Protein AF-A0A1V5LY14-F1 (afdb_monomer)

Foldseek 3Di:
DFPPPPDPDFQADDQFKTWDWDWDDDPFGIKIKIKIATGHFKWAFKKKWKKKAALPDGDIFTWDIDTDGIGHSDIDIDITDTGDDDDDWIKIKMWMWTATPVRDIDIDITTDIDGVVPDDQADPVPRDGSDDDDHPDDDDDADDDPDQAADADVVAEEEEEDEPPLVLLLLVLLVVVLPRYHYDYKYWDQDPVGIAIGPQDPDSVVLSPHQEYEARLDALVRCPLRNLVSVLSSQLNQHAYEYHDDPRDALCHDNPHPSNRVLDQWHAHHPFKDFDPDWWFKQFDDDDQLQVPFGSPDQATFGMFGQIDGDPQKDQGMATPVRGGQKIWGHPDSGTYIYGGGYSDDDADPPYHHPSVDPSSSSSSSSSVVVSNDD

Solvent-accessible surface area (backbone atoms only — not comparable to full-atom values): 20406 Å² total; per-residue (Å²): 131,71,73,61,74,86,58,96,63,76,61,42,74,52,81,56,40,34,35,24,70,47,79,41,88,48,100,62,32,37,38,36,41,38,38,36,23,18,33,74,57,48,31,30,64,30,37,41,40,38,40,39,30,34,72,86,40,100,47,75,46,75,41,85,63,53,73,39,69,63,39,38,60,62,61,48,76,48,76,48,75,38,63,82,67,71,67,75,31,30,35,44,38,37,38,40,38,28,28,42,86,86,71,45,83,42,78,48,77,47,48,49,80,45,24,77,93,74,43,69,72,54,33,89,87,79,73,42,58,74,67,78,75,82,72,76,82,84,77,83,81,79,90,74,70,99,72,80,66,54,44,83,54,86,57,40,27,34,37,39,35,38,19,80,74,31,73,53,62,30,55,70,60,12,51,60,70,64,49,78,58,45,78,46,75,21,35,58,41,79,53,100,92,43,64,38,60,44,71,66,64,92,46,67,70,63,49,24,51,31,35,31,40,35,37,18,22,55,33,33,71,43,46,38,60,64,47,32,44,52,50,32,52,37,22,68,41,46,25,11,37,40,38,39,41,38,94,37,24,63,22,64,46,57,60,85,30,66,72,29,48,73,67,50,34,53,46,60,48,76,71,32,59,48,74,49,97,55,76,31,38,55,33,74,49,50,91,49,78,39,48,69,92,48,66,54,86,63,76,30,29,40,41,23,35,36,63,56,41,68,37,96,67,31,40,45,39,24,15,35,72,89,65,50,52,30,30,36,26,38,41,102,53,68,43,40,38,38,39,38,26,50,30,79,53,84,76,65,57,91,100,42,45,43,36,50,79,31,69,47,45,33,51,32,47,25,33,41,51,55,59,32,61,49,130

Sequence (375 aa):
MIPAEGFATFTYGSATLLGAVEAKDTPAGLRLQHTLAASTRPLTKVTVKTQVKGVRAQWTVDAESFTTETLGLAPLTKTLDVTGLGPLPCIVQVTVTGTDSDGKPVEVTYGDYYGGSAGRNMDLATLEPLYSFPAPEKRKQYLKPDTIKLQRNKPAKILFIRGLWAEYQGIDEAVKQLGDVTVADGWMKKSALGETLGGFPAAYEDLLSYDVIILGNVSGPMLSTVGQEMLADFLKAGGGVLMLAGDRTYGQTTFSNPNFASLLPYTSAPNDYSRLAAPATLKTGKRHDVTKGVKFDRDDVVLYAHALKPTADALVPVTLADGAPALIVSADKASRVAVVAALPFGKAPAGKTLYYQGEDWQELMTRTLEWLLRR

Nearest PDB structures (foldseek):
  2ygv-assembly4_D  TM=5.013E-01  e=5.879E-03  Saccharomyces cerevisiae
  4kkr-assembly1_A  TM=6.150E-01  e=7.915E-02  Vibrio cholerae MJ-1236
  4be6-assembly1_A  TM=5.003E-01  e=3.588E-02  Vibrio cholerae MJ-1236
  5jpn-assembly1_B  TM=5.055E-01  e=5.036E-02  Homo sapiens
  5jpm-assembly1_B  TM=4.197E-01  e=6.681E-02  Homo sapiens

Mean predicted aligned error: 10.11 Å

Structure (mmCIF, N/CA/C/O backbone):
data_AF-A0A1V5LY14-F1
#
_entry.id   AF-A0A1V5LY14-F1
#
loop_
_atom_site.group_PDB
_atom_site.id
_atom_site.type_symbol
_atom_site.label_atom_id
_atom_site.label_alt_id
_atom_site.label_comp_id
_atom_site.label_asym_id
_atom_site.label_entity_id
_atom_site.label_seq_id
_atom_site.pdbx_PDB_ins_code
_atom_site.Cartn_x
_atom_site.Cartn_y
_atom_site.Cartn_z
_atom_site.occupancy
_atom_site.B_iso_or_equiv
_atom_site.auth_seq_id
_atom_site.auth_comp_id
_atom_site.auth_asym_id
_atom_site.auth_atom_id
_atom_site.pdbx_PDB_model_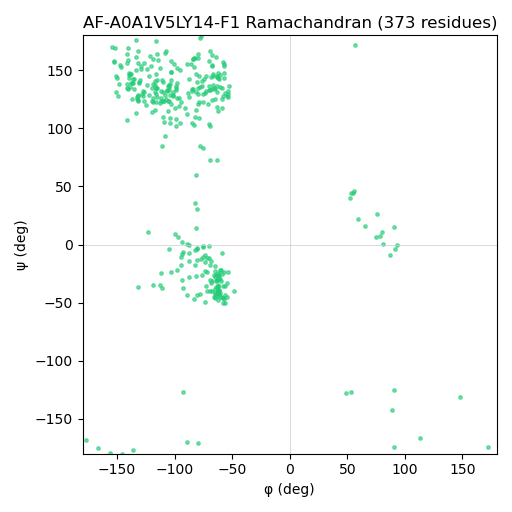num
ATOM 1 N N . MET A 1 1 ? -23.944 -9.651 15.021 1.00 45.25 1 MET A N 1
ATOM 2 C CA . MET A 1 1 ? -24.754 -8.417 15.099 1.00 45.25 1 MET A CA 1
ATOM 3 C C . MET A 1 1 ? -24.564 -7.870 16.503 1.00 45.25 1 MET A C 1
ATOM 5 O O . MET A 1 1 ? -24.691 -8.654 17.431 1.00 45.25 1 MET A O 1
ATOM 9 N N . ILE A 1 2 ? -24.140 -6.614 16.657 1.00 54.84 2 ILE A N 1
ATOM 10 C CA . ILE A 1 2 ? -23.967 -5.996 17.981 1.00 54.84 2 ILE A CA 1
ATOM 11 C C . ILE A 1 2 ? -25.366 -5.576 18.465 1.00 54.84 2 ILE A C 1
ATOM 13 O O . ILE A 1 2 ? -26.028 -4.844 17.725 1.00 54.84 2 ILE A O 1
ATOM 17 N N . PRO A 1 3 ? -25.849 -6.042 19.629 1.00 57.22 3 PRO A N 1
ATOM 18 C CA . PRO A 1 3 ? -27.156 -5.650 20.145 1.00 57.22 3 PRO A CA 1
ATOM 19 C C . PRO A 1 3 ? -27.106 -4.179 20.580 1.00 57.22 3 PRO A C 1
ATOM 21 O O . PRO A 1 3 ? -26.513 -3.835 21.595 1.00 57.22 3 PRO A O 1
ATOM 24 N N . ALA A 1 4 ? -27.684 -3.302 19.761 1.00 65.75 4 ALA A N 1
ATOM 25 C CA . ALA A 1 4 ? -27.821 -1.866 20.028 1.00 65.75 4 ALA A CA 1
ATOM 26 C C . ALA A 1 4 ? -29.159 -1.517 20.709 1.00 65.75 4 ALA A C 1
ATOM 28 O O . ALA A 1 4 ? -29.401 -0.368 21.074 1.00 65.75 4 ALA A O 1
ATOM 29 N N . GLU A 1 5 ? -30.045 -2.502 20.849 1.00 73.81 5 GLU A N 1
ATOM 30 C CA . GLU A 1 5 ? -31.366 -2.330 21.439 1.00 73.81 5 GLU A CA 1
ATOM 31 C C . GLU A 1 5 ? -31.242 -1.942 22.921 1.00 73.81 5 GLU A C 1
ATOM 33 O O . GLU A 1 5 ? -30.559 -2.611 23.694 1.00 73.81 5 GLU A O 1
ATOM 38 N N . GLY A 1 6 ? -31.871 -0.825 23.300 1.00 73.06 6 GLY A N 1
ATOM 39 C CA . GLY A 1 6 ? -31.820 -0.259 24.654 1.00 73.06 6 GLY A CA 1
ATOM 40 C C . GLY A 1 6 ? -30.736 0.804 24.893 1.00 73.06 6 GLY A C 1
ATOM 41 O O . GLY A 1 6 ? -30.685 1.366 25.984 1.00 73.06 6 GLY A O 1
ATOM 42 N N . PHE A 1 7 ? -29.920 1.143 23.889 1.00 84.50 7 PHE A N 1
ATOM 43 C CA . PHE A 1 7 ? -29.043 2.319 23.928 1.00 84.50 7 PHE A CA 1
ATOM 44 C C . PHE A 1 7 ? -29.699 3.514 23.224 1.00 84.50 7 PHE A C 1
ATOM 46 O O . PHE A 1 7 ? -30.080 3.424 22.059 1.00 84.50 7 PHE A O 1
ATOM 53 N N . ALA A 1 8 ? -29.794 4.656 23.912 1.00 80.56 8 ALA A N 1
ATOM 54 C CA . ALA A 1 8 ? -30.222 5.921 23.303 1.00 80.56 8 ALA A CA 1
ATOM 55 C C . ALA A 1 8 ? -29.076 6.632 22.554 1.00 80.56 8 ALA A C 1
ATOM 57 O O . ALA A 1 8 ? -29.310 7.387 21.613 1.00 80.56 8 ALA A O 1
ATOM 58 N N . THR A 1 9 ? -27.834 6.382 22.972 1.00 82.12 9 THR A N 1
ATOM 59 C CA . THR A 1 9 ? -26.599 6.938 22.407 1.00 82.12 9 T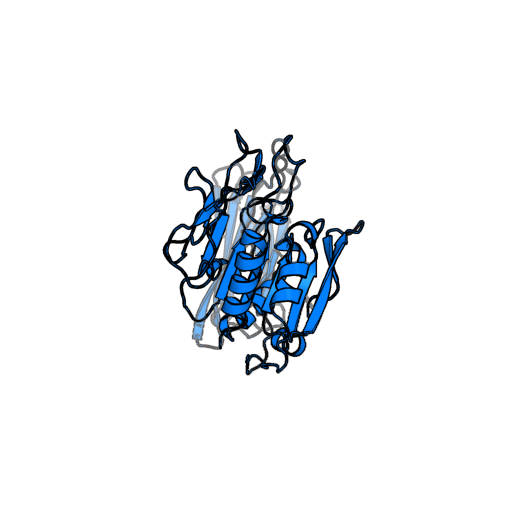HR A CA 1
ATOM 60 C C . THR A 1 9 ? -25.436 5.967 22.631 1.00 82.12 9 THR A C 1
ATOM 62 O O . THR A 1 9 ? -25.568 5.008 23.393 1.00 82.12 9 THR A O 1
ATOM 65 N N . PHE A 1 10 ? -24.291 6.217 21.992 1.00 83.44 10 PHE A N 1
ATOM 66 C CA . PHE A 1 10 ? -23.061 5.446 22.170 1.00 83.44 10 PHE A CA 1
ATOM 67 C C . PHE A 1 10 ? -21.877 6.381 22.397 1.00 83.44 10 PHE A C 1
ATOM 69 O O . PHE A 1 10 ? -21.561 7.203 21.540 1.00 83.44 10 PHE A O 1
ATOM 76 N N . THR A 1 11 ? -21.182 6.198 23.517 1.00 86.50 11 THR A N 1
ATOM 77 C CA . THR A 1 11 ? -19.894 6.859 23.781 1.00 86.50 11 THR A CA 1
ATOM 78 C C . THR A 1 11 ? -18.730 5.957 23.356 1.00 86.50 11 THR A C 1
ATOM 80 O O . THR A 1 11 ? -17.674 6.431 22.947 1.00 86.50 11 THR A O 1
ATOM 83 N N . TYR A 1 12 ? -18.914 4.636 23.432 1.00 89.56 12 TYR A N 1
ATOM 84 C CA . TYR A 1 12 ? -17.883 3.643 23.168 1.00 89.56 12 TYR A CA 1
ATOM 85 C C . TYR A 1 12 ? -18.462 2.329 22.639 1.00 89.56 12 TYR A C 1
ATOM 87 O O . TYR A 1 12 ? -19.515 1.867 23.082 1.00 89.56 12 TYR A O 1
ATOM 95 N N . GLY A 1 13 ? -17.719 1.681 21.741 1.00 88.19 13 GLY A N 1
ATOM 96 C CA . GLY A 1 13 ? -18.012 0.324 21.297 1.00 88.19 13 GLY A CA 1
ATOM 97 C C . GLY A 1 13 ? -16.751 -0.427 20.882 1.00 88.19 13 GLY A C 1
ATOM 98 O O . GLY A 1 13 ? -15.941 0.074 20.100 1.00 88.19 13 GLY A O 1
ATOM 99 N N . SER A 1 14 ? -16.603 -1.648 21.388 1.00 85.88 14 SER A N 1
ATOM 100 C CA . SER A 1 14 ? -15.538 -2.586 21.027 1.00 85.88 14 SER A CA 1
ATOM 101 C C . SER A 1 14 ? -16.089 -4.003 20.837 1.00 85.88 14 SER A C 1
ATOM 103 O O . SER A 1 14 ? -17.292 -4.246 20.943 1.00 85.88 14 SER A O 1
ATOM 105 N N . ALA A 1 15 ? -15.206 -4.969 20.567 1.00 82.94 15 ALA A N 1
ATOM 106 C CA . ALA A 1 15 ? -15.576 -6.383 20.487 1.00 82.94 15 ALA A CA 1
ATOM 107 C C . ALA A 1 15 ? -16.065 -6.970 21.829 1.00 82.94 15 ALA A C 1
ATOM 109 O O . ALA A 1 15 ? -16.727 -8.011 21.828 1.00 82.94 15 ALA A O 1
ATOM 110 N N . THR A 1 16 ? -15.754 -6.314 22.953 1.00 89.19 16 THR A N 1
ATOM 111 C CA . THR A 1 16 ? -16.043 -6.799 24.310 1.00 89.19 16 THR A CA 1
ATOM 112 C C . THR A 1 16 ? -17.115 -5.984 25.029 1.00 89.19 16 THR A C 1
ATOM 114 O O . THR A 1 16 ? -17.939 -6.576 25.722 1.00 89.19 16 THR A O 1
ATOM 117 N N . LEU A 1 17 ? -17.147 -4.660 24.851 1.00 91.75 17 LEU A N 1
ATOM 118 C CA . LEU A 1 17 ? -18.011 -3.753 25.610 1.00 91.75 17 LEU A CA 1
ATOM 119 C C . LEU A 1 17 ? -18.688 -2.711 24.710 1.00 91.75 17 LEU A C 1
ATOM 121 O O . LEU A 1 17 ? -18.046 -2.103 23.849 1.00 91.75 17 LEU A O 1
ATOM 125 N N . LEU A 1 18 ? -19.961 -2.446 24.989 1.00 92.44 18 LEU A N 1
ATOM 126 C CA . LEU A 1 18 ? -20.686 -1.247 24.583 1.00 92.44 18 LEU A CA 1
ATOM 127 C C . LEU A 1 18 ? -20.888 -0.363 25.807 1.00 92.44 18 LEU A C 1
ATOM 129 O O . LEU A 1 18 ? -21.321 -0.841 26.859 1.00 92.44 18 LEU A O 1
ATOM 133 N N . GLY A 1 19 ? -20.580 0.922 25.665 1.00 93.12 19 GLY A N 1
ATOM 134 C CA . GLY A 1 19 ? -20.692 1.883 26.749 1.00 93.12 19 GLY A CA 1
ATOM 135 C C . GLY A 1 19 ? -21.269 3.206 26.284 1.00 93.12 19 GLY A C 1
ATOM 136 O O . GLY A 1 19 ? -20.870 3.764 25.262 1.00 93.12 19 GLY A O 1
ATOM 137 N N . ALA A 1 20 ? -22.193 3.731 27.071 1.00 93.44 20 ALA A N 1
ATOM 138 C CA . ALA A 1 20 ? -22.677 5.092 26.970 1.00 93.44 20 ALA A CA 1
ATOM 139 C C . ALA A 1 20 ? -22.635 5.737 28.351 1.00 93.44 20 ALA A C 1
ATOM 141 O O . ALA A 1 20 ? -22.902 5.083 29.365 1.00 93.44 20 ALA A O 1
ATOM 142 N N . VAL A 1 21 ? -22.268 7.011 28.386 1.00 93.25 21 VAL A N 1
ATOM 143 C CA . VAL A 1 21 ? -22.407 7.851 29.569 1.00 93.25 21 VAL A CA 1
ATOM 144 C C . VAL A 1 21 ? -23.051 9.161 29.152 1.00 93.25 21 VAL A C 1
ATOM 146 O O . VAL A 1 21 ? -22.569 9.843 28.255 1.00 93.25 21 VAL A O 1
ATOM 149 N N . GLU A 1 22 ? -24.161 9.496 29.793 1.00 93.06 22 GLU A N 1
ATOM 150 C CA . GLU A 1 22 ? -24.851 10.766 29.597 1.00 93.06 22 GLU A CA 1
ATOM 151 C C . GLU A 1 22 ? -24.729 11.593 30.870 1.00 93.06 22 GLU A C 1
ATOM 153 O O . GLU A 1 22 ? -25.077 11.124 31.953 1.00 93.06 22 GLU A O 1
ATOM 158 N N . ALA A 1 23 ? -24.244 12.824 30.744 1.00 93.12 23 ALA A N 1
ATOM 159 C CA . ALA A 1 23 ? -24.157 13.768 31.848 1.00 93.12 23 ALA A CA 1
ATOM 160 C C . ALA A 1 23 ? -25.264 14.821 31.738 1.00 93.12 23 ALA A C 1
ATOM 162 O O . ALA A 1 23 ? -25.557 15.316 30.647 1.00 93.12 23 ALA A O 1
ATOM 163 N N . LYS A 1 24 ? -25.884 15.163 32.869 1.00 92.31 24 LYS A N 1
ATOM 164 C CA . LYS A 1 24 ? -26.890 16.228 32.982 1.00 92.31 24 LYS A CA 1
ATOM 165 C C . LYS A 1 24 ? -26.619 17.082 34.213 1.00 92.31 24 LYS A C 1
ATOM 167 O O . LYS A 1 24 ? -26.258 16.546 35.260 1.00 92.31 24 LYS A O 1
ATOM 172 N N . ASP A 1 25 ? -26.845 18.387 34.100 1.00 91.31 25 ASP A N 1
ATOM 173 C CA . ASP A 1 25 ? -26.720 19.309 35.230 1.00 91.31 25 ASP A CA 1
ATOM 174 C C . ASP A 1 25 ? -27.715 18.980 36.347 1.00 91.31 25 ASP A C 1
ATOM 176 O O . ASP A 1 25 ? -28.877 18.632 36.119 1.00 91.31 25 ASP A O 1
ATOM 180 N N . THR A 1 26 ? -27.250 19.154 37.578 1.00 90.88 26 THR A N 1
ATOM 181 C CA . THR A 1 26 ? -28.059 19.167 38.796 1.00 90.88 26 THR A CA 1
ATOM 182 C C . THR A 1 26 ? -27.648 20.368 39.652 1.00 90.88 26 THR A C 1
ATOM 184 O O . THR A 1 26 ? -26.537 20.876 39.494 1.00 90.88 26 THR A O 1
ATOM 187 N N . PRO A 1 27 ? -28.474 20.809 40.618 1.00 86.19 27 PRO A N 1
ATOM 188 C CA . PRO A 1 27 ? -28.089 21.895 41.522 1.00 86.19 27 PRO A CA 1
ATOM 189 C C . PRO A 1 27 ? -26.793 21.640 42.315 1.00 86.19 27 PRO A C 1
ATOM 191 O O . PRO A 1 27 ? -26.160 22.593 42.756 1.00 86.19 27 PRO A O 1
ATOM 194 N N . ALA A 1 28 ? -26.405 20.374 42.508 1.00 84.75 28 ALA A N 1
ATOM 195 C CA . ALA A 1 28 ? -25.249 19.976 43.314 1.00 84.75 28 ALA A CA 1
ATOM 196 C C . ALA A 1 28 ? -24.019 19.534 42.487 1.00 84.75 28 ALA A C 1
ATOM 198 O O . ALA A 1 28 ? -22.970 19.251 43.070 1.00 84.75 28 ALA A O 1
ATOM 199 N N . GLY A 1 29 ? -24.128 19.466 41.154 1.00 92.25 29 GLY A N 1
ATOM 200 C CA . GLY A 1 29 ? -23.085 18.948 40.262 1.00 92.25 29 GLY A CA 1
ATOM 201 C C . GLY A 1 29 ? -23.667 18.259 39.025 1.00 92.25 29 GLY A C 1
ATOM 202 O O . GLY A 1 29 ? -24.562 18.808 38.385 1.00 92.25 29 GLY A O 1
ATOM 203 N N . LEU A 1 30 ? -23.210 17.049 38.696 1.00 95.31 30 LEU A N 1
ATOM 204 C CA . LEU A 1 30 ? -23.669 16.293 37.521 1.00 95.31 30 LEU A CA 1
ATOM 205 C C . LEU A 1 30 ? -24.354 14.986 37.898 1.00 95.31 30 LEU A C 1
ATOM 207 O O . LEU A 1 30 ? -23.873 14.248 38.749 1.00 95.31 30 LEU A O 1
ATOM 211 N N . ARG A 1 31 ? -25.419 14.658 37.172 1.00 95.88 31 ARG A N 1
ATOM 212 C CA . ARG A 1 31 ? -26.011 13.324 37.138 1.00 95.88 31 ARG A CA 1
ATOM 213 C C . ARG A 1 31 ? -25.478 12.570 35.933 1.00 95.88 31 ARG A C 1
ATOM 215 O O . ARG A 1 31 ? -25.694 12.997 34.800 1.00 95.88 31 ARG A O 1
ATOM 222 N N . LEU A 1 32 ? -24.808 11.453 36.181 1.00 95.75 32 LEU A N 1
ATOM 223 C CA . LEU A 1 32 ? -24.239 10.571 35.172 1.00 95.75 32 LEU A CA 1
ATOM 224 C C . LEU A 1 32 ? -25.117 9.334 35.017 1.00 95.75 32 LEU A C 1
ATOM 226 O O . LEU A 1 32 ? -25.323 8.587 35.970 1.00 95.75 32 LEU A O 1
ATOM 230 N N . GLN A 1 33 ? -25.625 9.096 33.815 1.00 95.62 33 GLN A N 1
ATOM 231 C CA . GLN A 1 33 ? -26.333 7.875 33.458 1.00 95.62 33 GLN A CA 1
ATOM 232 C C . GLN A 1 33 ? -25.417 6.993 32.613 1.00 95.62 33 GLN A C 1
ATOM 234 O O . GLN A 1 33 ? -25.141 7.286 31.453 1.00 95.62 33 GLN A O 1
ATOM 239 N N . HIS A 1 34 ? -24.963 5.897 33.205 1.00 95.75 34 HIS A N 1
ATOM 240 C CA . HIS A 1 34 ? -24.233 4.837 32.532 1.00 95.75 34 HIS A CA 1
ATOM 241 C C . HIS A 1 34 ? -25.212 3.855 31.902 1.00 95.75 34 HIS A C 1
ATOM 243 O O . HIS A 1 34 ? -26.120 3.376 32.580 1.00 95.75 34 HIS A O 1
ATOM 249 N N . THR A 1 35 ? -24.981 3.503 30.641 1.00 95.19 35 THR A N 1
ATOM 250 C CA . THR A 1 35 ? -25.622 2.363 29.978 1.00 95.19 35 THR A CA 1
ATOM 251 C C . THR A 1 35 ? -24.522 1.467 29.423 1.00 95.19 35 THR A C 1
ATOM 253 O O . THR A 1 35 ? -23.679 1.922 28.652 1.00 95.19 35 THR A O 1
ATOM 256 N N . LEU A 1 36 ? -24.478 0.215 29.871 1.00 94.88 36 LEU A N 1
ATOM 257 C CA . LEU A 1 36 ? -23.387 -0.724 29.611 1.00 94.88 36 LEU A CA 1
ATOM 258 C C . LEU A 1 36 ? -23.944 -2.057 29.131 1.00 94.88 36 LEU A C 1
ATOM 260 O O . LEU A 1 36 ? -24.902 -2.558 29.705 1.00 94.88 36 LEU A O 1
ATOM 264 N N . ALA A 1 37 ? -23.311 -2.676 28.145 1.00 94.50 37 ALA A N 1
ATOM 265 C CA . ALA A 1 37 ? -23.607 -4.047 27.742 1.00 94.50 37 ALA A CA 1
ATOM 266 C C . ALA A 1 37 ? -22.329 -4.730 27.268 1.00 94.50 37 ALA A C 1
ATOM 268 O O . ALA A 1 37 ? -21.410 -4.079 26.769 1.00 94.50 37 ALA A O 1
ATOM 269 N N . ALA A 1 38 ? -22.267 -6.049 27.384 1.00 92.38 38 ALA A N 1
ATOM 270 C CA . ALA A 1 38 ? -21.250 -6.814 26.690 1.00 92.38 38 ALA A CA 1
ATOM 271 C C . ALA A 1 38 ? -21.593 -6.907 25.192 1.00 92.38 38 ALA A C 1
ATOM 273 O O . ALA A 1 38 ? -22.759 -7.041 24.823 1.00 92.38 38 ALA A O 1
ATOM 274 N N . SER A 1 39 ? -20.590 -6.843 24.314 1.00 87.38 39 SER A N 1
ATOM 275 C CA . SER A 1 39 ? -20.841 -6.760 22.864 1.00 87.38 39 SER A CA 1
ATOM 276 C C . SER A 1 39 ? -21.165 -8.108 22.218 1.00 87.38 39 SER A C 1
ATOM 278 O O . SER A 1 39 ? -22.028 -8.187 21.345 1.00 87.38 39 SER A O 1
ATOM 280 N N . THR A 1 40 ? -20.425 -9.162 22.581 1.00 85.56 40 THR A N 1
ATOM 281 C CA . THR A 1 40 ? -20.500 -10.478 21.912 1.00 85.56 40 THR A CA 1
ATOM 282 C C . THR A 1 40 ? -20.628 -11.648 22.880 1.00 85.56 40 THR A C 1
ATOM 284 O O . THR A 1 40 ? -21.344 -12.604 22.588 1.00 85.56 40 THR A O 1
ATOM 287 N N . ARG A 1 41 ? -19.963 -11.580 24.036 1.00 90.56 41 ARG A N 1
ATOM 288 C CA . ARG A 1 41 ? -20.023 -12.582 25.106 1.00 90.56 41 ARG A CA 1
ATOM 289 C C . ARG A 1 41 ? -20.079 -11.878 26.462 1.00 90.56 41 ARG A C 1
ATOM 291 O O . ARG A 1 41 ? -19.459 -10.824 26.571 1.00 90.56 41 ARG A O 1
ATOM 298 N N . PRO A 1 42 ? -20.771 -12.433 27.475 1.00 93.19 42 PRO A N 1
ATOM 299 C CA . PRO A 1 42 ? -20.852 -11.820 28.797 1.00 93.19 42 PRO A CA 1
ATOM 300 C C . PRO A 1 42 ? -19.482 -11.574 29.438 1.00 93.19 42 PRO A C 1
ATOM 302 O O . PRO A 1 42 ? -18.552 -12.360 29.253 1.00 93.19 42 PRO A O 1
ATOM 305 N N . LEU A 1 43 ? -19.393 -10.509 30.233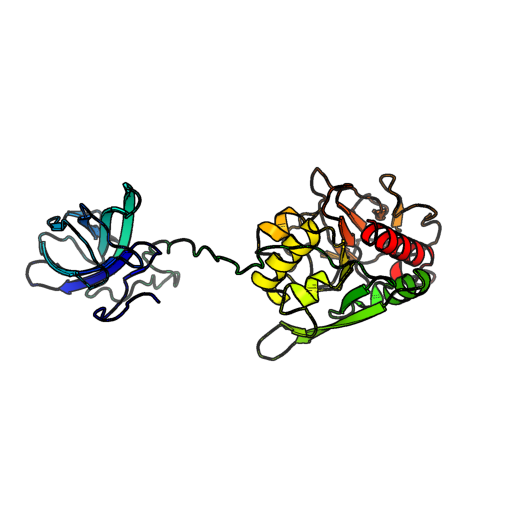 1.00 95.12 43 LEU A N 1
ATOM 306 C CA . LEU A 1 43 ? -18.263 -10.241 31.123 1.00 95.12 43 LEU A CA 1
ATOM 307 C C . LEU A 1 43 ? -18.655 -10.580 32.561 1.00 95.12 43 LEU A C 1
ATOM 309 O O . LEU A 1 43 ? -19.813 -10.417 32.945 1.00 95.12 43 LEU A O 1
ATOM 313 N N . THR A 1 44 ? -17.693 -11.013 33.369 1.00 96.38 44 THR A N 1
ATOM 314 C CA . THR A 1 44 ? -17.893 -11.319 34.795 1.00 96.38 44 THR A CA 1
ATOM 315 C C . THR A 1 44 ? -17.024 -10.435 35.681 1.00 96.38 44 THR A C 1
ATOM 317 O O . THR A 1 44 ? -16.034 -9.872 35.205 1.00 96.38 44 THR A O 1
ATOM 320 N N . LYS A 1 45 ? -17.397 -10.303 36.964 1.00 95.94 45 LYS A N 1
ATOM 321 C CA . LYS A 1 45 ? -16.668 -9.505 37.970 1.00 95.94 45 LYS A CA 1
ATOM 322 C C . LYS A 1 45 ? -16.418 -8.068 37.510 1.00 95.94 45 LYS A C 1
ATOM 324 O O . LYS A 1 45 ? -15.303 -7.548 37.596 1.00 95.94 45 LYS A O 1
ATOM 329 N N . VAL A 1 46 ? -17.449 -7.451 36.942 1.00 96.94 46 VAL A N 1
ATOM 330 C CA . VAL A 1 46 ? -17.316 -6.155 36.287 1.00 96.94 46 VAL A CA 1
ATOM 331 C C . VAL A 1 46 ? -17.306 -5.048 37.332 1.00 96.94 46 VAL A C 1
ATOM 333 O O . VAL A 1 46 ? -18.197 -4.978 38.175 1.00 96.94 46 VAL A O 1
ATOM 336 N N . THR A 1 47 ? -16.317 -4.163 37.255 1.00 97.56 47 THR A N 1
ATOM 337 C CA . THR A 1 47 ? -16.222 -2.945 38.068 1.00 97.56 47 THR A CA 1
ATOM 338 C C . THR A 1 47 ? -16.210 -1.731 37.159 1.00 97.56 47 THR A C 1
ATOM 340 O O . THR A 1 47 ? -15.484 -1.703 36.168 1.00 97.56 47 THR A O 1
ATOM 343 N N . VAL A 1 48 ? -16.990 -0.715 37.511 1.00 97.25 48 VAL A N 1
ATOM 344 C CA . VAL A 1 48 ? -17.076 0.543 36.773 1.00 97.25 48 VAL A CA 1
ATOM 345 C C . VAL A 1 48 ? -16.636 1.671 37.687 1.00 97.25 48 VAL A C 1
ATOM 347 O O . VAL A 1 48 ? -17.196 1.866 38.766 1.00 97.25 48 VAL A O 1
ATOM 350 N N . LYS A 1 49 ? -15.619 2.409 37.250 1.00 97.44 49 LYS A N 1
ATOM 351 C CA . LYS A 1 49 ? -15.110 3.607 37.915 1.00 97.44 49 LYS A CA 1
ATOM 352 C C . LYS A 1 49 ? -15.303 4.799 36.999 1.00 97.44 49 LYS A C 1
ATOM 354 O O . LYS A 1 49 ? -15.004 4.705 35.811 1.00 97.44 49 LYS A O 1
ATOM 359 N N . THR A 1 50 ? -15.743 5.915 37.561 1.00 97.12 50 THR A N 1
ATOM 360 C CA . THR A 1 50 ? -15.967 7.138 36.794 1.00 97.12 50 THR A CA 1
ATOM 361 C C . THR A 1 50 ? -15.238 8.296 37.448 1.00 97.12 50 THR A C 1
ATOM 363 O O . THR A 1 50 ? -15.341 8.497 38.653 1.00 97.12 50 THR A O 1
ATOM 366 N N . GLN A 1 51 ? -14.506 9.057 36.645 1.00 96.19 51 GLN A N 1
ATOM 367 C CA . GLN A 1 51 ? -13.717 10.203 37.068 1.00 96.19 51 GLN A CA 1
ATOM 368 C C . GLN A 1 51 ? -14.090 11.413 36.210 1.00 96.19 51 GLN A C 1
ATOM 370 O O . GLN A 1 51 ? -14.074 11.341 34.981 1.00 96.19 51 GLN A O 1
ATOM 375 N N . VAL A 1 52 ? -14.418 12.531 36.853 1.00 96.44 52 VAL A N 1
ATOM 376 C CA . VAL A 1 52 ? -14.781 13.791 36.197 1.00 96.44 52 VAL A CA 1
ATOM 377 C C . VAL A 1 52 ? -13.627 14.779 36.339 1.00 96.44 52 VAL A C 1
ATOM 379 O O . VAL A 1 52 ? -13.191 15.057 37.454 1.00 96.44 52 VAL A O 1
ATOM 382 N N . LYS A 1 53 ? -13.114 15.305 35.223 1.00 94.69 53 LYS A N 1
ATOM 383 C CA . LYS A 1 53 ? -11.928 16.184 35.187 1.00 94.69 53 LYS A CA 1
ATOM 384 C C . LYS A 1 53 ? -12.225 17.509 34.512 1.00 94.69 53 LYS A C 1
ATOM 386 O O . LYS A 1 53 ? -12.832 17.514 33.446 1.00 94.69 53 LYS A O 1
ATOM 391 N N . GLY A 1 54 ? -11.739 18.618 35.061 1.00 92.50 54 GLY A N 1
ATOM 392 C CA . GLY A 1 54 ? -11.810 19.912 34.382 1.00 92.50 54 GLY A CA 1
ATOM 393 C C . GLY A 1 54 ? -10.963 19.934 33.105 1.00 92.50 54 GLY A C 1
ATOM 394 O O . GLY A 1 54 ? -9.822 19.484 33.107 1.00 92.50 54 GLY A O 1
ATOM 395 N N . VAL A 1 55 ? -11.509 20.467 32.006 1.00 89.19 55 VAL A N 1
ATOM 396 C CA . VAL A 1 55 ? -10.773 20.615 30.729 1.00 89.19 55 VAL A CA 1
ATOM 397 C C . VAL A 1 55 ? -9.830 21.814 30.786 1.00 89.19 55 VAL A C 1
ATOM 399 O O . VAL A 1 55 ? -8.698 21.751 30.322 1.00 89.19 55 VAL A O 1
ATOM 402 N N . ARG A 1 56 ? -10.312 22.930 31.347 1.00 84.62 56 ARG A N 1
ATOM 403 C CA . ARG A 1 56 ? -9.572 24.204 31.427 1.00 84.62 56 ARG A CA 1
ATOM 404 C C . ARG A 1 56 ? -8.992 24.475 32.811 1.00 84.62 56 ARG A C 1
ATOM 406 O O . ARG A 1 56 ? -8.054 25.252 32.944 1.00 84.62 56 ARG A O 1
ATOM 413 N N . ALA A 1 57 ? -9.577 23.863 33.835 1.00 84.75 57 ALA A N 1
ATOM 414 C CA . ALA A 1 57 ? -9.203 24.048 35.226 1.00 84.75 57 ALA A CA 1
ATOM 415 C C . ALA A 1 57 ? -8.653 22.738 35.798 1.00 84.75 57 ALA A C 1
ATOM 417 O O . ALA A 1 57 ? -9.157 21.659 35.500 1.00 84.75 57 ALA A O 1
ATOM 418 N N . GLN A 1 58 ? -7.625 22.847 36.636 1.00 89.19 58 GLN A N 1
ATOM 419 C CA . GLN A 1 58 ? -6.969 21.713 37.286 1.00 89.19 58 GLN A CA 1
ATOM 420 C C . GLN A 1 58 ? -7.821 21.227 38.465 1.00 89.19 58 GLN A C 1
ATOM 422 O O . GLN A 1 58 ? -7.627 21.648 39.602 1.00 89.19 58 GLN A O 1
ATOM 427 N N . TRP A 1 59 ? -8.801 20.371 38.188 1.00 94.06 59 TRP A N 1
ATOM 428 C CA . TRP A 1 59 ? -9.583 19.682 39.214 1.00 94.06 59 TRP A CA 1
ATOM 429 C C . TRP A 1 59 ? -10.004 18.293 38.737 1.00 94.06 59 TRP A C 1
ATOM 431 O O . TRP A 1 59 ? -10.089 18.019 37.537 1.00 94.06 59 TRP A O 1
ATOM 441 N N . THR A 1 60 ? -10.246 17.392 39.684 1.00 95.62 60 THR A N 1
ATOM 442 C CA . THR A 1 60 ? -10.707 16.027 39.423 1.00 95.62 60 THR A CA 1
ATOM 443 C C . THR A 1 60 ? -11.586 15.562 40.575 1.00 95.62 60 THR A C 1
ATOM 445 O O . THR A 1 60 ? -11.264 15.823 41.731 1.00 95.62 60 THR A O 1
ATOM 448 N N . VAL A 1 61 ? -12.687 14.890 40.253 1.00 96.31 61 VAL A N 1
ATOM 449 C CA . VAL A 1 61 ?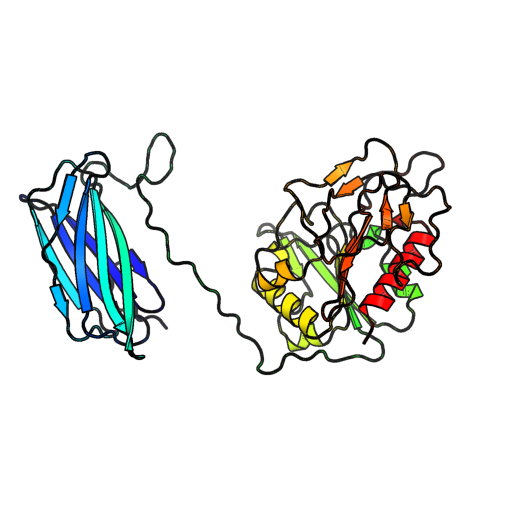 -13.615 14.294 41.217 1.00 96.31 61 VAL A CA 1
ATOM 450 C C . VAL A 1 61 ? -13.904 12.861 40.794 1.00 96.31 61 VAL A C 1
ATOM 452 O O . VAL A 1 61 ? -14.272 12.617 39.645 1.00 96.31 61 VAL A O 1
ATOM 455 N N . ASP A 1 62 ? -13.758 11.921 41.721 1.00 95.69 62 ASP A N 1
ATOM 456 C CA . ASP A 1 62 ? -14.146 10.529 41.508 1.00 95.69 62 ASP A CA 1
ATOM 457 C C . ASP A 1 62 ? -15.615 10.338 41.901 1.00 95.69 62 ASP A C 1
ATOM 459 O O . ASP A 1 62 ? -16.046 10.756 42.977 1.00 95.69 62 ASP A O 1
ATOM 463 N N . ALA A 1 63 ? -16.391 9.719 41.015 1.00 93.75 63 ALA A N 1
ATOM 464 C CA . ALA A 1 63 ? -17.745 9.282 41.322 1.00 93.75 63 ALA A CA 1
ATOM 465 C C . ALA A 1 63 ? -17.719 7.967 42.114 1.00 93.75 63 ALA A C 1
ATOM 467 O O . ALA A 1 63 ? -16.729 7.228 42.099 1.00 93.75 63 ALA A O 1
ATOM 468 N N . GLU A 1 64 ? -18.844 7.630 42.744 1.00 93.81 64 GLU A N 1
ATOM 469 C CA . GLU A 1 64 ? -19.029 6.310 43.344 1.00 93.81 64 GLU A CA 1
ATOM 470 C C . GLU A 1 64 ? -18.854 5.207 42.285 1.00 93.81 64 GLU A C 1
ATOM 472 O O . GLU A 1 64 ? -19.464 5.235 41.215 1.00 93.81 64 GLU A O 1
ATOM 477 N N . SER A 1 65 ? -18.003 4.223 42.573 1.00 94.56 65 SER A N 1
ATOM 478 C CA . SER A 1 65 ? -17.842 3.049 41.716 1.00 94.56 65 SER A CA 1
ATOM 479 C C . SER A 1 65 ? -18.933 2.023 41.990 1.00 94.56 65 SER A C 1
ATOM 481 O O . SER A 1 65 ? -19.297 1.813 43.144 1.00 94.56 65 SER A O 1
ATOM 483 N N . PHE A 1 66 ? -19.359 1.287 40.968 1.00 96.19 66 PHE A N 1
ATOM 484 C CA . PHE A 1 66 ? -20.281 0.165 41.142 1.00 96.19 66 PHE A CA 1
ATOM 485 C C . PHE A 1 66 ? -19.736 -1.114 40.514 1.00 96.19 66 PHE A C 1
ATOM 487 O O . PHE A 1 66 ? -18.920 -1.084 39.589 1.00 96.19 66 PHE A O 1
ATOM 494 N N . THR A 1 67 ? -20.209 -2.250 41.019 1.00 96.19 67 THR A N 1
ATOM 495 C CA . THR A 1 67 ? -19.857 -3.577 40.513 1.00 96.19 67 THR A CA 1
ATOM 496 C C . THR A 1 67 ? -21.100 -4.326 40.041 1.00 96.19 67 THR A C 1
ATOM 498 O O . THR A 1 67 ? -22.220 -4.069 40.487 1.00 96.19 67 THR A O 1
ATOM 501 N N . THR A 1 68 ? -20.911 -5.250 39.105 1.00 95.38 68 THR A N 1
ATOM 502 C CA . THR A 1 68 ? -21.921 -6.237 38.716 1.00 95.38 68 THR A CA 1
ATOM 503 C C . THR A 1 68 ? -21.242 -7.566 38.456 1.00 95.38 68 THR A C 1
ATOM 505 O O . THR A 1 68 ? -20.180 -7.624 37.835 1.00 95.38 68 THR A O 1
ATOM 508 N N . GLU A 1 69 ? -21.857 -8.650 38.919 1.00 94.19 69 GLU A N 1
ATOM 509 C CA . GLU A 1 69 ? -21.198 -9.948 38.848 1.00 94.19 69 GLU A CA 1
ATOM 510 C C . GLU A 1 69 ? -21.211 -10.542 37.442 1.00 94.19 69 GLU A C 1
ATOM 512 O O . GLU A 1 69 ? -20.306 -11.275 37.041 1.00 94.19 69 GLU A O 1
ATOM 517 N N . THR A 1 70 ? -22.202 -10.158 36.641 1.00 94.44 70 THR A N 1
ATOM 518 C CA . THR A 1 70 ? -22.244 -10.446 35.211 1.00 94.44 70 THR A CA 1
ATOM 519 C C . THR A 1 70 ? -22.804 -9.246 34.458 1.00 94.44 70 THR A C 1
ATOM 521 O O . THR A 1 70 ? -23.806 -8.654 34.861 1.00 94.44 70 THR A O 1
ATOM 524 N N . LEU A 1 71 ? -22.156 -8.889 33.352 1.00 95.00 71 LEU A N 1
ATOM 525 C CA . LEU A 1 71 ? -22.656 -7.948 32.358 1.00 95.00 71 LEU A CA 1
ATOM 526 C C . LEU A 1 71 ? -22.985 -8.738 31.089 1.00 95.00 71 LEU A C 1
ATOM 528 O O . LEU A 1 71 ? -22.092 -9.274 30.433 1.00 95.00 71 LEU A O 1
ATOM 532 N N . GLY A 1 72 ? -24.277 -8.858 30.788 1.00 92.62 72 GLY A N 1
ATOM 533 C CA . GLY A 1 72 ? -24.779 -9.591 29.628 1.00 92.62 72 GLY A CA 1
ATOM 534 C C . GLY A 1 72 ? -24.897 -8.727 28.373 1.00 92.62 72 GLY A C 1
ATOM 535 O O . GLY A 1 72 ? -24.436 -7.590 28.334 1.00 92.62 72 GLY A O 1
ATOM 536 N N . LEU A 1 73 ? -25.549 -9.278 27.348 1.00 91.00 73 LEU A N 1
ATOM 537 C CA . LEU A 1 73 ? -25.854 -8.565 26.101 1.00 91.00 73 LEU A CA 1
ATOM 538 C C . LEU A 1 73 ? -26.985 -7.534 26.263 1.00 91.00 73 LEU A C 1
ATOM 540 O O . LEU A 1 73 ? -27.089 -6.606 25.467 1.00 91.00 73 LEU A O 1
ATOM 544 N N . ALA A 1 74 ? -27.837 -7.708 27.278 1.00 90.00 74 ALA A N 1
ATOM 545 C CA . ALA A 1 74 ? -28.871 -6.742 27.623 1.00 90.00 74 ALA A CA 1
ATOM 546 C C . ALA A 1 74 ? -28.245 -5.538 28.354 1.00 90.00 74 ALA A C 1
ATOM 548 O O . ALA A 1 74 ? -27.426 -5.757 29.256 1.00 90.00 74 ALA A O 1
ATOM 549 N N . PRO A 1 75 ? -28.631 -4.294 28.018 1.00 91.69 75 PRO A N 1
ATOM 550 C CA . PRO A 1 75 ? -28.073 -3.117 28.667 1.00 91.69 75 PRO A CA 1
ATOM 551 C C . PRO A 1 75 ? -28.381 -3.054 30.167 1.00 91.69 75 PRO A C 1
ATOM 553 O O . PRO A 1 75 ? -29.525 -3.179 30.600 1.00 91.69 75 PRO A O 1
ATOM 556 N N . LEU A 1 76 ? -27.343 -2.803 30.959 1.00 94.00 76 LEU A N 1
ATOM 557 C CA . LEU A 1 76 ? -27.408 -2.397 32.354 1.00 94.00 76 LEU A CA 1
ATOM 558 C C . LEU A 1 76 ? -27.353 -0.872 32.423 1.00 94.00 76 LEU A C 1
ATOM 560 O O . LEU A 1 76 ? -26.370 -0.268 31.990 1.00 94.00 76 LEU A O 1
ATOM 564 N N . THR A 1 77 ? -28.363 -0.260 33.036 1.00 94.38 77 THR A N 1
ATOM 565 C CA . THR A 1 77 ? -28.375 1.181 33.308 1.00 94.38 77 THR A CA 1
ATOM 566 C C . THR A 1 77 ? -28.108 1.459 34.784 1.00 94.38 77 THR A C 1
ATOM 568 O O . THR A 1 77 ? -28.720 0.851 35.667 1.00 94.38 77 THR A O 1
ATOM 571 N N . LYS A 1 78 ? -27.206 2.403 35.061 1.00 95.94 78 LYS A N 1
ATOM 572 C CA . LYS A 1 78 ? -26.908 2.902 36.408 1.00 95.94 78 LYS A CA 1
ATOM 573 C C . LYS A 1 78 ? -26.769 4.414 36.405 1.00 95.94 78 LYS A C 1
ATOM 575 O O . LYS A 1 78 ? -26.162 4.980 35.504 1.00 95.94 78 LYS A O 1
ATOM 580 N N . THR A 1 79 ? -27.314 5.057 37.429 1.00 95.56 79 THR A N 1
ATOM 581 C CA . THR A 1 79 ? -27.246 6.508 37.601 1.00 95.56 79 THR A CA 1
ATOM 582 C C . THR A 1 79 ? -26.437 6.837 38.842 1.00 95.56 79 THR A C 1
ATOM 584 O O . THR A 1 79 ? -26.640 6.211 39.880 1.00 95.56 79 THR A O 1
ATOM 587 N N . LEU A 1 80 ? -25.541 7.810 38.718 1.00 94.19 80 LEU A N 1
ATOM 588 C CA . LEU A 1 80 ? -24.673 8.302 39.780 1.00 94.19 80 LEU A CA 1
ATOM 589 C C . LEU A 1 80 ? -24.765 9.827 39.820 1.00 94.19 80 LEU A C 1
ATOM 591 O O . LEU A 1 80 ? -24.782 10.464 38.768 1.00 94.19 80 LEU A O 1
ATOM 595 N N . ASP A 1 81 ? -24.790 10.409 41.013 1.00 94.25 81 ASP A N 1
ATOM 596 C CA . ASP A 1 81 ? -24.670 11.856 41.191 1.00 94.25 81 ASP A CA 1
ATOM 597 C C . ASP A 1 81 ? -23.239 12.187 41.634 1.00 94.25 81 ASP A C 1
ATOM 599 O O . ASP A 1 81 ? -22.689 11.559 42.538 1.00 94.25 81 ASP A O 1
ATOM 603 N N . VAL A 1 82 ? -22.623 13.167 40.977 1.00 94.75 82 VAL A N 1
ATOM 604 C CA . VAL A 1 82 ? -21.259 13.629 41.243 1.00 94.75 82 VAL A CA 1
ATOM 605 C C . VAL A 1 82 ? -21.319 15.075 41.700 1.00 94.75 82 VAL A C 1
ATOM 607 O O . VAL A 1 82 ? -21.714 15.963 40.944 1.00 94.75 82 VAL A O 1
ATOM 610 N N . THR A 1 83 ? -20.915 15.310 42.944 1.00 93.62 83 THR A N 1
ATOM 611 C CA . THR A 1 83 ? -20.946 16.628 43.589 1.00 93.62 83 THR A CA 1
ATOM 612 C C . THR A 1 83 ? -19.547 17.211 43.761 1.00 93.62 83 THR A C 1
ATOM 614 O O . THR A 1 83 ? -18.559 16.487 43.692 1.00 93.62 83 THR A O 1
ATOM 617 N N . GLY A 1 84 ? -19.448 18.513 44.043 1.00 91.12 84 GLY A N 1
ATOM 618 C CA . GLY A 1 84 ? -18.155 19.159 44.322 1.00 91.12 84 GLY A CA 1
ATOM 619 C C . GLY A 1 84 ? -17.304 19.405 43.072 1.00 91.12 84 GLY A C 1
ATOM 620 O O . GLY A 1 84 ? -16.080 19.454 43.151 1.00 91.12 84 GLY A O 1
ATOM 621 N N . LEU A 1 85 ? -17.952 19.535 41.914 1.00 91.88 85 LEU A N 1
ATOM 622 C CA . LEU A 1 85 ? -17.285 19.805 40.646 1.00 91.88 85 LEU A CA 1
ATOM 623 C C . LEU A 1 85 ? -16.691 21.216 40.622 1.00 91.88 85 LEU A C 1
ATOM 625 O O . LEU A 1 85 ? -17.278 22.165 41.145 1.00 91.88 85 LEU A O 1
ATOM 629 N N . GLY A 1 86 ? -15.537 21.353 39.972 1.00 89.88 86 GLY A N 1
ATOM 630 C CA . GLY A 1 86 ? -14.980 22.660 39.642 1.00 89.88 86 GLY A CA 1
ATOM 631 C C . GLY A 1 86 ? -15.648 23.282 38.406 1.00 89.88 86 GLY A C 1
ATOM 632 O O . GLY A 1 86 ? -16.642 22.764 37.892 1.00 89.88 86 GLY A O 1
ATOM 633 N N . PRO A 1 87 ? -15.097 24.392 37.884 1.00 91.00 87 PRO A N 1
ATOM 634 C CA . PRO A 1 87 ? -15.640 25.056 36.704 1.00 91.00 87 PRO A CA 1
ATOM 635 C C . PRO A 1 87 ? -15.675 24.140 35.473 1.00 91.00 87 PRO A C 1
ATOM 637 O O . PRO A 1 87 ? -14.682 23.474 35.159 1.00 91.00 87 PRO A O 1
ATOM 640 N N . LEU A 1 88 ? -16.806 24.159 34.762 1.00 90.38 88 LEU A N 1
ATOM 641 C CA . LEU A 1 88 ? -16.990 23.534 33.450 1.00 90.38 88 LEU A CA 1
ATOM 642 C C . LEU A 1 88 ? -16.196 24.285 32.358 1.00 90.38 88 LEU A C 1
ATOM 644 O O . LEU A 1 88 ? -15.895 25.471 32.522 1.00 90.38 88 LEU A O 1
ATOM 648 N N . PRO A 1 89 ? -15.866 23.642 31.222 1.00 93.38 89 PRO A N 1
ATOM 649 C CA . PRO A 1 89 ? -16.239 22.282 30.822 1.00 93.38 89 PRO A CA 1
ATOM 650 C C . PRO A 1 89 ? -15.387 21.181 31.466 1.00 93.38 89 PRO A C 1
ATOM 652 O O . PRO A 1 89 ? -14.266 21.430 31.919 1.00 93.38 89 PRO A O 1
ATOM 655 N N . CYS A 1 90 ? -15.911 19.955 31.475 1.00 93.75 90 CYS A N 1
ATOM 656 C CA . CYS A 1 90 ? -15.249 18.782 32.042 1.00 93.75 90 CYS A CA 1
ATOM 657 C C . CYS A 1 90 ? -15.275 17.565 31.105 1.00 93.75 90 CYS A C 1
ATOM 659 O O . CYS A 1 90 ? -16.021 17.518 30.130 1.00 93.75 90 CYS A O 1
ATOM 661 N N . ILE A 1 91 ? -14.462 16.563 31.424 1.00 94.00 91 ILE A N 1
ATOM 662 C CA . ILE A 1 91 ? -14.433 15.245 30.788 1.00 94.00 91 ILE A CA 1
ATOM 663 C C . ILE A 1 91 ? -14.977 14.239 31.792 1.00 94.00 91 ILE A C 1
ATOM 665 O O . ILE A 1 91 ? -14.525 14.215 32.936 1.00 94.00 91 ILE A O 1
ATOM 669 N N . VAL A 1 92 ? -15.906 13.395 31.359 1.00 94.75 92 VAL A N 1
ATOM 670 C CA . VAL A 1 92 ? -16.391 12.245 32.123 1.00 94.75 92 VAL A CA 1
ATOM 671 C C . VAL A 1 92 ? -15.668 11.009 31.608 1.00 94.75 92 VAL A C 1
ATOM 673 O O . VAL A 1 92 ? -15.996 10.504 30.539 1.00 94.75 92 VAL A O 1
ATOM 676 N N . GLN A 1 93 ? -14.666 10.537 32.344 1.00 95.00 93 GLN A N 1
ATOM 677 C CA . GLN A 1 93 ? -13.871 9.358 32.010 1.00 95.00 93 GLN A CA 1
ATOM 678 C C . GLN A 1 93 ? -14.406 8.142 32.771 1.00 95.00 93 GLN A C 1
ATOM 680 O O . GLN A 1 93 ? -14.497 8.162 33.994 1.00 95.00 93 GLN A O 1
ATOM 685 N N . VAL A 1 94 ? -14.727 7.071 32.057 1.00 95.44 94 VAL A N 1
ATOM 686 C CA . VAL A 1 94 ? -15.243 5.811 32.591 1.00 95.44 94 VAL A CA 1
ATOM 687 C C . VAL A 1 94 ? -14.233 4.707 32.324 1.00 95.44 94 VAL A C 1
ATOM 689 O O . VAL A 1 94 ? -13.831 4.490 31.182 1.00 95.44 94 VAL A O 1
ATOM 692 N N . THR A 1 95 ? -13.855 3.982 33.368 1.00 95.75 95 THR A N 1
ATOM 693 C CA . THR A 1 95 ? -13.006 2.795 33.286 1.00 95.75 95 THR A CA 1
ATOM 694 C C . THR A 1 95 ? -13.803 1.583 33.745 1.00 95.75 95 THR A C 1
ATOM 696 O O . THR A 1 95 ? -14.321 1.546 34.861 1.00 95.75 95 THR A O 1
ATOM 699 N N . VAL A 1 96 ? -13.900 0.585 32.872 1.00 96.00 96 VAL A N 1
ATOM 700 C CA . VAL A 1 96 ? -14.585 -0.683 33.108 1.00 96.00 96 VAL A CA 1
ATOM 701 C C . VAL A 1 96 ? -13.546 -1.793 33.141 1.00 96.00 96 VAL A C 1
ATOM 703 O O . VAL A 1 96 ? -12.832 -1.999 32.160 1.00 96.00 96 VAL A O 1
ATOM 706 N N . THR A 1 97 ? -13.474 -2.519 34.253 1.00 96.81 97 THR A N 1
ATOM 707 C CA . THR A 1 97 ? -12.663 -3.734 34.382 1.00 96.81 97 THR A CA 1
ATOM 708 C C . THR A 1 97 ? -13.557 -4.956 34.535 1.00 96.81 97 THR A C 1
ATOM 710 O O . THR A 1 97 ? -14.676 -4.844 35.028 1.00 96.81 97 THR A O 1
ATOM 713 N N . GLY A 1 98 ? -13.094 -6.127 34.107 1.00 95.75 98 GLY A N 1
ATOM 714 C CA . GLY A 1 98 ? -13.827 -7.386 34.241 1.00 95.75 98 GLY A CA 1
ATOM 715 C C . GLY A 1 98 ? -13.029 -8.582 33.736 1.00 95.75 98 GLY A C 1
ATOM 716 O O . GLY A 1 98 ? -11.828 -8.486 33.492 1.00 95.75 98 GLY A O 1
ATOM 717 N N . THR A 1 99 ? -13.689 -9.725 33.587 1.00 95.06 99 THR A N 1
ATOM 718 C CA . THR A 1 99 ? -13.110 -10.957 33.026 1.00 95.06 99 THR A CA 1
ATOM 719 C C . THR A 1 99 ? -13.979 -11.467 31.878 1.00 95.06 99 THR A C 1
ATOM 721 O O . THR A 1 99 ? -15.202 -11.539 32.026 1.00 95.06 99 THR A O 1
ATOM 724 N N . ASP A 1 100 ? -13.369 -11.794 30.736 1.00 92.19 100 ASP A N 1
ATOM 725 C CA . ASP A 1 100 ? -14.071 -12.345 29.570 1.00 92.19 100 ASP A CA 1
ATOM 726 C C . ASP A 1 100 ? -14.413 -13.841 29.715 1.00 92.19 100 ASP A C 1
ATOM 728 O O . ASP A 1 100 ? -14.073 -14.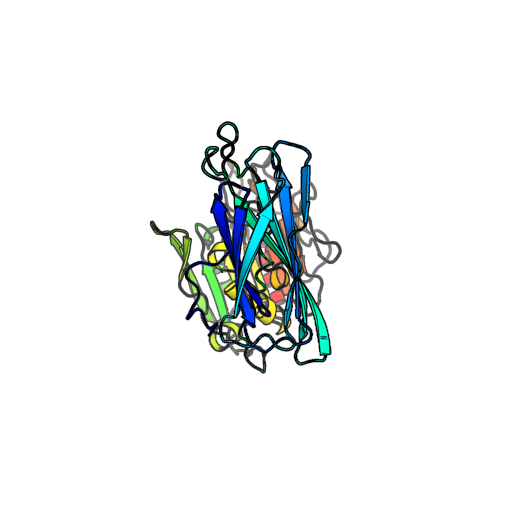492 30.706 1.00 92.19 100 ASP A O 1
ATOM 732 N N . SER A 1 101 ? -15.103 -14.398 28.713 1.00 86.31 101 SER A N 1
ATOM 733 C CA . SER A 1 101 ? -15.510 -15.811 28.693 1.00 86.31 101 SER A CA 1
ATOM 734 C C . SER A 1 101 ? -14.347 -16.802 28.730 1.00 86.31 101 SER A C 1
ATOM 736 O O . SER A 1 101 ? -14.552 -17.960 29.083 1.00 86.31 101 SER A O 1
ATOM 738 N N . ASP A 1 102 ? -13.154 -16.365 28.329 1.00 87.69 102 ASP A N 1
ATOM 739 C CA . ASP A 1 102 ? -11.955 -17.193 28.245 1.00 87.69 102 ASP A CA 1
ATOM 740 C C . ASP A 1 102 ? -11.087 -17.030 29.512 1.00 87.69 102 ASP A C 1
ATOM 742 O O . ASP A 1 102 ? -9.974 -17.552 29.583 1.00 87.69 102 ASP A O 1
ATOM 746 N N . GLY A 1 103 ? -11.586 -16.303 30.522 1.00 88.44 103 GLY A N 1
ATOM 747 C CA . GLY A 1 103 ? -10.902 -16.056 31.788 1.00 88.44 103 GLY A CA 1
ATOM 748 C C . GLY A 1 103 ? -9.853 -14.943 31.735 1.00 88.44 103 GLY A C 1
ATOM 749 O O . GLY A 1 103 ? -9.082 -14.801 32.686 1.00 88.44 103 GLY A O 1
ATOM 750 N N . LYS A 1 104 ? -9.784 -14.155 30.655 1.00 91.62 104 LYS A N 1
ATOM 751 C CA . LYS A 1 104 ? -8.794 -13.078 30.513 1.00 91.62 104 LYS A CA 1
ATOM 752 C C . LYS A 1 104 ? -9.303 -11.769 31.120 1.00 91.62 104 LYS A C 1
ATOM 754 O O . LYS A 1 104 ? -10.486 -11.446 30.977 1.00 91.62 104 LYS A O 1
ATOM 759 N N . PRO A 1 105 ? -8.423 -10.985 31.769 1.00 93.62 105 PRO A N 1
ATOM 760 C CA . PRO A 1 105 ? -8.789 -9.670 32.269 1.00 93.62 105 PRO A CA 1
ATOM 761 C C . PRO A 1 105 ? -9.094 -8.721 31.106 1.00 93.62 105 PRO A C 1
ATOM 763 O O . PRO A 1 105 ? -8.372 -8.671 30.110 1.00 93.62 105 PRO A O 1
ATOM 766 N N . VAL A 1 106 ? -10.163 -7.950 31.263 1.00 92.94 106 VAL A N 1
ATOM 767 C CA . VAL A 1 106 ? -10.586 -6.893 30.348 1.00 92.94 106 VAL A CA 1
ATOM 768 C C . VAL A 1 106 ? -10.506 -5.574 31.098 1.00 92.94 106 VAL A C 1
ATOM 770 O O . VAL A 1 106 ? -11.062 -5.456 32.186 1.00 92.94 106 VAL A O 1
ATOM 773 N N . GLU A 1 107 ? -9.847 -4.582 30.508 1.00 94.19 107 GLU A N 1
ATOM 774 C CA . GLU A 1 107 ? -9.838 -3.200 30.984 1.00 94.19 107 GLU A CA 1
ATOM 775 C C . GLU A 1 107 ? -10.107 -2.272 29.801 1.00 94.19 107 GLU A C 1
ATOM 777 O O . GLU A 1 107 ? -9.443 -2.341 28.766 1.00 94.19 107 GLU A O 1
ATOM 782 N N . VAL A 1 108 ? -11.122 -1.426 29.943 1.00 92.00 108 VAL A N 1
ATOM 783 C CA . VAL A 1 108 ? -11.569 -0.495 28.911 1.00 92.00 108 VAL A CA 1
ATOM 784 C C . VAL A 1 108 ? -11.745 0.874 29.541 1.00 92.00 108 VAL A C 1
ATOM 786 O O . VAL A 1 108 ? -12.488 1.012 30.507 1.00 92.00 108 VAL A O 1
ATOM 789 N N . THR A 1 109 ? -11.116 1.893 28.961 1.00 92.25 109 THR A N 1
ATOM 790 C CA . THR A 1 109 ? -11.341 3.291 29.340 1.00 92.25 109 THR A CA 1
ATOM 791 C C . THR A 1 109 ? -11.929 4.056 28.163 1.00 92.25 109 THR A C 1
ATOM 793 O O . THR A 1 109 ? -11.420 3.980 27.046 1.00 92.25 109 THR A O 1
ATOM 796 N N . TYR A 1 110 ? -13.004 4.789 28.422 1.00 92.12 110 TYR A N 1
ATOM 797 C CA . TYR A 1 110 ? -13.680 5.657 27.465 1.00 92.12 110 TYR A CA 1
ATOM 798 C C . TYR A 1 110 ? -14.244 6.881 28.182 1.00 92.12 110 TYR A C 1
ATOM 800 O O . TYR A 1 110 ? -14.102 7.011 29.394 1.00 92.12 110 TYR A O 1
ATOM 808 N N . GLY A 1 111 ? -14.898 7.784 27.466 1.00 90.62 111 GLY A N 1
ATOM 809 C CA . GLY A 1 111 ? -15.595 8.885 28.107 1.00 90.62 111 GLY A CA 1
ATOM 810 C C . GLY A 1 111 ? -16.122 9.903 27.118 1.00 90.62 111 GLY A C 1
ATOM 811 O O . GLY A 1 111 ? -16.026 9.705 25.908 1.00 90.62 111 GLY A O 1
ATOM 812 N N . ASP A 1 112 ? -16.657 10.993 27.650 1.00 90.06 112 ASP A N 1
ATOM 813 C CA . ASP A 1 112 ? -17.227 12.067 26.845 1.00 90.06 112 ASP A CA 1
ATOM 814 C C . ASP A 1 112 ? -16.902 13.453 27.413 1.00 90.06 112 ASP A C 1
ATOM 816 O O . ASP A 1 112 ? -16.572 13.610 28.594 1.00 90.06 112 ASP A O 1
ATOM 820 N N . TYR A 1 113 ? -16.991 14.462 26.554 1.00 92.44 113 TYR A N 1
ATOM 821 C CA . TYR A 1 113 ? -16.904 15.864 26.928 1.00 92.44 113 TYR A CA 1
ATOM 822 C C . TYR A 1 113 ? -18.272 16.367 27.389 1.00 92.44 113 TYR A C 1
ATOM 824 O O . TYR A 1 113 ? -19.277 16.204 26.698 1.00 92.44 113 TYR A O 1
ATOM 832 N N . TYR A 1 114 ? -18.295 17.075 28.514 1.00 92.94 114 TYR A N 1
ATOM 833 C CA . TYR A 1 114 ? -19.473 17.782 28.989 1.00 92.94 114 TYR A CA 1
ATOM 834 C C . TYR A 1 114 ? -19.207 19.285 29.097 1.00 92.94 114 TYR A C 1
ATOM 836 O O . TYR A 1 114 ? -18.403 19.752 29.909 1.00 92.94 114 TYR A O 1
ATOM 844 N N . GLY A 1 115 ? -19.901 20.048 28.251 1.00 89.25 115 GLY A N 1
ATOM 845 C CA . GLY A 1 115 ? -19.681 21.484 28.105 1.00 89.25 115 GLY A CA 1
ATOM 846 C C . GLY A 1 115 ? -20.467 22.372 29.061 1.00 89.25 115 GLY A C 1
ATOM 847 O O . GLY A 1 115 ? -20.033 23.486 29.350 1.00 89.25 115 GLY A O 1
ATOM 848 N N . GLY A 1 116 ? -21.634 21.919 29.527 1.00 88.19 116 GLY A N 1
ATOM 849 C CA . GLY A 1 116 ? -22.620 22.803 30.153 1.00 88.19 116 GLY A CA 1
ATOM 850 C C . GLY A 1 116 ? -22.869 24.050 29.292 1.00 88.19 116 GLY A C 1
ATOM 851 O O . GLY A 1 116 ? -23.086 23.957 28.082 1.00 88.19 116 GLY A O 1
ATOM 852 N N . SER A 1 117 ? -22.747 25.234 29.897 1.00 83.94 117 SER A N 1
ATOM 853 C CA . SER A 1 117 ? -22.869 26.525 29.202 1.00 83.94 117 SER A CA 1
ATOM 854 C C . SER A 1 117 ? -21.727 26.838 28.225 1.00 83.94 117 SER A C 1
ATOM 856 O O . SER A 1 117 ? -21.903 27.685 27.351 1.00 83.94 117 SER A O 1
ATOM 858 N N . ALA A 1 118 ? -20.575 26.162 28.329 1.00 82.06 118 ALA A N 1
ATOM 859 C CA . ALA A 1 118 ? -19.444 26.359 27.420 1.00 82.06 118 ALA A CA 1
ATOM 860 C C . ALA A 1 118 ? -19.694 25.780 26.014 1.00 82.06 118 ALA A C 1
ATOM 862 O O . ALA A 1 118 ? -18.954 26.092 25.082 1.00 82.06 118 ALA A O 1
ATOM 863 N N . GLY A 1 119 ? -20.750 24.978 25.839 1.00 84.75 119 GLY A N 1
ATOM 864 C CA . GLY A 1 119 ? -21.195 24.506 24.533 1.00 84.75 119 GLY A CA 1
ATOM 865 C C . GLY A 1 119 ? -20.526 23.209 24.084 1.00 84.75 119 GLY A C 1
ATOM 866 O O . GLY A 1 119 ? -20.372 22.274 24.861 1.00 84.75 119 GLY A O 1
ATOM 867 N N . ARG A 1 120 ? -20.225 23.095 22.787 1.00 86.88 120 ARG A N 1
ATOM 868 C CA . ARG A 1 120 ? -19.734 21.847 22.180 1.00 86.88 120 ARG A CA 1
ATOM 869 C C . ARG A 1 120 ? -18.233 21.664 22.395 1.00 86.88 120 ARG A C 1
ATOM 871 O O . ARG A 1 120 ? -17.503 22.622 22.618 1.00 86.88 120 ARG A O 1
ATOM 878 N N . ASN A 1 121 ? -17.784 20.421 22.248 1.00 87.88 121 ASN A N 1
ATOM 879 C CA . ASN A 1 121 ? -16.379 20.029 22.272 1.00 87.88 121 ASN A CA 1
ATOM 880 C C . ASN A 1 121 ? -15.620 20.546 21.032 1.00 87.88 121 ASN A C 1
ATOM 882 O O . ASN A 1 121 ? -15.348 19.791 20.102 1.00 87.88 121 ASN A O 1
ATOM 886 N N . MET A 1 122 ? -15.358 21.850 20.987 1.00 87.69 122 MET A N 1
ATOM 887 C CA . MET A 1 122 ? -14.700 22.530 19.875 1.00 87.69 122 MET A CA 1
ATOM 888 C C . MET A 1 122 ? -13.913 23.724 20.407 1.00 87.69 122 MET A C 1
ATOM 890 O O . MET A 1 122 ? -14.462 24.575 21.111 1.00 87.69 122 MET A O 1
ATOM 894 N N . ASP A 1 123 ? -12.640 23.801 20.054 1.00 82.25 123 ASP A N 1
ATOM 895 C CA . ASP A 1 123 ? -11.855 25.013 20.198 1.00 82.25 123 ASP A CA 1
ATOM 896 C C . ASP A 1 123 ? -12.194 25.955 19.035 1.00 82.25 123 ASP A C 1
ATOM 898 O O . ASP A 1 123 ? -12.063 25.603 17.864 1.00 82.25 123 ASP A O 1
ATOM 902 N N . LEU A 1 124 ? -12.684 27.156 19.343 1.00 82.69 124 LEU A N 1
ATOM 903 C CA . LEU A 1 124 ? -13.126 28.107 18.317 1.00 82.69 124 LEU A CA 1
ATOM 904 C C . LEU A 1 124 ? -11.964 28.769 17.560 1.00 82.69 124 LEU A C 1
ATOM 906 O O . LEU A 1 124 ? -12.206 29.366 16.515 1.00 82.69 124 LEU A O 1
ATOM 910 N N . ALA A 1 125 ? -10.733 28.689 18.071 1.00 84.75 125 ALA A N 1
ATOM 911 C CA . ALA A 1 125 ? -9.553 29.235 17.414 1.00 84.75 125 ALA A CA 1
ATOM 912 C C . ALA A 1 125 ? -8.908 28.214 16.467 1.00 84.75 125 ALA A C 1
ATOM 914 O O . ALA A 1 125 ? -8.534 28.581 15.354 1.00 84.75 125 ALA A O 1
ATOM 915 N N . THR A 1 126 ? -8.788 26.947 16.883 1.00 86.12 126 THR A N 1
ATOM 916 C CA . THR A 1 126 ? -8.153 25.896 16.062 1.00 86.12 126 THR A CA 1
ATOM 917 C C . THR A 1 126 ? -9.141 25.082 15.231 1.00 86.12 126 THR A C 1
ATOM 919 O O . THR A 1 126 ? -8.730 24.440 14.269 1.00 86.12 126 THR A O 1
ATOM 922 N N . LEU A 1 127 ? -10.436 25.119 15.571 1.00 84.44 127 LEU A N 1
ATOM 923 C CA . LEU A 1 127 ? -11.475 24.232 15.028 1.00 84.44 127 LEU A CA 1
ATOM 924 C C . LEU A 1 127 ? -11.199 22.739 15.288 1.00 84.44 127 LEU A C 1
ATOM 926 O O . LEU A 1 127 ? -11.739 21.871 14.599 1.00 84.44 127 LEU A O 1
ATOM 930 N N . GLU A 1 128 ? -10.379 22.437 16.294 1.00 85.31 128 GLU A N 1
ATOM 931 C CA . GLU A 1 128 ? -10.119 21.080 16.768 1.00 85.31 128 GLU A CA 1
ATOM 932 C C . GLU A 1 128 ? -10.929 20.788 18.044 1.00 85.31 128 GLU A C 1
ATOM 934 O O . GLU A 1 128 ? -11.293 21.711 18.778 1.00 85.31 128 GLU A O 1
ATOM 939 N N . PRO A 1 129 ? -11.238 19.518 18.358 1.00 84.88 129 PRO A N 1
ATOM 940 C CA . PRO A 1 129 ? -11.885 19.173 19.621 1.00 84.88 129 PRO A CA 1
ATOM 941 C C . PRO A 1 129 ? -11.027 19.571 20.832 1.00 84.88 129 PRO A C 1
ATOM 943 O O . PRO A 1 129 ? -9.838 19.263 20.875 1.00 84.88 129 PRO A O 1
ATOM 946 N N . LEU A 1 130 ? -11.643 20.170 21.862 1.00 83.06 130 LEU A N 1
ATOM 947 C CA . LEU A 1 130 ? -10.974 20.462 23.145 1.00 83.06 130 LEU A CA 1
ATOM 948 C C . LEU A 1 130 ? -10.494 19.182 23.845 1.00 83.06 130 LEU A C 1
ATOM 950 O O . LEU A 1 130 ? -9.570 19.211 24.656 1.00 83.06 130 LEU A O 1
ATOM 954 N N . TYR A 1 131 ? -11.152 18.062 23.556 1.00 82.94 131 TYR A N 1
ATOM 955 C CA . TYR A 1 131 ? -10.760 16.743 24.016 1.00 82.94 131 TYR A CA 1
ATOM 956 C C . TYR A 1 131 ? -11.191 15.670 23.013 1.00 82.94 131 TYR A C 1
ATOM 958 O O . TYR A 1 131 ? -12.276 15.749 22.448 1.00 82.94 131 TYR A O 1
ATOM 966 N N . SER A 1 132 ? -10.394 14.624 22.815 1.00 77.38 132 SER A N 1
ATOM 967 C CA . SER A 1 132 ? -10.799 13.465 22.013 1.00 77.38 132 SER A CA 1
ATOM 968 C C . SER A 1 132 ? -10.376 12.186 22.716 1.00 77.38 132 SER A C 1
ATOM 970 O O . SER A 1 132 ? -9.192 11.996 22.991 1.00 77.38 132 SER A O 1
ATOM 972 N N . PHE A 1 133 ? -11.321 11.276 22.957 1.00 74.81 133 PHE A N 1
ATOM 973 C CA . PHE A 1 133 ? -10.964 9.908 23.317 1.00 74.81 133 PHE A CA 1
ATOM 974 C C . PHE A 1 133 ? -10.440 9.190 22.067 1.00 74.81 133 PHE A C 1
ATOM 976 O O . PHE A 1 133 ? -11.095 9.241 21.021 1.00 74.81 133 PHE A O 1
ATOM 983 N N . PRO A 1 134 ? -9.275 8.524 22.130 1.00 69.56 134 PRO A N 1
ATOM 984 C CA . PRO A 1 134 ? -8.826 7.694 21.026 1.00 69.56 134 PRO A CA 1
ATOM 985 C C . PRO A 1 134 ? -9.825 6.548 20.846 1.00 69.56 134 PRO A C 1
ATOM 987 O O . PRO A 1 134 ? -10.036 5.738 21.751 1.00 69.56 134 PRO A O 1
ATOM 990 N N . ALA A 1 135 ? -10.466 6.487 19.679 1.00 66.06 135 ALA A N 1
ATOM 991 C CA . ALA A 1 135 ? -11.302 5.347 19.340 1.00 66.06 135 ALA A CA 1
ATOM 992 C C . ALA A 1 135 ? -10.431 4.078 19.315 1.00 66.06 135 ALA A C 1
ATOM 994 O O . ALA A 1 135 ? -9.288 4.142 18.845 1.00 66.06 135 ALA A O 1
ATOM 995 N N . PRO A 1 136 ? -10.945 2.921 19.772 1.00 66.25 136 PRO A N 1
ATOM 996 C CA . PRO A 1 136 ? -10.240 1.659 19.613 1.00 66.25 136 PRO A CA 1
ATOM 997 C C . PRO A 1 136 ? -9.856 1.462 18.154 1.00 66.25 136 PRO A C 1
ATOM 999 O O . PRO A 1 136 ? -10.667 1.698 17.251 1.00 66.25 136 PRO A O 1
ATOM 1002 N N . GLU A 1 137 ? -8.629 1.006 17.920 1.00 66.12 137 GLU A N 1
ATOM 1003 C CA . GLU A 1 137 ? -8.182 0.713 16.568 1.00 66.12 137 GLU A CA 1
ATOM 1004 C C . GLU A 1 137 ? -9.109 -0.344 15.949 1.00 66.12 137 GLU A C 1
ATOM 1006 O O . GLU A 1 137 ? -9.228 -1.474 16.436 1.00 66.12 137 GLU A O 1
ATOM 1011 N N . LYS A 1 138 ? -9.802 0.029 14.869 1.00 67.00 138 LYS A N 1
ATOM 1012 C CA . LYS A 1 138 ? -10.673 -0.892 14.139 1.00 67.00 138 LYS A CA 1
ATOM 1013 C C . LYS A 1 138 ? -9.807 -1.933 13.437 1.00 67.00 138 LYS A C 1
ATOM 1015 O O . LYS A 1 138 ? -9.262 -1.677 12.366 1.00 67.00 138 LYS A O 1
ATOM 1020 N N . ARG A 1 139 ? -9.725 -3.135 14.006 1.00 68.56 139 ARG A N 1
ATOM 1021 C CA . ARG A 1 139 ? -9.071 -4.275 13.355 1.00 68.56 139 ARG A CA 1
ATOM 1022 C C . ARG A 1 139 ? -10.010 -4.873 12.318 1.00 68.56 139 ARG A C 1
ATOM 1024 O O . ARG A 1 139 ? -11.016 -5.490 12.661 1.00 68.56 139 ARG A O 1
ATOM 1031 N N . LYS A 1 140 ? -9.693 -4.677 11.038 1.00 71.19 140 LYS A N 1
ATOM 1032 C CA . LYS A 1 140 ? -10.405 -5.355 9.952 1.00 71.19 140 LYS A CA 1
ATOM 1033 C C . LYS A 1 140 ? -10.024 -6.832 9.966 1.00 71.19 140 LYS A C 1
ATOM 1035 O O . LYS A 1 140 ? -8.853 -7.166 9.818 1.00 71.19 140 LYS A O 1
ATOM 1040 N N . GLN A 1 141 ? -11.012 -7.703 10.122 1.00 79.81 141 GLN A N 1
ATOM 1041 C CA . GLN A 1 141 ? -10.850 -9.122 9.843 1.00 79.81 141 GLN A CA 1
ATOM 1042 C C . GLN A 1 141 ? -11.236 -9.362 8.385 1.00 79.81 141 GLN A C 1
ATOM 1044 O O . GLN A 1 141 ? -12.371 -9.099 7.988 1.00 79.81 141 GLN A O 1
ATOM 1049 N N . TYR A 1 142 ? -10.283 -9.820 7.579 1.00 83.81 142 TYR A N 1
ATOM 1050 C CA . TYR A 1 142 ? -10.545 -10.175 6.189 1.00 83.81 142 TYR A CA 1
ATOM 1051 C C . TYR A 1 142 ? -11.147 -11.576 6.125 1.00 83.81 142 TYR A C 1
ATOM 1053 O O . TYR A 1 142 ? -10.613 -12.508 6.726 1.00 83.81 142 TYR A O 1
ATOM 1061 N N . LEU A 1 143 ? -12.247 -11.721 5.389 1.00 84.12 143 LEU A N 1
ATOM 1062 C CA . LEU A 1 143 ? -12.778 -13.032 5.035 1.00 84.12 143 LEU A CA 1
ATOM 1063 C C . LEU A 1 143 ? -11.883 -13.617 3.939 1.00 84.12 143 LEU A C 1
ATOM 1065 O O . LEU A 1 143 ? -11.677 -12.985 2.902 1.00 84.12 143 LEU A O 1
ATOM 1069 N N . LYS A 1 144 ? -11.319 -14.795 4.198 1.00 92.25 144 LYS A N 1
ATOM 1070 C CA . LYS A 1 144 ? -10.389 -15.495 3.307 1.00 92.25 144 LYS A CA 1
ATOM 1071 C C . LYS A 1 144 ? -10.865 -16.934 3.108 1.00 92.25 144 LYS A C 1
ATOM 1073 O O . LYS A 1 144 ? -11.496 -17.465 4.021 1.00 92.25 144 LYS A O 1
ATOM 1078 N N . PRO A 1 145 ? -10.583 -17.566 1.958 1.00 91.81 145 PRO A N 1
ATOM 1079 C CA . PRO A 1 145 ? -10.829 -18.992 1.795 1.00 91.81 145 PRO A CA 1
ATOM 1080 C C . PRO A 1 145 ? -9.881 -19.802 2.691 1.00 91.81 145 PRO A C 1
ATOM 1082 O O . PRO A 1 145 ? -8.769 -19.360 2.983 1.00 91.81 145 PRO A O 1
ATOM 1085 N N . ASP A 1 146 ? -10.296 -21.012 3.069 1.00 91.38 146 ASP A N 1
ATOM 1086 C CA . ASP A 1 146 ? -9.494 -21.913 3.915 1.00 91.38 146 ASP A CA 1
ATOM 1087 C C . ASP A 1 146 ? -8.163 -22.304 3.259 1.00 91.38 146 ASP A C 1
ATOM 1089 O O . ASP A 1 146 ? -7.170 -22.573 3.932 1.00 91.38 146 ASP A O 1
ATOM 1093 N N . THR A 1 147 ? -8.134 -22.339 1.925 1.00 92.69 147 THR A N 1
ATOM 1094 C CA . THR A 1 147 ? -6.936 -22.617 1.131 1.00 92.69 147 THR A CA 1
ATOM 1095 C C . THR A 1 147 ? -6.718 -21.507 0.114 1.00 92.69 147 THR A C 1
ATOM 1097 O O . THR A 1 147 ? -7.575 -21.242 -0.726 1.00 92.69 147 THR A O 1
ATOM 1100 N N . ILE A 1 148 ? -5.537 -20.892 0.159 1.00 94.81 148 ILE A N 1
ATOM 1101 C CA . ILE A 1 148 ? -5.085 -19.896 -0.814 1.00 94.81 148 ILE A CA 1
ATOM 1102 C C . ILE A 1 148 ? -3.981 -20.543 -1.641 1.00 94.81 148 ILE A C 1
ATOM 1104 O O . ILE A 1 148 ? -2.864 -20.744 -1.165 1.00 94.81 148 ILE A O 1
ATOM 1108 N N . LYS A 1 149 ? -4.304 -20.903 -2.881 1.00 94.75 149 LYS A N 1
ATOM 1109 C CA . LYS A 1 149 ? -3.369 -21.542 -3.804 1.00 94.75 149 LYS A CA 1
ATOM 1110 C C . LYS A 1 149 ? -3.572 -20.989 -5.202 1.00 94.75 149 LYS A C 1
ATOM 1112 O O . LYS A 1 149 ? -4.701 -20.915 -5.673 1.00 94.75 149 LYS A O 1
ATOM 1117 N N . LEU A 1 150 ? -2.473 -20.644 -5.864 1.00 93.56 150 LEU A N 1
ATOM 1118 C CA . LEU A 1 150 ? -2.517 -20.165 -7.237 1.00 93.56 150 LEU A CA 1
ATOM 1119 C C . LEU A 1 150 ? -2.910 -21.290 -8.202 1.00 93.56 150 LEU A C 1
ATOM 1121 O O . LEU A 1 150 ? -2.331 -22.383 -8.161 1.00 93.56 150 LEU A O 1
ATOM 1125 N N . GLN A 1 151 ? -3.850 -21.009 -9.100 1.00 93.44 151 GLN A N 1
ATOM 1126 C CA . GLN A 1 151 ? -4.148 -21.858 -10.243 1.00 93.44 151 GLN A CA 1
ATOM 1127 C C . GLN A 1 151 ? -3.190 -21.492 -11.378 1.00 93.44 151 GLN A C 1
ATOM 1129 O O . GLN A 1 151 ? -3.334 -20.464 -12.028 1.00 93.44 151 GLN A O 1
ATOM 1134 N N . ARG A 1 152 ? -2.194 -22.349 -11.610 1.00 89.88 152 ARG A N 1
ATOM 1135 C CA . ARG A 1 152 ? -1.207 -22.156 -12.680 1.00 89.88 152 ARG A CA 1
ATOM 1136 C C . ARG A 1 152 ? -1.819 -22.471 -14.037 1.00 89.88 152 ARG A C 1
ATOM 1138 O O . ARG A 1 152 ? -2.349 -23.569 -14.219 1.00 89.88 152 ARG A O 1
ATOM 1145 N N . ASN A 1 153 ? -1.667 -21.563 -14.996 1.00 91.81 153 ASN A N 1
ATOM 1146 C CA . ASN A 1 153 ? -2.240 -21.725 -16.331 1.00 91.81 153 ASN A CA 1
ATOM 1147 C C . ASN A 1 153 ? -1.194 -22.138 -17.374 1.00 91.81 153 ASN A C 1
ATOM 1149 O O . ASN A 1 153 ? 0.017 -21.957 -17.211 1.00 91.81 153 ASN A O 1
ATOM 1153 N N . LYS A 1 154 ? -1.689 -22.739 -18.458 1.00 91.69 154 LYS A N 1
ATOM 1154 C CA . LYS A 1 154 ? -0.960 -23.001 -19.702 1.00 91.69 154 LYS A CA 1
ATOM 1155 C C . LYS A 1 154 ? -1.938 -22.750 -20.864 1.00 91.69 154 LYS A C 1
ATOM 1157 O O . LYS A 1 154 ? -2.838 -23.575 -21.027 1.00 91.69 154 LYS A O 1
ATOM 1162 N N . PRO A 1 155 ? -1.803 -21.654 -21.630 1.00 94.44 155 PRO A N 1
ATOM 1163 C CA . PRO A 1 155 ? -0.806 -20.582 -21.489 1.00 94.44 155 PRO A CA 1
ATOM 1164 C C . PRO A 1 155 ? -0.942 -19.787 -20.183 1.00 94.44 155 PRO A C 1
ATOM 1166 O O . PRO A 1 155 ? -1.984 -19.842 -19.534 1.00 94.44 155 PRO A O 1
ATOM 1169 N N . ALA A 1 156 ? 0.112 -19.073 -19.775 1.00 96.62 156 ALA A N 1
ATOM 1170 C CA . ALA A 1 156 ? 0.069 -18.270 -18.550 1.00 96.62 156 ALA A CA 1
ATOM 1171 C C . ALA A 1 156 ? -0.914 -17.097 -18.688 1.00 96.62 156 ALA A C 1
ATOM 1173 O O . ALA A 1 156 ? -1.060 -16.532 -19.775 1.00 96.62 156 ALA A O 1
ATOM 1174 N N . LYS A 1 157 ? -1.575 -16.718 -17.590 1.00 97.81 157 LYS A N 1
ATOM 1175 C CA . LYS A 1 157 ? -2.605 -15.671 -17.593 1.00 97.81 157 LYS A CA 1
ATOM 1176 C C . LYS A 1 157 ? -2.116 -14.416 -16.875 1.00 97.81 157 LYS A C 1
ATOM 1178 O O . LYS A 1 157 ? -1.753 -14.469 -15.701 1.00 97.81 157 LYS A O 1
ATOM 1183 N N . ILE A 1 158 ? -2.144 -13.279 -17.559 1.00 98.38 158 ILE A N 1
ATOM 1184 C CA . ILE A 1 158 ? -1.732 -11.977 -17.032 1.00 98.38 158 ILE A CA 1
ATOM 1185 C C . ILE A 1 158 ? -2.965 -11.086 -16.896 1.00 98.38 158 ILE A C 1
ATOM 1187 O O . ILE A 1 158 ? -3.760 -10.971 -17.825 1.00 98.38 158 ILE A O 1
ATOM 1191 N N . LEU A 1 159 ? -3.115 -10.434 -15.747 1.00 98.56 159 LEU A N 1
ATOM 1192 C CA . LEU A 1 159 ? -4.058 -9.333 -15.574 1.00 98.56 159 LEU A CA 1
ATOM 1193 C C . LEU A 1 159 ? -3.300 -8.015 -15.682 1.00 98.56 159 LEU A C 1
ATOM 1195 O O . LEU A 1 159 ? -2.462 -7.731 -14.828 1.00 98.56 159 LEU A O 1
ATOM 1199 N N . PHE A 1 160 ? -3.611 -7.187 -16.673 1.00 98.38 160 PHE A N 1
ATOM 1200 C CA . PHE A 1 160 ? -3.065 -5.837 -16.766 1.00 98.38 160 PHE A CA 1
ATOM 1201 C C . PHE A 1 160 ? -4.125 -4.814 -16.358 1.00 98.38 160 PHE A C 1
ATOM 1203 O O . PHE A 1 160 ? -5.051 -4.513 -17.105 1.00 98.38 160 PHE A O 1
ATOM 1210 N N . ILE A 1 161 ? -3.984 -4.256 -15.154 1.00 97.81 161 ILE A N 1
ATOM 1211 C CA . ILE A 1 161 ? -4.768 -3.102 -14.720 1.00 97.81 161 ILE A CA 1
ATOM 1212 C C . ILE A 1 161 ? -4.124 -1.828 -15.264 1.00 97.81 161 ILE A C 1
ATOM 1214 O O . ILE A 1 161 ? -3.053 -1.407 -14.817 1.00 97.81 161 ILE A O 1
ATOM 1218 N N . ARG A 1 162 ? -4.806 -1.201 -16.218 1.00 96.44 162 ARG A N 1
ATOM 1219 C CA . ARG A 1 162 ? -4.353 -0.015 -16.937 1.00 96.44 162 ARG A CA 1
ATOM 1220 C C . ARG A 1 162 ? -4.896 1.251 -16.295 1.00 96.44 162 ARG A C 1
ATOM 1222 O O . ARG A 1 162 ? -6.074 1.594 -16.418 1.00 96.44 162 ARG A O 1
ATOM 1229 N N . GLY A 1 163 ? -4.019 1.941 -15.583 1.00 94.75 163 GLY A N 1
ATOM 1230 C CA . GLY A 1 163 ? -4.201 3.325 -15.178 1.00 94.75 163 GLY A CA 1
ATOM 1231 C C . GLY A 1 163 ? -3.940 4.295 -16.322 1.00 94.75 163 GLY A C 1
ATOM 1232 O O . GLY A 1 163 ? -3.602 3.908 -17.440 1.00 94.75 163 GLY A O 1
ATOM 1233 N N . LEU A 1 164 ? -4.097 5.581 -16.022 1.00 90.12 164 LEU A N 1
ATOM 1234 C CA . LEU A 1 164 ? -3.879 6.642 -16.995 1.00 90.12 164 LEU A CA 1
ATOM 1235 C C . LEU A 1 164 ? -2.440 6.580 -17.533 1.00 90.12 164 LEU A C 1
ATOM 1237 O O . LEU A 1 164 ? -1.496 6.627 -16.742 1.00 90.12 164 LEU A O 1
ATOM 1241 N N . TRP A 1 165 ? -2.299 6.501 -18.859 1.00 88.75 165 TRP A N 1
ATOM 1242 C CA . TRP A 1 165 ? -1.023 6.541 -19.588 1.00 88.75 165 TRP A CA 1
ATOM 1243 C C . TRP A 1 165 ? -0.095 5.347 -19.314 1.00 88.75 165 TRP A C 1
ATOM 1245 O O . TRP A 1 165 ? 1.095 5.396 -19.633 1.00 88.75 165 TRP A O 1
ATOM 1255 N N . ALA A 1 166 ? -0.621 4.265 -18.733 1.00 91.31 166 ALA A N 1
ATOM 1256 C CA . ALA A 1 166 ? 0.140 3.047 -18.469 1.00 91.31 166 ALA A CA 1
ATOM 1257 C C . ALA A 1 166 ? 0.662 2.382 -19.758 1.00 91.31 166 ALA A C 1
ATOM 1259 O O . ALA A 1 166 ? 1.695 1.717 -19.729 1.00 91.31 166 ALA A O 1
ATOM 1260 N N . GLU A 1 167 ? -0.013 2.589 -20.890 1.00 89.00 167 GLU A N 1
ATOM 1261 C CA . GLU A 1 167 ? 0.374 2.093 -22.213 1.00 89.00 167 GLU A CA 1
ATOM 1262 C C . GLU A 1 167 ? 1.746 2.613 -22.671 1.00 89.00 167 GLU A C 1
ATOM 1264 O O . GLU A 1 167 ? 2.490 1.904 -23.350 1.00 89.00 167 GLU A O 1
ATOM 1269 N N . TYR A 1 168 ? 2.146 3.809 -22.230 1.00 91.06 168 TYR A N 1
ATOM 1270 C CA . TYR A 1 168 ? 3.434 4.395 -22.599 1.00 91.06 168 TYR A CA 1
ATOM 1271 C C . TYR A 1 168 ? 4.621 3.759 -21.871 1.00 91.06 168 TYR A C 1
ATOM 1273 O O . TYR A 1 168 ? 5.753 4.125 -22.138 1.00 91.06 168 TYR A O 1
ATOM 1281 N N . GLN A 1 169 ? 4.405 2.796 -20.974 1.00 93.38 169 GLN A N 1
ATOM 1282 C CA . GLN A 1 169 ? 5.491 2.019 -20.362 1.00 93.38 169 GLN A CA 1
ATOM 1283 C C . GLN A 1 169 ? 5.996 0.883 -21.272 1.00 93.38 169 GLN A C 1
ATOM 1285 O O . GLN A 1 169 ? 6.935 0.175 -20.910 1.00 93.38 169 GLN A O 1
ATOM 1290 N N . GLY A 1 170 ? 5.381 0.694 -22.448 1.00 90.81 170 GLY A N 1
ATOM 1291 C CA . GLY A 1 170 ? 5.836 -0.267 -23.456 1.00 90.81 170 GLY A CA 1
ATOM 1292 C C . GLY A 1 170 ? 5.467 -1.726 -23.170 1.00 90.81 170 GLY A C 1
ATOM 1293 O O . GLY A 1 170 ? 5.900 -2.613 -23.889 1.00 90.81 170 GLY A O 1
ATOM 1294 N N . ILE A 1 171 ? 4.652 -1.995 -22.149 1.00 95.06 171 ILE A N 1
ATOM 1295 C CA . ILE A 1 171 ? 4.368 -3.363 -21.685 1.00 95.06 171 ILE A CA 1
ATOM 1296 C C . ILE A 1 171 ? 3.664 -4.230 -22.733 1.00 95.06 171 ILE A C 1
ATOM 1298 O O . ILE A 1 171 ? 3.892 -5.435 -22.766 1.00 95.06 171 ILE A O 1
ATOM 1302 N N . ASP A 1 172 ? 2.850 -3.647 -23.612 1.00 95.12 172 ASP A N 1
ATOM 1303 C CA . ASP A 1 172 ? 2.146 -4.417 -24.643 1.00 95.12 172 ASP A CA 1
ATOM 1304 C C . ASP A 1 172 ? 3.102 -5.079 -25.644 1.00 95.12 172 ASP A C 1
ATOM 1306 O O . ASP A 1 172 ? 2.866 -6.211 -26.064 1.00 95.12 172 ASP A O 1
ATOM 1310 N N . GLU A 1 173 ? 4.205 -4.416 -25.997 1.00 94.19 173 GLU A N 1
ATOM 1311 C CA . GLU A 1 173 ? 5.225 -5.004 -26.870 1.00 94.19 173 GLU A CA 1
ATOM 1312 C C . GLU A 1 173 ? 6.014 -6.098 -26.141 1.00 94.19 173 GLU A C 1
ATOM 1314 O O . GLU A 1 173 ? 6.228 -7.174 -26.701 1.00 94.19 173 GLU A O 1
ATOM 1319 N N . ALA A 1 174 ? 6.348 -5.889 -24.865 1.00 94.50 174 ALA A N 1
ATOM 1320 C CA . ALA A 1 174 ? 6.983 -6.910 -24.034 1.00 94.50 174 ALA A CA 1
ATOM 1321 C C . ALA A 1 174 ? 6.115 -8.176 -23.879 1.00 94.50 174 ALA A C 1
ATOM 1323 O O . ALA A 1 174 ? 6.602 -9.301 -23.982 1.00 94.50 174 ALA A O 1
ATOM 1324 N N . VAL A 1 175 ? 4.802 -8.013 -23.692 1.00 95.25 175 VAL A N 1
ATOM 1325 C CA . VAL A 1 175 ? 3.847 -9.131 -23.659 1.00 95.25 175 VAL A CA 1
ATOM 1326 C C . VAL A 1 175 ? 3.819 -9.873 -24.996 1.00 95.25 175 VAL A C 1
ATOM 1328 O O . VAL A 1 175 ? 3.812 -11.101 -25.001 1.00 95.25 175 VAL A O 1
ATOM 1331 N N . LYS A 1 176 ? 3.825 -9.167 -26.135 1.00 95.06 176 LYS A N 1
ATOM 1332 C CA . LYS A 1 176 ? 3.875 -9.817 -27.458 1.00 95.06 176 LYS A CA 1
ATOM 1333 C C . LYS A 1 176 ? 5.155 -10.636 -27.638 1.00 95.06 176 LYS A C 1
ATOM 1335 O O . LYS A 1 176 ? 5.100 -11.730 -28.194 1.00 95.06 176 LYS A O 1
ATOM 1340 N N . GLN A 1 177 ? 6.291 -10.127 -27.161 1.00 94.69 177 GLN A N 1
ATOM 1341 C CA . GLN A 1 177 ? 7.586 -10.816 -27.227 1.00 94.69 177 GLN A CA 1
ATOM 1342 C C . GLN A 1 177 ? 7.660 -12.045 -26.314 1.00 94.69 177 GLN A C 1
ATOM 1344 O O . GLN A 1 177 ? 8.340 -13.013 -26.649 1.00 94.69 177 GLN A O 1
ATOM 1349 N N . LEU A 1 178 ? 6.940 -12.030 -25.190 1.00 93.88 178 LEU A N 1
ATOM 1350 C CA . LEU A 1 178 ? 6.850 -13.151 -24.252 1.00 93.88 178 LEU A CA 1
ATOM 1351 C C . LEU A 1 178 ? 6.225 -14.412 -24.882 1.00 93.88 178 LEU A C 1
ATOM 1353 O O . LEU A 1 178 ? 6.504 -15.526 -24.437 1.00 93.88 178 LEU A O 1
ATOM 1357 N N . GLY A 1 179 ? 5.408 -14.251 -25.928 1.00 91.81 179 GLY A N 1
ATOM 1358 C CA . GLY A 1 179 ? 4.824 -15.349 -26.694 1.00 91.81 179 GLY A CA 1
ATOM 1359 C C . GLY A 1 179 ? 3.469 -15.815 -26.156 1.00 91.81 179 GLY A C 1
ATOM 1360 O O . GLY A 1 179 ? 2.530 -15.028 -26.066 1.00 91.81 179 GLY A O 1
ATOM 1361 N N . ASP A 1 180 ? 3.338 -17.113 -25.866 1.00 92.88 180 ASP A N 1
ATOM 1362 C CA . ASP A 1 180 ? 2.056 -17.766 -25.556 1.00 92.88 180 ASP A CA 1
ATOM 1363 C C . ASP A 1 180 ? 1.549 -17.431 -24.137 1.00 92.88 180 ASP A C 1
ATOM 1365 O O . ASP A 1 180 ? 1.755 -18.173 -23.169 1.00 92.88 180 ASP A O 1
ATOM 1369 N N . VAL A 1 181 ? 0.895 -16.273 -24.018 1.00 96.56 181 VAL A N 1
ATOM 1370 C CA . VAL A 1 181 ? 0.221 -15.783 -22.809 1.00 96.56 181 VAL A CA 1
ATOM 1371 C C . VAL A 1 181 ? -1.173 -15.254 -23.131 1.00 96.56 181 VAL A C 1
ATOM 1373 O O . VAL A 1 181 ? -1.435 -14.727 -24.209 1.00 96.56 181 VAL A O 1
ATOM 1376 N N . THR A 1 182 ? -2.088 -15.359 -22.170 1.00 97.44 182 THR A N 1
ATOM 1377 C CA . THR A 1 182 ? -3.403 -14.711 -22.236 1.00 97.44 182 THR A CA 1
ATOM 1378 C C . THR A 1 182 ? -3.390 -13.454 -21.381 1.00 97.44 182 THR A C 1
ATOM 1380 O O . THR A 1 182 ? -3.064 -13.529 -20.197 1.00 97.44 182 THR A O 1
ATOM 1383 N N . VAL A 1 183 ? -3.792 -12.315 -21.945 1.00 97.56 183 VAL A N 1
ATOM 1384 C CA . VAL A 1 183 ? -3.933 -11.058 -21.199 1.00 97.56 183 VAL A CA 1
ATOM 1385 C C . VAL A 1 183 ? -5.403 -10.716 -21.015 1.00 97.56 183 VAL A C 1
ATOM 1387 O O . VAL A 1 183 ? -6.169 -10.700 -21.974 1.00 97.56 183 VAL A O 1
ATOM 1390 N N . ALA A 1 184 ? -5.786 -10.442 -19.772 1.00 97.88 184 ALA A N 1
ATOM 1391 C CA . ALA A 1 184 ? -7.038 -9.785 -19.437 1.00 97.88 184 ALA A CA 1
ATOM 1392 C C . ALA A 1 184 ? -6.749 -8.343 -19.016 1.00 97.88 184 ALA A C 1
ATOM 1394 O O . ALA A 1 184 ? -5.835 -8.098 -18.226 1.00 97.88 184 ALA A O 1
ATOM 1395 N N . ASP A 1 185 ? -7.553 -7.403 -19.502 1.00 97.12 185 ASP A N 1
ATOM 1396 C CA . ASP A 1 185 ? -7.415 -5.993 -19.154 1.00 97.12 185 ASP A CA 1
ATOM 1397 C C . ASP A 1 185 ? -8.408 -5.584 -18.063 1.00 97.12 185 ASP A C 1
ATOM 1399 O O . ASP A 1 185 ? -9.607 -5.870 -18.124 1.00 97.12 185 ASP A O 1
ATOM 1403 N N . GLY A 1 186 ? -7.899 -4.846 -17.084 1.00 96.69 186 GLY A N 1
ATOM 1404 C CA . GLY A 1 186 ? -8.689 -4.001 -16.201 1.00 96.69 186 GLY A CA 1
ATOM 1405 C C . GLY A 1 186 ? -8.323 -2.538 -16.416 1.00 96.69 186 GLY A C 1
ATOM 1406 O O . GLY A 1 186 ? -7.291 -2.218 -16.999 1.00 96.69 186 GLY A O 1
ATOM 1407 N N . TRP A 1 187 ? -9.161 -1.630 -15.933 1.00 95.06 187 TRP A N 1
ATOM 1408 C CA . TRP A 1 187 ? -9.032 -0.204 -16.217 1.00 95.06 187 TRP A CA 1
ATOM 1409 C C . TRP A 1 187 ? -9.271 0.625 -14.971 1.00 95.06 187 TRP A C 1
ATOM 1411 O O . TRP A 1 187 ? -10.212 0.379 -14.213 1.00 95.06 187 TRP A O 1
ATOM 1421 N N . MET A 1 188 ? -8.464 1.661 -14.793 1.00 91.19 188 MET A N 1
ATOM 1422 C CA . MET A 1 188 ? -8.793 2.736 -13.873 1.00 91.19 188 MET A CA 1
ATOM 1423 C C . MET A 1 188 ? -10.006 3.505 -14.402 1.00 91.19 188 MET A C 1
ATOM 1425 O O . MET A 1 188 ? -10.099 3.848 -15.579 1.00 91.19 188 MET A O 1
ATOM 1429 N N . LYS A 1 189 ? -10.959 3.766 -13.513 1.00 88.25 189 LYS A N 1
ATOM 1430 C CA . LYS A 1 189 ? -12.168 4.538 -13.777 1.00 88.25 189 LYS A CA 1
ATOM 1431 C C . LYS A 1 189 ? -12.174 5.748 -12.865 1.00 88.25 189 LYS A C 1
ATOM 1433 O O . LYS A 1 189 ? -12.156 5.605 -11.644 1.00 88.25 189 LYS A O 1
ATOM 1438 N N . LYS A 1 190 ? -12.260 6.938 -13.452 1.00 84.19 190 LYS A N 1
ATOM 1439 C CA . LYS A 1 190 ? -12.468 8.183 -12.715 1.00 84.19 190 LYS A CA 1
ATOM 1440 C C . LYS A 1 190 ? -13.915 8.631 -12.871 1.00 84.19 190 LYS A C 1
ATOM 1442 O O . LYS A 1 190 ? -14.422 8.724 -13.984 1.00 84.19 190 LYS A O 1
ATOM 1447 N N . SER A 1 191 ? -14.566 8.913 -11.752 1.00 82.25 191 SER A N 1
ATOM 1448 C CA . SER A 1 191 ? -15.930 9.441 -11.698 1.00 82.25 191 SER A CA 1
ATOM 1449 C C . SER A 1 191 ? -16.015 10.606 -10.712 1.00 82.25 191 SER A C 1
ATOM 1451 O O . SER A 1 191 ? -15.053 10.895 -9.998 1.00 82.25 191 SER A O 1
ATOM 1453 N N . ALA A 1 192 ? -17.183 11.248 -10.625 1.00 79.38 192 ALA A N 1
ATOM 1454 C CA . ALA A 1 192 ? -17.454 12.255 -9.598 1.00 79.38 192 ALA A CA 1
ATOM 1455 C C . ALA A 1 192 ? -17.325 11.704 -8.161 1.00 79.38 192 ALA A C 1
ATOM 1457 O O . ALA A 1 192 ? -17.094 12.472 -7.235 1.00 79.38 192 ALA A O 1
ATOM 1458 N N . LEU A 1 193 ? -17.434 10.381 -7.981 1.00 75.62 193 LEU A N 1
ATOM 1459 C CA . LEU A 1 193 ? -17.298 9.697 -6.690 1.00 75.62 193 LEU A CA 1
ATOM 1460 C C . LEU A 1 193 ? -15.849 9.295 -6.367 1.00 75.62 193 LEU A C 1
ATOM 1462 O O . LEU A 1 193 ? -15.597 8.695 -5.326 1.00 75.62 193 LEU A O 1
ATOM 1466 N N . GLY A 1 194 ? -14.901 9.611 -7.254 1.00 80.62 194 GLY A N 1
ATOM 1467 C CA . GLY A 1 194 ? -13.486 9.290 -7.101 1.00 80.62 194 GLY A CA 1
ATOM 1468 C C . GLY A 1 194 ? -12.970 8.282 -8.126 1.00 80.62 194 GLY A C 1
ATOM 1469 O O . GLY A 1 194 ? -13.596 8.014 -9.158 1.00 80.62 194 GLY A O 1
ATOM 1470 N N . GLU A 1 195 ? -11.778 7.762 -7.844 1.00 86.19 195 GLU A N 1
ATOM 1471 C CA . GLU A 1 195 ? -11.046 6.826 -8.695 1.00 86.19 195 GLU A CA 1
ATOM 1472 C C . GLU A 1 195 ? -11.251 5.382 -8.210 1.00 86.19 195 GLU A C 1
ATOM 1474 O O . GLU A 1 195 ? -11.144 5.090 -7.021 1.00 86.19 195 GLU A O 1
ATOM 1479 N N . THR A 1 196 ? -11.557 4.474 -9.134 1.00 88.94 196 THR A N 1
ATOM 1480 C CA . THR A 1 196 ? -11.859 3.056 -8.872 1.00 88.94 196 THR A CA 1
ATOM 1481 C C . THR A 1 196 ? -11.228 2.171 -9.945 1.00 88.94 196 THR A C 1
ATOM 1483 O O . THR A 1 196 ? -10.766 2.675 -10.969 1.00 88.94 196 THR A O 1
ATOM 1486 N N . LEU A 1 197 ? -11.216 0.854 -9.739 1.00 92.88 197 LEU A N 1
ATOM 1487 C CA . LEU A 1 197 ? -10.800 -0.112 -10.758 1.00 92.88 197 LEU A CA 1
ATOM 1488 C C . LEU A 1 197 ? -12.012 -0.854 -11.321 1.00 92.88 197 LEU A C 1
ATOM 1490 O O . LEU A 1 197 ? -12.853 -1.353 -10.579 1.00 92.88 197 LEU A O 1
ATOM 1494 N N . GLY A 1 198 ? -12.083 -0.965 -12.643 1.00 92.56 198 GLY A N 1
ATOM 1495 C CA . GLY A 1 198 ? -12.906 -1.951 -13.332 1.00 92.56 198 GLY A CA 1
ATOM 1496 C C . GLY A 1 198 ? -12.062 -3.156 -13.737 1.00 92.56 198 GLY A C 1
ATOM 1497 O O . GLY A 1 198 ? -10.941 -2.983 -14.200 1.00 92.56 198 GLY A O 1
ATOM 1498 N N . GLY A 1 199 ? -12.597 -4.367 -13.587 1.00 92.31 199 GLY A N 1
ATOM 1499 C CA . GLY A 1 199 ? -11.911 -5.599 -14.000 1.00 92.31 199 GLY A CA 1
ATOM 1500 C C . GLY A 1 199 ? -10.871 -6.129 -13.007 1.00 92.31 199 GLY A C 1
ATOM 1501 O O . GLY A 1 199 ? -10.284 -7.175 -13.260 1.00 92.31 199 GLY A O 1
ATOM 1502 N N . PHE A 1 200 ? -10.661 -5.463 -11.864 1.00 96.00 200 PHE A N 1
ATOM 1503 C CA . PHE A 1 200 ? -9.913 -6.067 -10.762 1.00 96.00 200 PHE A CA 1
ATOM 1504 C C . PHE A 1 200 ? -10.770 -7.159 -10.086 1.00 96.00 200 PHE A C 1
ATOM 1506 O O . PHE A 1 200 ? -11.940 -6.890 -9.796 1.00 96.00 200 PHE A O 1
ATOM 1513 N N . PRO A 1 201 ? -10.231 -8.367 -9.835 1.00 95.88 201 PRO A N 1
ATOM 1514 C CA . PRO A 1 201 ? -10.965 -9.471 -9.224 1.00 95.88 201 PRO A CA 1
ATOM 1515 C C . PRO A 1 201 ? -11.640 -9.106 -7.901 1.00 95.88 201 PRO A C 1
ATOM 1517 O O . PRO A 1 201 ? -11.001 -8.588 -6.985 1.00 95.88 201 PRO A O 1
ATOM 1520 N N . ALA A 1 202 ? -12.932 -9.420 -7.790 1.00 91.81 202 ALA A N 1
ATOM 1521 C CA . ALA A 1 202 ? -13.708 -9.212 -6.567 1.00 91.81 202 ALA A CA 1
ATOM 1522 C C . ALA A 1 202 ? -13.618 -10.401 -5.592 1.00 91.81 202 ALA A C 1
ATOM 1524 O O . ALA A 1 202 ? -13.992 -10.268 -4.427 1.00 91.81 202 ALA A O 1
ATOM 1525 N N . ALA A 1 203 ? -13.127 -11.554 -6.059 1.00 93.00 203 ALA A N 1
ATOM 1526 C CA . ALA A 1 203 ? -13.017 -12.791 -5.295 1.00 93.00 203 ALA A CA 1
ATOM 1527 C C . ALA A 1 203 ? -11.624 -13.426 -5.430 1.00 93.00 203 ALA A C 1
ATOM 1529 O O . ALA A 1 203 ? -10.904 -13.201 -6.406 1.00 93.00 203 ALA A O 1
ATOM 1530 N N . TYR A 1 204 ? -11.249 -14.240 -4.437 1.00 96.12 204 TYR A N 1
ATOM 1531 C CA . TYR A 1 204 ? -9.971 -14.960 -4.432 1.00 96.12 204 TYR A CA 1
ATOM 1532 C C . TYR A 1 204 ? -9.845 -15.935 -5.598 1.00 96.12 204 TYR A C 1
ATOM 1534 O O . TYR A 1 204 ? -8.771 -16.018 -6.174 1.00 96.12 204 TYR A O 1
ATOM 1542 N N . GLU A 1 205 ? -10.914 -16.647 -5.954 1.00 94.31 205 GLU A N 1
ATOM 1543 C CA . GLU A 1 205 ? -10.910 -17.601 -7.069 1.00 94.31 205 GLU A CA 1
ATOM 1544 C C . GLU A 1 205 ? -10.474 -16.929 -8.379 1.00 94.31 205 GLU A C 1
ATOM 1546 O O . GLU A 1 205 ? -9.516 -17.364 -9.016 1.00 94.31 205 GLU A O 1
ATOM 1551 N N . ASP A 1 206 ? -11.091 -15.792 -8.709 1.00 95.75 206 ASP A N 1
ATOM 1552 C CA . ASP A 1 206 ? -10.743 -15.011 -9.894 1.00 95.75 206 ASP A CA 1
ATOM 1553 C C . ASP A 1 206 ? -9.307 -14.479 -9.829 1.00 95.75 206 ASP A C 1
ATOM 1555 O O . ASP A 1 206 ? -8.573 -14.562 -10.815 1.00 95.75 206 ASP A O 1
ATOM 1559 N N . LEU A 1 207 ? -8.880 -13.948 -8.675 1.00 97.50 207 LEU A N 1
ATOM 1560 C CA . LEU A 1 207 ? -7.532 -13.400 -8.502 1.00 97.50 207 LEU A CA 1
ATOM 1561 C C . LEU A 1 207 ? -6.454 -14.479 -8.640 1.00 97.50 207 LEU A C 1
ATOM 1563 O O . LEU A 1 207 ? -5.456 -14.281 -9.328 1.00 97.50 207 LEU A O 1
ATOM 1567 N N . LEU A 1 208 ? -6.665 -15.624 -7.993 1.00 97.06 208 LEU A N 1
ATOM 1568 C CA . LEU A 1 208 ? -5.740 -16.753 -7.982 1.00 97.06 208 LEU A CA 1
ATOM 1569 C C . LEU A 1 208 ? -5.726 -17.512 -9.317 1.00 97.06 208 LEU A C 1
ATOM 1571 O O . LEU A 1 208 ? -4.854 -18.359 -9.503 1.00 97.06 208 LEU A O 1
ATOM 1575 N N . SER A 1 209 ? -6.643 -17.196 -10.242 1.00 96.88 209 SER A N 1
ATOM 1576 C CA . SER A 1 209 ? -6.624 -17.675 -11.631 1.00 96.88 209 SER A CA 1
ATOM 1577 C C . SER A 1 209 ? -5.582 -16.982 -12.512 1.00 96.88 209 SER A C 1
ATOM 1579 O O . SER A 1 209 ? -5.371 -17.420 -13.639 1.00 96.88 209 SER A O 1
ATOM 1581 N N . TYR A 1 210 ? -4.953 -15.898 -12.051 1.00 98.06 210 TYR A N 1
ATOM 1582 C CA . TYR A 1 210 ? -3.878 -15.214 -12.773 1.00 98.06 210 TYR A CA 1
ATOM 1583 C C . TYR A 1 210 ? -2.504 -15.702 -12.307 1.00 98.06 210 TYR A C 1
ATOM 1585 O O . TYR A 1 210 ? -2.320 -16.074 -11.154 1.00 98.06 210 TYR A O 1
ATOM 1593 N N . ASP A 1 211 ? -1.513 -15.670 -13.193 1.00 97.38 211 ASP A N 1
ATOM 1594 C CA . ASP A 1 211 ? -0.118 -15.964 -12.858 1.00 97.38 211 ASP A CA 1
ATOM 1595 C C . ASP A 1 211 ? 0.653 -14.681 -12.504 1.00 97.38 211 ASP A C 1
ATOM 1597 O O . ASP A 1 211 ? 1.474 -14.678 -11.581 1.00 97.38 211 ASP A O 1
ATOM 1601 N N . VAL A 1 212 ? 0.358 -13.578 -13.207 1.00 98.06 212 VAL A N 1
ATOM 1602 C CA . VAL A 1 212 ? 0.954 -12.250 -12.985 1.00 98.06 212 VAL A CA 1
ATOM 1603 C C . VAL A 1 212 ? -0.111 -11.159 -13.022 1.00 98.06 212 VAL A C 1
ATOM 1605 O O . VAL A 1 212 ? -1.034 -11.200 -13.836 1.00 98.06 212 VAL A O 1
ATOM 1608 N N . ILE A 1 213 ? 0.047 -10.155 -12.161 1.00 98.62 213 ILE A N 1
ATOM 1609 C CA . ILE A 1 213 ? -0.769 -8.939 -12.152 1.00 98.62 213 ILE A CA 1
ATOM 1610 C C . ILE A 1 213 ? 0.132 -7.729 -12.401 1.00 98.62 213 ILE A C 1
ATOM 1612 O O . ILE A 1 213 ? 1.113 -7.509 -11.693 1.00 98.62 213 ILE A O 1
ATOM 1616 N N . ILE A 1 214 ? -0.218 -6.922 -13.395 1.00 98.62 214 ILE A N 1
ATOM 1617 C CA . ILE A 1 214 ? 0.460 -5.675 -13.741 1.00 98.62 214 ILE A CA 1
ATOM 1618 C C . ILE A 1 214 ? -0.416 -4.514 -13.272 1.00 98.62 214 ILE A C 1
ATOM 1620 O O . ILE A 1 214 ? -1.580 -4.401 -13.654 1.00 98.62 214 ILE A O 1
ATOM 1624 N N . LEU A 1 215 ? 0.147 -3.647 -12.437 1.00 98.12 215 LEU A N 1
ATOM 1625 C CA . LEU A 1 215 ? -0.482 -2.444 -11.909 1.00 98.12 215 LEU A CA 1
ATOM 1626 C C . LEU A 1 215 ? 0.159 -1.225 -12.576 1.00 98.12 215 LEU A C 1
ATOM 1628 O O . LEU A 1 215 ? 1.197 -0.733 -12.132 1.00 98.12 215 LEU A O 1
ATOM 1632 N N . GLY A 1 216 ? -0.445 -0.747 -13.662 1.00 97.38 216 GLY A N 1
ATOM 1633 C CA . GLY A 1 216 ? 0.038 0.433 -14.373 1.00 97.38 216 GLY A CA 1
ATOM 1634 C C . GLY A 1 216 ? -0.581 1.708 -13.828 1.00 97.38 216 GLY A C 1
ATOM 1635 O O . GLY A 1 216 ? -1.774 1.901 -14.009 1.00 97.38 216 GLY A O 1
ATOM 1636 N N . ASN A 1 217 ? 0.192 2.584 -13.183 1.00 95.69 217 ASN A N 1
ATOM 1637 C CA . ASN A 1 217 ? -0.313 3.843 -12.619 1.00 95.69 217 ASN A CA 1
ATOM 1638 C C . ASN A 1 217 ? -1.553 3.681 -11.695 1.00 95.69 217 ASN A C 1
ATOM 1640 O O . ASN A 1 217 ? -2.511 4.456 -11.759 1.00 95.69 217 ASN A O 1
ATOM 1644 N N . VAL A 1 218 ? -1.564 2.631 -10.865 1.00 95.12 218 VAL A N 1
ATOM 1645 C CA . VAL A 1 218 ? -2.658 2.318 -9.926 1.00 95.12 218 VAL A CA 1
ATOM 1646 C C . VAL A 1 218 ? -2.279 2.761 -8.516 1.00 95.12 218 VAL A C 1
ATOM 1648 O O . VAL A 1 218 ? -1.228 2.374 -8.004 1.00 95.12 218 VAL A O 1
ATOM 1651 N N . SER A 1 219 ? -3.157 3.525 -7.861 1.00 91.94 219 SER A N 1
ATOM 1652 C CA . SER A 1 219 ? -2.936 3.983 -6.488 1.00 91.94 219 SER A CA 1
ATOM 1653 C C . SER A 1 219 ? -3.467 2.994 -5.446 1.00 91.94 219 SER A C 1
ATOM 1655 O O . SER A 1 219 ? -4.402 2.230 -5.699 1.00 91.94 219 SER A O 1
ATOM 1657 N N . GLY A 1 220 ? -2.903 3.019 -4.234 1.00 91.50 220 GLY A N 1
ATOM 1658 C CA . GLY A 1 220 ? -3.361 2.168 -3.129 1.00 91.50 220 GLY A CA 1
ATOM 1659 C C . GLY A 1 220 ? -4.862 2.299 -2.818 1.00 91.50 220 GLY A C 1
ATOM 1660 O O . GLY A 1 220 ? -5.535 1.270 -2.690 1.00 91.50 220 GLY A O 1
ATOM 1661 N N . PRO A 1 221 ? -5.429 3.520 -2.744 1.00 90.81 221 PRO A N 1
ATOM 1662 C CA . PRO A 1 221 ? -6.860 3.730 -2.546 1.00 90.81 221 PRO A CA 1
ATOM 1663 C C . PRO A 1 221 ? -7.754 3.057 -3.593 1.00 90.81 221 PRO A C 1
ATOM 1665 O O . PRO A 1 221 ? -8.801 2.535 -3.216 1.00 90.81 221 PRO A O 1
ATOM 1668 N N . MET A 1 222 ? -7.339 2.987 -4.866 1.00 92.56 222 MET A N 1
ATOM 1669 C CA . MET A 1 222 ? -8.136 2.351 -5.928 1.00 92.56 222 MET A CA 1
ATOM 1670 C C . MET A 1 222 ? -8.364 0.850 -5.688 1.00 92.56 222 MET A C 1
ATOM 1672 O O . MET A 1 222 ? -9.395 0.314 -6.088 1.00 92.56 222 MET A O 1
ATOM 1676 N N . LEU A 1 223 ? -7.420 0.172 -5.025 1.00 92.00 223 LEU A N 1
ATOM 1677 C CA . LEU A 1 223 ? -7.520 -1.250 -4.672 1.00 92.00 223 LEU A CA 1
ATOM 1678 C C . LEU A 1 223 ? -8.328 -1.500 -3.392 1.00 92.00 223 LEU A C 1
ATOM 1680 O O . LEU A 1 223 ? -8.771 -2.625 -3.157 1.00 92.00 223 LEU A O 1
ATOM 1684 N N . SER A 1 224 ? -8.528 -0.473 -2.556 1.00 90.38 224 SER A N 1
ATOM 1685 C CA . SER A 1 224 ? -8.977 -0.587 -1.160 1.00 90.38 224 SER A CA 1
ATOM 1686 C C . SER A 1 224 ? -8.072 -1.478 -0.288 1.00 90.38 224 SER A C 1
ATOM 1688 O O . SER A 1 224 ? -7.183 -2.180 -0.766 1.00 90.38 224 SER A O 1
ATOM 1690 N N . THR A 1 225 ? -8.311 -1.506 1.026 1.00 91.94 225 THR A N 1
ATOM 1691 C CA . THR A 1 225 ? -7.554 -2.402 1.922 1.00 91.94 225 THR A CA 1
ATOM 1692 C C . THR A 1 225 ? -7.825 -3.885 1.650 1.00 91.94 225 THR A C 1
ATOM 1694 O O . THR A 1 225 ? -6.964 -4.709 1.941 1.00 91.94 225 THR A O 1
ATOM 1697 N N . VAL A 1 226 ? -9.004 -4.227 1.107 1.00 92.25 226 VAL A N 1
ATOM 1698 C CA . VAL A 1 226 ? -9.386 -5.616 0.790 1.00 92.25 226 VAL A CA 1
ATOM 1699 C C . VAL A 1 226 ? -8.636 -6.111 -0.443 1.00 92.25 226 VAL A C 1
ATOM 1701 O O . VAL A 1 226 ? -7.999 -7.153 -0.369 1.00 92.25 226 VAL A O 1
ATOM 1704 N N . GLY A 1 227 ? -8.626 -5.346 -1.539 1.00 95.31 227 GLY A N 1
ATOM 1705 C CA . GLY A 1 227 ? -7.869 -5.719 -2.739 1.00 95.31 227 GLY A CA 1
ATOM 1706 C C . GLY A 1 227 ? -6.364 -5.792 -2.472 1.00 95.31 227 GLY A C 1
ATOM 1707 O O . GLY A 1 227 ? -5.700 -6.706 -2.951 1.00 95.31 227 GLY A O 1
ATOM 1708 N N . GLN A 1 228 ? -5.833 -4.901 -1.625 1.00 96.75 228 GLN A N 1
ATOM 1709 C CA . GLN A 1 228 ? -4.446 -4.995 -1.157 1.00 96.75 228 GLN A CA 1
ATOM 1710 C C . GLN A 1 228 ? -4.186 -6.277 -0.346 1.00 96.75 228 GLN A C 1
ATOM 1712 O O . GLN A 1 228 ? -3.162 -6.920 -0.556 1.00 96.75 228 GLN A O 1
ATOM 1717 N N . GLU A 1 229 ? -5.102 -6.687 0.542 1.00 96.44 229 GLU A N 1
ATOM 1718 C CA . GLU A 1 229 ? -4.967 -7.960 1.270 1.00 96.44 229 GLU A CA 1
ATOM 1719 C C . GLU A 1 229 ? -4.930 -9.148 0.304 1.00 96.44 229 GLU A C 1
ATOM 1721 O O . GLU A 1 229 ? -4.062 -10.011 0.418 1.00 96.44 229 GLU A O 1
ATOM 1726 N N . MET A 1 230 ? -5.834 -9.163 -0.680 1.00 97.44 230 MET A N 1
ATOM 1727 C CA . MET A 1 230 ? -5.886 -10.234 -1.670 1.00 97.44 230 MET A CA 1
ATOM 1728 C C . MET A 1 230 ? -4.597 -10.292 -2.502 1.00 97.44 230 MET A C 1
ATOM 1730 O O . MET A 1 230 ? -4.094 -11.382 -2.762 1.00 97.44 230 MET A O 1
ATOM 1734 N N . LEU A 1 231 ? -4.011 -9.143 -2.870 1.00 97.75 231 LEU A N 1
ATOM 1735 C CA . LEU A 1 231 ? -2.704 -9.095 -3.539 1.00 97.75 231 LEU A CA 1
ATOM 1736 C C . LEU A 1 231 ? -1.566 -9.609 -2.652 1.00 97.75 231 LEU A C 1
ATOM 1738 O O . LEU A 1 231 ? -0.666 -10.284 -3.150 1.00 97.75 231 LEU A O 1
ATOM 1742 N N . ALA A 1 232 ? -1.596 -9.318 -1.349 1.00 96.88 232 ALA A N 1
ATOM 1743 C CA . ALA A 1 232 ? -0.603 -9.844 -0.417 1.00 96.88 232 ALA A CA 1
ATOM 1744 C C . ALA A 1 232 ? -0.643 -11.376 -0.373 1.00 96.88 232 ALA A C 1
ATOM 1746 O O . ALA A 1 232 ? 0.395 -12.036 -0.394 1.00 96.88 232 ALA A O 1
ATOM 1747 N N . ASP A 1 233 ? -1.842 -11.947 -0.351 1.00 96.81 233 ASP A N 1
ATOM 1748 C CA . ASP A 1 233 ? -2.032 -13.392 -0.350 1.00 96.81 233 ASP A CA 1
ATOM 1749 C C . ASP A 1 233 ? -1.728 -14.029 -1.716 1.00 96.81 233 ASP A C 1
ATOM 1751 O O . ASP A 1 233 ? -1.118 -15.094 -1.767 1.00 96.81 233 ASP A O 1
ATOM 1755 N N . PHE A 1 234 ? -2.046 -13.351 -2.821 1.00 97.50 234 PHE A N 1
ATOM 1756 C CA . PHE A 1 234 ? -1.640 -13.742 -4.175 1.00 97.50 234 PHE A CA 1
ATOM 1757 C C . PHE A 1 234 ? -0.112 -13.837 -4.311 1.00 97.50 234 PHE A C 1
ATOM 1759 O O . PHE A 1 234 ? 0.407 -14.842 -4.800 1.00 97.50 234 PHE A O 1
ATOM 1766 N N . LEU A 1 235 ? 0.620 -12.838 -3.808 1.00 96.38 235 LEU A N 1
ATOM 1767 C CA . LEU A 1 235 ? 2.086 -12.841 -3.771 1.00 96.38 235 LEU A CA 1
ATOM 1768 C C . LEU A 1 235 ? 2.642 -13.977 -2.906 1.00 96.38 235 LEU A C 1
ATOM 1770 O O . LEU A 1 235 ? 3.617 -14.619 -3.290 1.00 96.38 235 LEU A O 1
ATOM 1774 N N . LYS A 1 236 ? 2.033 -14.256 -1.747 1.00 94.69 236 LYS A N 1
ATOM 1775 C CA . LYS A 1 236 ? 2.429 -15.381 -0.877 1.00 94.69 236 LYS A CA 1
ATOM 1776 C C . LYS A 1 236 ? 2.129 -16.742 -1.509 1.00 94.69 236 LYS A C 1
ATOM 1778 O O . LYS A 1 236 ? 2.870 -17.691 -1.277 1.00 94.69 236 LYS A O 1
ATOM 1783 N N . ALA A 1 237 ? 1.081 -16.831 -2.327 1.00 94.56 237 ALA A N 1
ATOM 1784 C CA . ALA A 1 237 ? 0.745 -18.017 -3.112 1.00 94.56 237 ALA A CA 1
ATOM 1785 C C . ALA A 1 237 ? 1.660 -18.215 -4.342 1.00 94.56 237 ALA A C 1
ATOM 1787 O O . ALA A 1 237 ? 1.506 -19.197 -5.074 1.00 94.56 237 ALA A O 1
ATOM 1788 N N . GLY A 1 238 ? 2.617 -17.307 -4.569 1.00 94.25 238 GLY A N 1
ATOM 1789 C CA . GLY A 1 238 ? 3.602 -17.374 -5.645 1.00 94.25 238 GLY A CA 1
ATOM 1790 C C . GLY A 1 238 ? 3.172 -16.684 -6.942 1.00 94.25 238 GLY A C 1
ATOM 1791 O O . GLY A 1 238 ? 3.777 -16.938 -7.989 1.00 94.25 238 GLY A O 1
ATOM 1792 N N . GLY A 1 239 ? 2.133 -15.851 -6.918 1.00 96.25 239 GLY A N 1
ATOM 1793 C CA . GLY A 1 239 ? 1.836 -14.936 -8.018 1.00 96.25 239 GLY A CA 1
ATOM 1794 C C . GLY A 1 239 ? 2.906 -13.845 -8.148 1.00 96.25 239 GLY A C 1
ATOM 1795 O O . GLY A 1 239 ? 3.588 -13.520 -7.174 1.00 96.25 239 GLY A O 1
ATOM 1796 N N . GLY A 1 240 ? 3.087 -13.300 -9.351 1.00 97.44 240 GLY A N 1
ATOM 1797 C CA . GLY A 1 240 ? 4.017 -12.193 -9.608 1.00 97.44 240 GLY A CA 1
ATOM 1798 C C . GLY A 1 240 ? 3.302 -10.849 -9.763 1.00 97.44 240 GLY A C 1
ATOM 1799 O O . GLY A 1 240 ? 2.237 -10.790 -10.372 1.00 97.44 240 GLY A O 1
ATOM 1800 N N . VAL A 1 241 ? 3.880 -9.758 -9.251 1.00 98.31 241 VAL A N 1
ATOM 1801 C CA . VAL A 1 241 ? 3.336 -8.401 -9.445 1.00 98.31 241 VAL A CA 1
ATOM 1802 C C . VAL A 1 241 ? 4.355 -7.480 -10.114 1.00 98.31 241 VAL A C 1
ATOM 1804 O O . VAL A 1 241 ? 5.483 -7.348 -9.641 1.00 98.31 241 VAL A O 1
ATOM 1807 N N . LEU A 1 242 ? 3.939 -6.802 -11.186 1.00 98.62 242 LEU A N 1
ATOM 1808 C CA . LEU A 1 242 ? 4.681 -5.704 -11.810 1.00 98.62 242 LEU A CA 1
ATOM 1809 C C . LEU A 1 242 ? 3.978 -4.380 -11.510 1.00 98.62 242 LEU A C 1
ATOM 1811 O O . LEU A 1 242 ? 2.802 -4.221 -11.819 1.00 98.62 242 LEU A O 1
ATOM 1815 N N . MET A 1 243 ? 4.693 -3.418 -10.942 1.00 98.25 243 MET A N 1
ATOM 1816 C CA . MET A 1 243 ? 4.197 -2.068 -10.684 1.00 98.25 243 MET A CA 1
ATOM 1817 C C . MET A 1 243 ? 4.886 -1.087 -11.625 1.00 98.25 243 MET A C 1
ATOM 1819 O O . MET A 1 243 ? 6.116 -1.004 -11.647 1.00 98.25 243 MET A O 1
ATOM 1823 N N . LEU A 1 244 ? 4.095 -0.347 -12.402 1.00 98.19 244 LEU A N 1
ATOM 1824 C CA . LEU A 1 244 ? 4.606 0.657 -13.333 1.00 98.19 244 LEU A CA 1
ATOM 1825 C C . LEU A 1 244 ? 4.370 2.056 -12.778 1.00 98.19 244 LEU A C 1
ATOM 1827 O O . LEU A 1 244 ? 3.262 2.364 -12.329 1.00 98.19 244 LEU A O 1
ATOM 1831 N N . ALA A 1 245 ? 5.391 2.905 -12.874 1.00 96.56 245 ALA A N 1
ATOM 1832 C CA . ALA A 1 245 ? 5.310 4.288 -12.430 1.00 96.56 245 ALA A CA 1
ATOM 1833 C C . ALA A 1 245 ? 4.261 5.098 -13.201 1.00 96.56 245 ALA A C 1
ATOM 1835 O O . ALA A 1 245 ? 4.090 4.934 -14.414 1.00 96.56 245 ALA A O 1
ATOM 1836 N N . GLY A 1 246 ? 3.663 6.054 -12.499 1.00 95.12 246 GLY A N 1
ATOM 1837 C CA . GLY A 1 246 ? 2.866 7.145 -13.037 1.00 95.12 246 GLY A CA 1
ATOM 1838 C C . GLY A 1 246 ? 2.623 8.233 -11.984 1.00 95.12 246 GLY A C 1
ATOM 1839 O O . GLY A 1 246 ? 3.121 8.180 -10.862 1.00 95.12 246 GLY A O 1
ATOM 1840 N N . ASP A 1 247 ? 1.816 9.228 -12.332 1.00 93.19 247 ASP A N 1
ATOM 1841 C CA . ASP A 1 247 ? 1.478 10.371 -11.469 1.00 93.19 247 ASP A CA 1
ATOM 1842 C C . ASP A 1 247 ? 0.575 10.016 -10.271 1.00 93.19 247 ASP A C 1
ATOM 1844 O O . ASP A 1 247 ? 0.239 10.889 -9.476 1.00 93.19 247 ASP A O 1
ATOM 1848 N N . ARG A 1 248 ? 0.163 8.750 -10.125 1.00 91.94 248 ARG A N 1
ATOM 1849 C CA . ARG A 1 248 ? -0.686 8.258 -9.024 1.00 91.94 248 ARG A CA 1
ATOM 1850 C C . ARG A 1 248 ? -0.057 7.116 -8.231 1.00 91.94 248 ARG A C 1
ATOM 1852 O O . ARG A 1 248 ? -0.742 6.486 -7.426 1.00 91.94 248 ARG A O 1
ATOM 1859 N N . THR A 1 249 ? 1.223 6.827 -8.444 1.00 93.50 249 THR A N 1
ATOM 1860 C CA . THR A 1 249 ? 1.931 5.728 -7.770 1.00 93.50 249 THR A CA 1
ATOM 1861 C C . THR A 1 249 ? 2.914 6.224 -6.719 1.00 93.50 249 THR A C 1
ATOM 1863 O O . THR A 1 249 ? 3.264 7.402 -6.676 1.00 93.50 249 THR A O 1
ATOM 1866 N N . TYR A 1 250 ? 3.386 5.296 -5.886 1.00 95.44 250 TYR A N 1
ATOM 1867 C CA . TYR A 1 250 ? 4.483 5.512 -4.936 1.00 95.44 250 TYR A CA 1
ATOM 1868 C C . TYR A 1 250 ? 4.247 6.730 -4.048 1.00 95.44 250 TYR A C 1
ATOM 1870 O O . TYR A 1 250 ? 3.176 6.799 -3.471 1.00 95.44 250 TYR A O 1
ATOM 1878 N N . GLY A 1 251 ? 5.163 7.694 -3.941 1.00 93.50 251 GLY A N 1
ATOM 1879 C CA . GLY A 1 251 ? 5.028 8.859 -3.062 1.00 93.50 251 GLY A CA 1
ATOM 1880 C C . GLY A 1 251 ? 3.815 9.764 -3.293 1.00 93.50 251 GLY A C 1
ATOM 1881 O O . GLY A 1 251 ? 3.572 10.660 -2.489 1.00 93.50 251 GLY A O 1
ATOM 1882 N N . GLN A 1 252 ? 3.029 9.546 -4.347 1.00 92.81 252 GLN A N 1
ATOM 1883 C CA . GLN A 1 252 ? 1.753 10.244 -4.558 1.00 92.81 252 GLN A CA 1
ATOM 1884 C C . GLN A 1 252 ? 0.603 9.634 -3.745 1.00 92.81 252 GLN A C 1
ATOM 1886 O O . GLN A 1 252 ? -0.485 10.198 -3.648 1.00 92.81 252 GLN A O 1
ATOM 1891 N N . THR A 1 253 ? 0.810 8.442 -3.188 1.00 89.19 253 THR A N 1
ATOM 1892 C CA . THR A 1 253 ? -0.211 7.658 -2.500 1.00 89.19 253 THR A CA 1
ATOM 1893 C C . THR A 1 253 ? 0.432 6.679 -1.514 1.00 89.19 253 THR A C 1
ATOM 1895 O O . THR A 1 253 ? 1.645 6.625 -1.361 1.00 89.19 253 THR A O 1
ATOM 1898 N N . THR A 1 254 ? -0.354 5.879 -0.804 1.00 87.25 254 THR A N 1
ATOM 1899 C CA . THR A 1 254 ? 0.197 4.792 0.012 1.00 87.25 254 THR A CA 1
ATOM 1900 C C . THR A 1 254 ? -0.662 3.546 -0.100 1.00 87.25 254 THR A C 1
ATOM 1902 O O . THR A 1 254 ? -1.885 3.602 -0.250 1.00 87.25 254 THR A O 1
ATOM 1905 N N . PHE A 1 255 ? -0.010 2.391 -0.005 1.00 93.06 255 PHE A N 1
ATOM 1906 C CA . PHE A 1 255 ? -0.691 1.137 0.274 1.00 93.06 255 PHE A CA 1
ATOM 1907 C C . PHE A 1 255 ? -0.876 1.035 1.784 1.00 93.06 255 PHE A C 1
ATOM 1909 O O . PHE A 1 255 ? 0.071 0.791 2.524 1.00 93.06 255 PHE A O 1
ATOM 1916 N N . SER A 1 256 ? -2.095 1.301 2.245 1.00 90.81 256 SER A N 1
ATOM 1917 C CA . SER A 1 256 ? -2.425 1.371 3.669 1.00 90.81 256 SER A CA 1
ATOM 1918 C C . SER A 1 256 ? -2.555 0.007 4.347 1.00 90.81 256 SER A C 1
ATOM 1920 O O . SER A 1 256 ? -2.604 -0.052 5.573 1.00 90.81 256 SER A O 1
ATOM 1922 N N . ASN A 1 257 ? -2.620 -1.091 3.588 1.00 93.62 257 ASN A N 1
ATOM 1923 C CA . ASN A 1 257 ? -2.625 -2.428 4.162 1.00 93.62 257 ASN A CA 1
ATOM 1924 C C . ASN A 1 257 ? -1.184 -2.872 4.505 1.00 93.62 257 ASN A C 1
ATOM 1926 O O . ASN A 1 257 ? -0.384 -3.084 3.587 1.00 93.62 257 ASN A O 1
ATOM 1930 N N . PRO A 1 258 ? -0.852 -3.094 5.794 1.00 92.88 258 PRO A N 1
ATOM 1931 C CA . PRO A 1 258 ? 0.500 -3.473 6.211 1.00 92.88 258 PRO A CA 1
ATOM 1932 C C . PRO A 1 258 ? 0.949 -4.847 5.682 1.00 92.88 258 PRO A C 1
ATOM 1934 O O . PRO A 1 258 ? 2.141 -5.055 5.448 1.00 92.88 258 PRO A O 1
ATOM 1937 N N . ASN A 1 259 ? 0.019 -5.778 5.435 1.00 93.56 259 ASN A N 1
ATOM 1938 C CA . ASN A 1 259 ? 0.339 -7.099 4.886 1.00 93.56 259 ASN A CA 1
ATOM 1939 C C . ASN A 1 259 ? 0.815 -7.017 3.436 1.00 93.56 259 ASN A C 1
ATOM 1941 O O . ASN A 1 259 ? 1.648 -7.819 3.029 1.00 93.56 259 ASN A O 1
ATOM 1945 N N . PHE A 1 260 ? 0.293 -6.061 2.665 1.00 95.44 260 PHE A N 1
ATOM 1946 C CA . PHE A 1 260 ? 0.744 -5.820 1.298 1.00 95.44 260 PHE A CA 1
ATOM 1947 C C . PHE A 1 260 ? 1.992 -4.941 1.273 1.00 95.44 260 PHE A C 1
ATOM 1949 O O . PHE A 1 260 ? 2.975 -5.291 0.629 1.00 95.44 260 PHE A O 1
ATOM 1956 N N . ALA A 1 261 ? 1.987 -3.837 2.026 1.00 94.38 261 ALA A N 1
ATOM 1957 C CA . ALA A 1 261 ? 3.093 -2.884 2.060 1.00 94.38 261 ALA A CA 1
ATOM 1958 C C . ALA A 1 261 ? 4.426 -3.524 2.490 1.00 94.38 261 ALA A C 1
ATOM 1960 O O . ALA A 1 261 ? 5.469 -3.181 1.943 1.00 94.38 261 ALA A O 1
ATOM 1961 N N . SER A 1 262 ? 4.399 -4.492 3.415 1.00 93.56 262 SER A N 1
ATOM 1962 C CA . SER A 1 262 ? 5.598 -5.222 3.863 1.00 93.56 262 SER A CA 1
ATOM 1963 C C . SER A 1 262 ? 6.217 -6.149 2.809 1.00 93.56 262 SER A C 1
ATOM 1965 O O . SER A 1 262 ? 7.354 -6.583 2.984 1.00 93.56 262 SER A O 1
ATOM 1967 N N . LEU A 1 263 ? 5.503 -6.445 1.717 1.00 95.00 263 LEU A N 1
ATOM 1968 C CA . LEU A 1 263 ? 6.000 -7.262 0.604 1.00 95.00 263 LEU A CA 1
ATOM 1969 C C . LEU A 1 263 ? 6.622 -6.421 -0.521 1.00 95.00 263 LEU A C 1
ATOM 1971 O O . LEU A 1 263 ? 7.197 -6.982 -1.455 1.00 95.00 263 LEU A O 1
ATOM 1975 N N . LEU A 1 264 ? 6.497 -5.092 -0.467 1.00 95.50 264 LEU A N 1
ATOM 1976 C CA . LEU A 1 264 ? 6.996 -4.207 -1.514 1.00 95.50 264 LEU A CA 1
ATOM 1977 C C . LEU A 1 264 ? 8.513 -3.999 -1.368 1.00 95.50 264 LEU A C 1
ATOM 1979 O O . LEU A 1 264 ? 8.989 -3.712 -0.271 1.00 95.50 264 LEU A O 1
ATOM 1983 N N . PRO A 1 265 ? 9.296 -4.071 -2.461 1.00 96.75 265 PRO A N 1
ATOM 1984 C CA . PRO A 1 265 ? 10.754 -3.975 -2.395 1.00 96.75 265 PRO A CA 1
ATOM 1985 C C . PRO A 1 265 ? 11.262 -2.524 -2.315 1.00 96.75 265 PRO A C 1
ATOM 1987 O O . PRO A 1 265 ? 12.443 -2.259 -2.542 1.00 96.75 265 PRO A O 1
ATOM 1990 N N . TYR A 1 266 ? 10.391 -1.559 -2.018 1.00 96.50 266 TYR A N 1
ATOM 1991 C CA . TYR A 1 266 ? 10.725 -0.140 -2.015 1.00 96.50 266 TYR A CA 1
ATOM 1992 C C . TYR A 1 266 ? 10.057 0.611 -0.862 1.00 96.50 266 TYR A C 1
ATOM 1994 O O . TYR A 1 266 ? 9.079 0.170 -0.264 1.00 96.50 266 TYR A O 1
ATOM 2002 N N . THR A 1 267 ? 10.582 1.801 -0.608 1.00 96.44 267 THR A N 1
ATOM 2003 C CA . THR A 1 267 ? 9.966 2.854 0.193 1.00 96.44 267 THR A CA 1
ATOM 2004 C C . THR A 1 267 ? 9.995 4.158 -0.599 1.00 96.44 267 THR A C 1
ATOM 2006 O O . THR A 1 267 ? 10.846 4.348 -1.473 1.00 96.44 267 THR A O 1
ATOM 2009 N N . SER A 1 268 ? 9.061 5.057 -0.309 1.00 95.81 268 SER A N 1
ATOM 2010 C CA . SER A 1 268 ? 8.939 6.359 -0.967 1.00 95.81 268 SER A CA 1
ATOM 2011 C C . SER A 1 268 ? 8.621 7.445 0.054 1.00 95.81 268 SER A C 1
ATOM 2013 O O . SER A 1 268 ? 7.919 7.201 1.036 1.00 95.81 268 SER A O 1
ATOM 2015 N N . ALA A 1 269 ? 9.127 8.652 -0.188 1.00 95.25 269 ALA A N 1
ATOM 2016 C CA . ALA A 1 269 ? 8.670 9.851 0.509 1.00 95.25 269 ALA A CA 1
ATOM 2017 C C . ALA A 1 269 ? 7.417 10.415 -0.187 1.00 95.25 269 ALA A C 1
ATOM 2019 O O . ALA A 1 269 ? 7.193 10.101 -1.352 1.00 95.25 269 ALA A O 1
ATOM 2020 N N . PRO A 1 270 ? 6.595 11.245 0.474 1.00 95.06 270 PRO A N 1
ATOM 2021 C CA . PRO A 1 270 ? 5.537 11.977 -0.214 1.00 95.06 270 PRO A CA 1
ATOM 2022 C C . PRO A 1 270 ? 6.089 12.840 -1.360 1.00 95.06 270 PRO A C 1
ATOM 2024 O O . PRO A 1 270 ? 7.152 13.442 -1.210 1.00 95.06 270 PRO A O 1
ATOM 2027 N N . ASN A 1 271 ? 5.350 12.944 -2.467 1.00 93.88 271 ASN A N 1
ATOM 2028 C CA . ASN A 1 271 ? 5.702 13.766 -3.635 1.00 93.88 271 ASN A CA 1
ATOM 2029 C C . ASN A 1 271 ? 7.082 13.439 -4.244 1.00 93.88 271 ASN A C 1
ATOM 2031 O O . ASN A 1 271 ? 7.879 14.326 -4.538 1.00 93.88 271 ASN A O 1
ATOM 2035 N N . ASP A 1 272 ? 7.374 12.152 -4.419 1.00 95.31 272 ASP A N 1
ATOM 2036 C CA . ASP A 1 272 ? 8.709 11.637 -4.744 1.00 95.31 272 ASP A CA 1
ATOM 2037 C C . ASP A 1 272 ? 9.125 11.689 -6.217 1.00 95.31 272 ASP A C 1
ATOM 2039 O O . ASP A 1 272 ? 10.265 11.334 -6.501 1.00 95.31 272 ASP A O 1
ATOM 2043 N N . TYR A 1 273 ? 8.273 12.091 -7.160 1.00 95.62 273 TYR A N 1
ATOM 2044 C CA . TYR A 1 273 ? 8.697 12.207 -8.557 1.00 95.62 273 TYR A CA 1
ATOM 2045 C C . TYR A 1 273 ? 8.939 13.643 -8.987 1.00 95.62 273 TYR A C 1
ATOM 2047 O O . TYR A 1 273 ? 8.275 14.583 -8.553 1.00 95.62 273 TYR A O 1
ATOM 2055 N N . SER A 1 274 ? 9.885 13.807 -9.904 1.00 96.56 274 SER A N 1
ATOM 2056 C CA . SER A 1 274 ? 10.208 15.101 -10.488 1.00 96.56 274 SER A CA 1
ATOM 2057 C C . SER A 1 274 ? 10.815 14.941 -11.877 1.00 96.56 274 SER A C 1
ATOM 2059 O O . SER A 1 274 ? 11.133 13.836 -12.331 1.00 96.56 274 SER A O 1
ATOM 2061 N N . ARG A 1 275 ? 10.943 16.069 -12.580 1.00 97.50 275 ARG A N 1
ATOM 2062 C CA . ARG A 1 275 ? 11.755 16.136 -13.793 1.00 97.50 275 ARG A CA 1
ATOM 2063 C C . ARG A 1 275 ? 13.223 16.021 -13.399 1.00 97.50 275 ARG A C 1
ATOM 2065 O O . ARG A 1 275 ? 13.672 16.742 -12.512 1.00 97.50 275 ARG A O 1
ATOM 2072 N N . LEU A 1 276 ? 13.970 15.178 -14.101 1.00 97.12 276 LEU A N 1
ATOM 2073 C CA . LEU A 1 276 ? 15.414 15.078 -13.930 1.00 97.12 276 LEU A CA 1
ATOM 2074 C C . LEU A 1 276 ? 16.093 16.375 -14.395 1.00 97.12 276 LEU A C 1
ATOM 2076 O O . LEU A 1 276 ? 15.658 17.003 -15.364 1.00 97.12 276 LEU A O 1
ATOM 2080 N N . ALA A 1 277 ? 17.178 16.765 -13.720 1.00 94.81 277 ALA A N 1
ATOM 2081 C CA . ALA A 1 277 ? 17.931 17.982 -14.047 1.00 94.81 277 ALA A CA 1
ATOM 2082 C C . ALA A 1 277 ? 18.486 17.963 -15.484 1.00 94.81 277 ALA A C 1
ATOM 2084 O O . ALA A 1 277 ? 18.574 19.002 -16.137 1.00 94.81 277 ALA A O 1
ATOM 2085 N N . ALA A 1 278 ? 18.809 16.771 -15.986 1.00 95.00 278 ALA A N 1
ATOM 2086 C CA . ALA A 1 278 ? 19.146 16.499 -17.375 1.00 95.00 278 ALA A CA 1
ATOM 2087 C C . ALA A 1 278 ? 18.539 15.147 -17.796 1.00 95.00 278 ALA A C 1
ATOM 2089 O O . ALA A 1 278 ? 18.299 14.302 -16.928 1.00 95.00 278 ALA A O 1
ATOM 2090 N N . PRO A 1 279 ? 18.297 14.913 -19.102 1.00 96.75 279 PRO A N 1
ATOM 2091 C CA . PRO A 1 279 ? 17.939 13.586 -19.598 1.00 96.75 279 PRO A CA 1
ATOM 2092 C C . PRO A 1 279 ? 18.973 12.545 -19.152 1.00 96.75 279 PRO A C 1
ATOM 2094 O O . PRO A 1 279 ? 20.169 12.738 -19.371 1.00 96.75 279 PRO A O 1
ATOM 2097 N N . ALA A 1 280 ? 18.520 11.458 -18.531 1.00 96.81 280 ALA A N 1
ATOM 2098 C CA . ALA A 1 280 ? 19.391 10.407 -18.012 1.00 96.81 280 ALA A CA 1
ATOM 2099 C C . ALA A 1 280 ? 19.241 9.126 -18.833 1.00 96.81 280 ALA A C 1
ATOM 2101 O O . ALA A 1 280 ? 18.128 8.750 -19.188 1.00 96.81 280 ALA A O 1
ATOM 2102 N N . THR A 1 281 ? 20.344 8.433 -19.104 1.00 96.56 281 THR A N 1
ATOM 2103 C CA . THR A 1 281 ? 20.303 7.085 -19.684 1.00 96.56 281 THR A CA 1
ATOM 2104 C C . THR A 1 281 ? 20.115 6.032 -18.594 1.00 96.56 281 THR A C 1
ATOM 2106 O O . THR A 1 281 ? 20.382 6.278 -17.410 1.00 96.56 281 THR A O 1
ATOM 2109 N N . LEU A 1 282 ? 19.645 4.852 -18.995 1.00 97.44 282 LEU A N 1
ATOM 2110 C CA . LEU A 1 282 ? 19.577 3.676 -18.133 1.00 97.44 282 LEU A CA 1
ATOM 2111 C C . LEU A 1 282 ? 20.924 2.948 -18.110 1.00 97.44 282 LEU A C 1
ATOM 2113 O O . LEU A 1 282 ? 21.701 3.015 -19.059 1.00 97.44 282 LEU A O 1
ATOM 2117 N N . LYS A 1 283 ? 21.202 2.245 -17.014 1.00 96.44 283 LYS A N 1
ATOM 2118 C CA . LYS A 1 283 ? 22.368 1.371 -16.864 1.00 96.44 283 LYS A CA 1
ATOM 2119 C C . LYS A 1 283 ? 21.975 0.101 -16.131 1.00 96.44 283 LYS A C 1
ATOM 2121 O O . LYS A 1 283 ? 21.161 0.130 -15.207 1.00 96.44 283 LYS A O 1
ATOM 2126 N N . THR A 1 284 ? 22.606 -1.011 -16.488 1.00 96.44 284 THR A N 1
ATOM 2127 C CA . THR A 1 284 ? 22.518 -2.231 -15.683 1.00 96.44 284 THR A CA 1
ATOM 2128 C C . THR A 1 284 ? 23.233 -2.018 -14.348 1.00 96.44 284 THR A C 1
ATOM 2130 O O . THR A 1 284 ? 24.409 -1.657 -14.319 1.00 96.44 284 THR A O 1
ATOM 2133 N N . GLY A 1 285 ? 22.518 -2.249 -13.253 1.00 91.50 285 GLY A N 1
ATOM 2134 C CA . GLY A 1 285 ? 23.023 -2.229 -11.888 1.00 91.50 285 GLY A CA 1
ATOM 2135 C C . GLY A 1 285 ? 23.468 -3.618 -11.431 1.00 91.50 285 GLY A C 1
ATOM 2136 O O . GLY A 1 285 ? 24.268 -4.292 -12.083 1.00 91.50 285 GLY A O 1
ATOM 2137 N N . LYS A 1 286 ? 22.954 -4.068 -10.282 1.00 89.19 286 LYS A N 1
ATOM 2138 C CA . LYS A 1 286 ? 23.308 -5.378 -9.716 1.00 89.19 286 LYS A CA 1
ATOM 2139 C C . LYS A 1 286 ? 22.834 -6.505 -10.642 1.00 89.19 286 LYS A C 1
ATOM 2141 O O . LYS A 1 286 ? 21.692 -6.500 -11.093 1.00 89.19 286 LYS A O 1
ATOM 2146 N N . ARG A 1 287 ? 23.699 -7.495 -10.897 1.00 90.88 287 ARG A N 1
ATOM 2147 C CA . ARG A 1 287 ? 23.385 -8.639 -11.770 1.00 90.88 287 ARG A CA 1
ATOM 2148 C C . ARG A 1 287 ? 22.105 -9.343 -11.307 1.00 90.88 287 ARG A C 1
ATOM 2150 O O . ARG A 1 287 ? 22.004 -9.734 -10.145 1.00 90.88 287 ARG A O 1
ATOM 2157 N N . HIS A 1 288 ? 21.173 -9.532 -12.233 1.00 94.75 288 HIS A N 1
ATOM 2158 C CA . HIS A 1 288 ? 19.918 -10.243 -12.020 1.00 94.75 288 HIS A CA 1
ATOM 2159 C C . HIS A 1 288 ? 19.449 -10.850 -13.347 1.00 94.75 288 HIS A C 1
ATOM 2161 O O . HIS A 1 288 ? 19.827 -10.370 -14.413 1.00 94.75 288 HIS A O 1
ATOM 2167 N N . ASP A 1 289 ? 18.605 -11.877 -13.306 1.00 93.88 289 ASP A N 1
ATOM 2168 C CA . ASP A 1 289 ? 18.155 -12.543 -14.534 1.00 93.88 289 ASP A CA 1
ATOM 2169 C C . ASP A 1 289 ? 17.329 -11.632 -15.448 1.00 93.88 289 ASP A C 1
ATOM 2171 O O . ASP A 1 289 ? 17.353 -11.804 -16.664 1.00 93.88 289 ASP A O 1
ATOM 2175 N N . VAL A 1 290 ? 16.669 -10.620 -14.876 1.00 95.94 290 VAL A N 1
ATOM 2176 C CA . VAL A 1 290 ? 15.899 -9.631 -15.650 1.00 95.94 290 VAL A CA 1
ATOM 2177 C C . VAL A 1 290 ? 16.776 -8.780 -16.570 1.00 95.94 290 VAL A C 1
ATOM 2179 O O . VAL A 1 290 ? 16.277 -8.265 -17.556 1.00 95.94 290 VAL A O 1
ATOM 2182 N N . THR A 1 291 ? 18.080 -8.647 -16.296 1.00 97.06 291 THR A N 1
ATOM 2183 C CA . THR A 1 291 ? 19.009 -7.872 -17.141 1.00 97.06 291 THR A CA 1
ATOM 2184 C C . THR A 1 291 ? 19.836 -8.739 -18.082 1.00 97.06 291 THR A C 1
ATOM 2186 O O . THR A 1 291 ? 20.767 -8.253 -18.724 1.00 97.06 291 THR A O 1
ATOM 2189 N N . LYS A 1 292 ? 19.533 -10.038 -18.192 1.00 94.56 292 LYS A N 1
ATOM 2190 C CA . LYS A 1 292 ? 20.270 -10.939 -19.079 1.00 94.56 292 LYS A CA 1
ATOM 2191 C C . LYS A 1 292 ? 20.113 -10.497 -20.539 1.00 94.56 292 LYS A C 1
ATOM 2193 O O . LYS A 1 292 ? 19.031 -10.590 -21.097 1.00 94.56 292 LYS A O 1
ATOM 2198 N N . GLY A 1 293 ? 21.221 -10.085 -21.155 1.00 91.00 293 GLY A N 1
ATOM 2199 C CA . GLY A 1 293 ? 21.262 -9.663 -22.561 1.00 91.00 293 GLY A CA 1
ATOM 2200 C C . GLY A 1 293 ? 20.945 -8.183 -22.797 1.00 91.00 293 GLY A C 1
ATOM 2201 O O . GLY A 1 293 ? 21.192 -7.706 -23.898 1.00 91.00 293 GLY A O 1
ATOM 2202 N N . VAL A 1 294 ? 20.494 -7.458 -21.770 1.00 95.75 294 VAL A N 1
ATOM 2203 C CA . VAL A 1 294 ? 20.183 -6.022 -21.833 1.00 95.75 294 VAL A CA 1
ATOM 2204 C C . VAL A 1 294 ? 21.456 -5.206 -21.612 1.00 95.75 294 VAL A C 1
ATOM 2206 O O . VAL A 1 294 ? 22.209 -5.498 -20.677 1.00 95.75 294 VAL A O 1
ATOM 2209 N N . LYS A 1 295 ? 21.705 -4.187 -22.446 1.00 90.69 295 LYS A N 1
ATOM 2210 C CA . LYS A 1 295 ? 22.942 -3.382 -22.370 1.00 90.69 295 LYS A CA 1
ATOM 2211 C C . LYS A 1 295 ? 22.721 -1.904 -22.072 1.00 90.69 295 LYS A C 1
ATOM 2213 O O . LYS A 1 295 ? 23.538 -1.335 -21.351 1.00 90.69 295 LYS A O 1
ATOM 2218 N N . PHE A 1 296 ? 21.642 -1.305 -22.577 1.00 94.12 296 PHE A N 1
ATOM 2219 C CA . PHE A 1 296 ? 21.417 0.145 -22.549 1.00 94.12 296 PHE A CA 1
ATOM 2220 C C . PHE A 1 296 ? 22.573 0.931 -23.185 1.00 94.12 296 PHE A C 1
ATOM 2222 O O . PHE A 1 296 ? 23.050 1.919 -22.630 1.00 94.12 296 PHE A O 1
ATOM 2229 N N . ASP A 1 297 ? 23.058 0.468 -24.341 1.00 87.81 297 ASP A N 1
ATOM 2230 C CA . ASP A 1 297 ? 24.137 1.128 -25.092 1.00 87.81 297 ASP A CA 1
ATOM 2231 C C . ASP A 1 297 ? 23.628 2.201 -26.074 1.00 87.81 297 ASP A C 1
ATOM 2233 O O . ASP A 1 297 ? 24.419 2.965 -26.634 1.00 87.81 297 ASP A O 1
ATOM 2237 N N . ARG A 1 298 ? 22.304 2.300 -26.236 1.00 87.69 298 ARG A N 1
ATOM 2238 C CA . ARG A 1 298 ? 21.623 3.316 -27.042 1.00 87.69 298 ARG A CA 1
ATOM 2239 C C . ARG A 1 298 ? 21.427 4.620 -26.274 1.00 87.69 298 ARG A C 1
ATOM 2241 O O . ARG A 1 298 ? 21.406 4.677 -25.048 1.00 87.69 298 ARG A O 1
ATOM 2248 N N . ASP A 1 299 ? 21.193 5.681 -27.036 1.00 89.19 299 ASP A N 1
ATOM 2249 C CA . ASP A 1 299 ? 20.971 7.044 -26.550 1.00 89.19 299 ASP A CA 1
ATOM 2250 C C . ASP A 1 299 ? 19.530 7.294 -26.047 1.00 89.19 299 ASP A C 1
ATOM 2252 O O . ASP A 1 299 ? 19.000 8.407 -26.140 1.00 89.19 299 ASP A O 1
ATOM 2256 N N . ASP A 1 300 ? 18.879 6.254 -25.522 1.00 94.94 300 ASP A N 1
ATOM 2257 C CA . ASP A 1 300 ? 17.514 6.332 -25.018 1.00 94.94 300 ASP A CA 1
ATOM 2258 C C . ASP A 1 300 ? 17.496 6.997 -23.631 1.00 94.94 300 ASP A C 1
ATOM 2260 O O . ASP A 1 300 ? 18.321 6.701 -22.761 1.00 94.94 300 ASP A O 1
ATOM 2264 N N . VAL A 1 301 ? 16.556 7.919 -23.410 1.00 97.12 301 VAL A N 1
ATOM 2265 C CA . VAL A 1 301 ? 16.564 8.799 -22.235 1.00 97.12 301 VAL A CA 1
ATOM 2266 C C . VAL A 1 301 ? 15.305 8.703 -21.381 1.00 97.12 301 VAL A C 1
ATOM 2268 O O . VAL A 1 301 ? 14.176 8.586 -21.865 1.00 97.12 301 VAL A O 1
ATOM 2271 N N . VAL A 1 302 ? 15.517 8.836 -20.078 1.00 97.75 302 VAL A N 1
ATOM 2272 C CA . VAL A 1 302 ? 14.519 9.077 -19.040 1.00 97.75 302 VAL A CA 1
ATOM 2273 C C . VAL A 1 302 ? 14.515 10.570 -18.727 1.00 97.75 302 VAL A C 1
ATOM 2275 O O . VAL A 1 302 ? 15.569 11.196 -18.604 1.00 97.75 302 VAL A O 1
ATOM 2278 N N . LEU A 1 303 ? 13.324 11.156 -18.602 1.00 97.94 303 LEU A N 1
ATOM 2279 C CA . LEU A 1 303 ? 13.152 12.584 -18.302 1.00 97.94 303 LEU A CA 1
ATOM 2280 C C . LEU A 1 303 ? 12.557 12.838 -16.915 1.00 97.94 303 LEU A C 1
ATOM 2282 O O . LEU A 1 303 ? 12.746 13.916 -16.354 1.00 97.94 303 LEU A O 1
ATOM 2286 N N . TYR A 1 304 ? 11.831 11.860 -16.380 1.00 98.06 304 TYR A N 1
ATOM 2287 C CA . TYR A 1 304 ? 11.150 11.913 -15.093 1.00 98.06 304 TYR A CA 1
ATOM 2288 C C . TYR A 1 304 ? 11.311 10.562 -14.399 1.00 98.06 304 TYR A C 1
ATOM 2290 O O . TYR A 1 304 ? 11.266 9.519 -15.054 1.00 98.06 304 TYR A O 1
ATOM 2298 N N . ALA A 1 305 ? 11.465 10.574 -13.082 1.00 98.06 305 ALA A N 1
ATOM 2299 C CA . ALA A 1 305 ? 11.506 9.358 -12.280 1.00 98.06 305 ALA A CA 1
ATOM 2300 C C . ALA A 1 305 ? 11.014 9.635 -10.859 1.00 98.06 305 ALA A C 1
ATOM 2302 O O . ALA A 1 305 ? 11.066 10.774 -10.388 1.00 98.06 305 ALA A O 1
ATOM 2303 N N . HIS A 1 306 ? 10.561 8.585 -10.181 1.00 98.31 306 HIS A N 1
ATOM 2304 C CA . HIS A 1 306 ? 10.351 8.604 -8.738 1.00 98.31 306 HIS A CA 1
ATOM 2305 C C . HIS A 1 306 ? 11.670 8.388 -7.990 1.00 98.31 306 HIS A C 1
ATOM 2307 O O . HIS A 1 306 ? 12.467 7.520 -8.343 1.00 98.31 306 HIS A O 1
ATOM 2313 N N . ALA A 1 307 ? 11.861 9.118 -6.895 1.00 97.56 307 ALA A N 1
ATOM 2314 C CA . ALA A 1 307 ? 12.969 8.973 -5.960 1.00 97.56 307 ALA A CA 1
ATOM 2315 C C . ALA A 1 307 ? 12.715 7.822 -4.967 1.00 97.56 307 ALA A C 1
ATOM 2317 O O . ALA A 1 307 ? 12.645 8.021 -3.749 1.00 97.56 307 ALA A O 1
ATOM 2318 N N . LEU A 1 308 ? 12.553 6.605 -5.493 1.00 97.94 308 LEU A N 1
ATOM 2319 C CA . LEU A 1 308 ? 12.333 5.408 -4.681 1.00 97.94 308 LEU A CA 1
ATOM 2320 C C . LEU A 1 308 ? 13.612 4.985 -3.960 1.00 97.94 308 LEU A C 1
ATOM 2322 O O . LEU A 1 308 ? 14.714 5.066 -4.506 1.00 97.94 308 LEU A O 1
ATOM 2326 N N . LYS A 1 309 ? 13.457 4.459 -2.744 1.00 97.69 309 LYS A N 1
ATOM 2327 C CA . LYS A 1 309 ? 14.546 3.836 -1.987 1.00 97.69 309 LYS A CA 1
ATOM 2328 C C . LYS A 1 309 ? 14.298 2.332 -1.875 1.00 97.69 309 LYS A C 1
ATOM 2330 O O . LYS A 1 309 ? 13.245 1.952 -1.359 1.00 97.69 309 LYS A O 1
ATOM 2335 N N . PRO A 1 310 ? 15.226 1.470 -2.321 1.00 97.12 310 PRO A N 1
ATOM 2336 C CA . PRO A 1 310 ? 15.078 0.029 -2.155 1.00 97.12 310 PRO A CA 1
ATOM 2337 C C . PRO A 1 310 ? 15.068 -0.342 -0.666 1.00 97.12 310 PRO A C 1
ATOM 2339 O O . PRO A 1 310 ? 15.788 0.252 0.138 1.00 97.12 310 PRO A O 1
ATOM 2342 N N . THR A 1 311 ? 14.266 -1.339 -0.291 1.00 95.81 311 THR A N 1
ATOM 2343 C CA . THR A 1 311 ? 14.382 -1.973 1.036 1.00 95.81 311 THR A CA 1
ATOM 2344 C C . THR A 1 311 ? 15.705 -2.739 1.155 1.00 95.81 311 THR A C 1
ATOM 2346 O O . THR A 1 311 ? 16.313 -3.063 0.136 1.00 95.81 311 THR A O 1
ATOM 2349 N N . ALA A 1 312 ? 16.136 -3.088 2.372 1.00 92.31 312 ALA A N 1
ATOM 2350 C CA . ALA A 1 312 ? 17.405 -3.797 2.601 1.00 92.31 312 ALA A CA 1
ATOM 2351 C C . ALA A 1 312 ? 17.542 -5.111 1.801 1.00 92.31 312 ALA A C 1
ATOM 2353 O O . ALA A 1 312 ? 18.633 -5.449 1.349 1.00 92.31 312 ALA A O 1
ATOM 2354 N N . ASP A 1 313 ? 16.424 -5.807 1.581 1.00 89.56 313 ASP A N 1
ATOM 2355 C CA . ASP A 1 313 ? 16.370 -7.080 0.857 1.00 89.56 313 ASP A CA 1
ATOM 2356 C C . ASP A 1 313 ? 16.066 -6.927 -0.642 1.00 89.56 313 ASP A C 1
ATOM 2358 O O . ASP A 1 313 ? 15.904 -7.923 -1.344 1.00 89.56 313 ASP A O 1
ATOM 2362 N N . ALA A 1 314 ? 15.933 -5.704 -1.153 1.00 95.56 314 ALA A N 1
ATOM 2363 C CA . ALA A 1 314 ? 15.634 -5.481 -2.561 1.00 95.56 314 ALA A CA 1
ATOM 2364 C C . ALA A 1 314 ? 16.902 -5.468 -3.420 1.00 95.56 314 ALA A C 1
ATOM 2366 O O . ALA A 1 314 ? 18.007 -5.159 -2.967 1.00 95.56 314 ALA A O 1
ATOM 2367 N N . LEU A 1 315 ? 16.734 -5.779 -4.702 1.00 96.56 315 LEU A N 1
ATOM 2368 C CA . LEU A 1 315 ? 17.787 -5.672 -5.702 1.00 96.56 315 LEU A CA 1
ATOM 2369 C C . LEU A 1 315 ? 17.446 -4.535 -6.661 1.00 96.56 315 LEU A C 1
ATOM 2371 O O . LEU A 1 315 ? 16.292 -4.358 -7.043 1.00 96.56 315 LEU A O 1
ATOM 2375 N N . VAL A 1 316 ? 18.468 -3.786 -7.074 1.00 98.00 316 VAL A N 1
ATOM 2376 C CA . VAL A 1 316 ? 18.348 -2.710 -8.068 1.00 98.00 316 VAL A CA 1
ATOM 2377 C C . VAL A 1 316 ? 19.074 -3.142 -9.346 1.00 98.00 316 VAL A C 1
ATOM 2379 O O . VAL A 1 316 ? 20.270 -2.872 -9.503 1.00 98.00 316 VAL A O 1
ATOM 2382 N N . PRO A 1 317 ? 18.399 -3.899 -10.228 1.00 97.69 317 PRO A N 1
ATOM 2383 C CA . PRO A 1 317 ? 18.990 -4.385 -11.468 1.00 97.69 317 PRO A CA 1
ATOM 2384 C C . PRO A 1 317 ? 19.195 -3.299 -12.522 1.00 97.69 317 PRO A C 1
ATOM 2386 O O . PRO A 1 317 ? 20.057 -3.469 -13.379 1.00 97.69 317 PRO A O 1
ATOM 2389 N N . VAL A 1 318 ? 18.449 -2.193 -12.476 1.00 98.38 318 VAL A N 1
ATOM 2390 C CA . VAL A 1 318 ? 18.605 -1.080 -13.425 1.00 98.38 318 VAL A CA 1
ATOM 2391 C C . VAL A 1 318 ? 18.590 0.238 -12.670 1.00 98.38 318 VAL A C 1
ATOM 2393 O O . VAL A 1 318 ? 17.726 0.463 -11.819 1.00 98.38 318 VAL A O 1
ATOM 2396 N N . THR A 1 319 ? 19.537 1.110 -12.996 1.00 98.31 319 THR A N 1
ATOM 2397 C CA . THR A 1 319 ? 19.655 2.459 -12.442 1.00 98.31 319 THR A CA 1
ATOM 2398 C C . THR A 1 319 ? 19.589 3.502 -13.550 1.00 98.31 319 THR A C 1
ATOM 2400 O O . THR A 1 319 ? 19.823 3.208 -14.722 1.00 98.31 319 THR A O 1
ATOM 2403 N N . LEU A 1 320 ? 19.325 4.744 -13.170 1.00 97.12 320 LEU A N 1
ATOM 2404 C CA . LEU A 1 320 ? 19.694 5.911 -13.956 1.00 97.12 320 LEU A CA 1
ATOM 2405 C C . LEU A 1 320 ? 21.222 6.078 -13.954 1.00 97.12 320 LEU A C 1
ATOM 2407 O O . LEU A 1 320 ? 21.946 5.463 -13.160 1.00 97.12 320 LEU A O 1
ATOM 2411 N N . ALA A 1 321 ? 21.727 6.927 -14.847 1.00 92.19 321 ALA A N 1
ATOM 2412 C CA . ALA A 1 321 ? 23.157 7.182 -14.994 1.00 92.19 321 ALA A CA 1
ATOM 2413 C C . ALA A 1 321 ? 23.845 7.716 -13.721 1.00 92.19 321 ALA A C 1
ATOM 2415 O O . ALA A 1 321 ? 25.051 7.493 -13.577 1.00 92.19 321 ALA A O 1
ATOM 2416 N N . ASP A 1 322 ? 23.092 8.375 -12.833 1.00 91.50 322 ASP A N 1
ATOM 2417 C CA . ASP A 1 322 ? 23.518 8.912 -11.531 1.00 91.50 322 ASP A CA 1
ATOM 2418 C C . ASP A 1 322 ? 23.418 7.894 -10.374 1.00 91.50 322 ASP A C 1
ATOM 2420 O O . ASP A 1 322 ? 23.768 8.207 -9.238 1.00 91.50 322 ASP A O 1
ATOM 2424 N N . GLY A 1 323 ? 22.967 6.667 -10.660 1.00 95.06 323 GLY A N 1
ATOM 2425 C CA . GLY A 1 323 ? 22.822 5.583 -9.690 1.00 95.06 323 GLY A CA 1
ATOM 2426 C C . GLY A 1 323 ? 21.451 5.501 -9.015 1.00 95.06 323 GLY A C 1
ATOM 2427 O O . GLY A 1 323 ? 21.214 4.541 -8.279 1.00 95.06 323 GLY A O 1
ATOM 2428 N N . ALA A 1 324 ? 20.530 6.436 -9.270 1.00 96.94 324 ALA A N 1
ATOM 2429 C CA . ALA A 1 324 ? 19.169 6.337 -8.749 1.00 96.94 324 ALA A CA 1
ATOM 2430 C C . ALA A 1 324 ? 18.443 5.098 -9.320 1.00 96.94 324 ALA A C 1
ATOM 2432 O O . ALA A 1 324 ? 18.667 4.742 -10.480 1.00 96.94 324 ALA A O 1
ATOM 2433 N N . PRO A 1 325 ? 17.573 4.409 -8.557 1.00 98.12 325 PRO A N 1
ATOM 2434 C CA . PRO A 1 325 ? 16.880 3.222 -9.058 1.00 98.12 325 PRO A CA 1
ATOM 2435 C C . PRO A 1 325 ? 15.955 3.531 -10.241 1.00 98.12 325 PRO A C 1
ATOM 2437 O O . PRO A 1 325 ? 15.180 4.480 -10.191 1.00 98.12 325 PRO A O 1
ATOM 2440 N N . ALA A 1 326 ? 15.989 2.686 -11.273 1.00 98.19 326 ALA A N 1
ATOM 2441 C CA . ALA A 1 326 ? 15.038 2.711 -12.390 1.00 98.19 326 ALA A CA 1
ATOM 2442 C C . ALA A 1 326 ? 14.135 1.465 -12.404 1.00 98.19 326 ALA A C 1
ATOM 2444 O O . ALA A 1 326 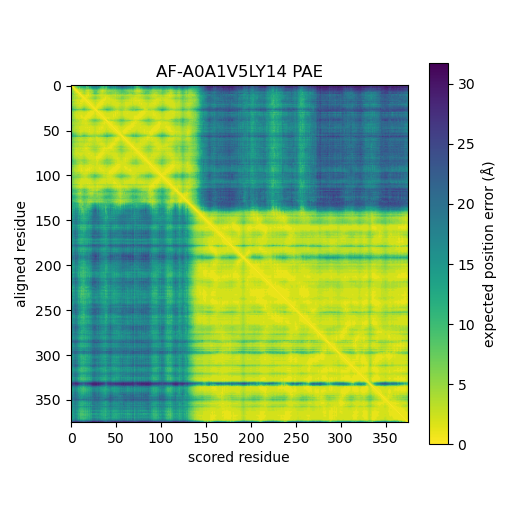? 12.948 1.569 -12.710 1.00 98.19 326 ALA A O 1
ATOM 2445 N N . LEU A 1 327 ? 14.679 0.309 -12.010 1.00 98.56 327 LEU A N 1
ATOM 2446 C CA . LEU A 1 327 ? 13.942 -0.923 -11.731 1.00 98.56 327 LEU A CA 1
ATOM 2447 C C . LEU A 1 327 ? 14.412 -1.476 -10.386 1.00 98.56 327 LEU A C 1
ATOM 2449 O O . LEU A 1 327 ? 15.611 -1.665 -10.177 1.00 98.56 327 LEU A O 1
ATOM 2453 N N . ILE A 1 328 ? 13.464 -1.759 -9.499 1.00 98.38 328 ILE A N 1
ATOM 2454 C CA . ILE A 1 328 ? 13.684 -2.438 -8.222 1.00 98.38 328 ILE A CA 1
ATOM 2455 C C . ILE A 1 328 ? 12.926 -3.762 -8.267 1.00 98.38 328 ILE A C 1
ATOM 2457 O O . ILE A 1 328 ? 11.769 -3.799 -8.676 1.00 98.38 328 ILE A O 1
ATOM 2461 N N . VAL A 1 329 ? 13.554 -4.849 -7.834 1.00 97.69 329 VAL A N 1
ATOM 2462 C CA . VAL A 1 329 ? 12.899 -6.156 -7.702 1.00 97.69 329 VAL A CA 1
ATOM 2463 C C . VAL A 1 329 ? 13.044 -6.671 -6.277 1.00 97.69 329 VAL A C 1
ATOM 2465 O O . VAL A 1 329 ? 14.020 -6.353 -5.588 1.00 97.69 329 VAL A O 1
ATOM 2468 N N . SER A 1 330 ? 12.081 -7.466 -5.814 1.00 95.38 330 SER A N 1
ATOM 2469 C CA . SER A 1 330 ? 12.281 -8.259 -4.603 1.00 95.38 330 SER A CA 1
ATOM 2470 C C . SER A 1 330 ? 13.451 -9.225 -4.806 1.00 95.38 330 SER A C 1
ATOM 2472 O O . SER A 1 330 ? 13.681 -9.717 -5.912 1.00 95.38 330 SER A O 1
ATOM 2474 N N . ALA A 1 331 ? 14.220 -9.498 -3.747 1.00 85.19 331 ALA A N 1
ATOM 2475 C CA . ALA A 1 331 ? 15.116 -10.652 -3.771 1.00 85.19 331 ALA A CA 1
ATOM 2476 C C . ALA A 1 331 ? 14.312 -11.930 -4.049 1.00 85.19 331 ALA A C 1
ATOM 2478 O O . ALA A 1 331 ? 13.120 -11.979 -3.745 1.00 85.19 331 ALA A O 1
ATOM 2479 N N . ASP A 1 332 ? 14.983 -12.947 -4.598 1.00 67.88 332 ASP A N 1
ATOM 2480 C CA . ASP A 1 332 ? 14.423 -14.249 -4.987 1.00 67.88 332 ASP A CA 1
ATOM 2481 C C . ASP A 1 332 ? 13.876 -15.026 -3.766 1.00 67.88 332 ASP A C 1
ATOM 2483 O O . ASP A 1 332 ? 14.483 -15.953 -3.233 1.00 67.88 332 ASP A O 1
ATOM 2487 N N . LYS A 1 333 ? 12.739 -14.549 -3.256 1.00 66.12 333 LYS A N 1
ATOM 2488 C CA . LYS A 1 333 ? 11.928 -15.060 -2.149 1.00 66.12 333 LYS A CA 1
ATOM 2489 C C . LYS A 1 333 ? 10.564 -15.475 -2.716 1.00 66.12 333 LYS A C 1
ATOM 2491 O O . LYS A 1 333 ? 10.249 -15.216 -3.874 1.00 66.12 333 LYS A O 1
ATOM 2496 N N . ALA A 1 334 ? 9.713 -16.067 -1.876 1.00 68.81 334 ALA A N 1
ATOM 2497 C CA . ALA A 1 334 ? 8.377 -16.535 -2.266 1.00 68.81 334 ALA A CA 1
ATOM 2498 C C . ALA A 1 334 ? 7.485 -15.464 -2.940 1.00 68.81 334 ALA A C 1
ATOM 2500 O O . ALA A 1 334 ? 6.591 -15.819 -3.701 1.00 68.81 334 ALA A O 1
ATOM 2501 N N . SER A 1 335 ? 7.732 -14.170 -2.695 1.00 85.12 335 SER A N 1
ATOM 2502 C CA . SER A 1 335 ? 7.000 -13.055 -3.307 1.00 85.12 335 SER A CA 1
ATOM 2503 C C . SER A 1 335 ? 7.841 -12.358 -4.378 1.00 85.12 335 SER A C 1
ATOM 2505 O O . SER A 1 335 ? 8.862 -11.734 -4.075 1.00 85.12 335 SER A O 1
ATOM 2507 N N . ARG A 1 336 ? 7.389 -12.436 -5.633 1.00 95.25 336 ARG A N 1
ATOM 2508 C CA . ARG A 1 336 ? 8.041 -11.817 -6.795 1.00 95.25 336 ARG A CA 1
ATOM 2509 C C . ARG A 1 336 ? 7.355 -10.500 -7.145 1.00 95.25 336 ARG A C 1
ATOM 2511 O O . ARG A 1 336 ? 6.231 -10.493 -7.643 1.00 95.25 336 ARG A O 1
ATOM 2518 N N . VAL A 1 337 ? 8.035 -9.392 -6.865 1.00 97.69 337 VAL A N 1
ATOM 2519 C CA . VAL A 1 337 ? 7.550 -8.034 -7.129 1.00 97.69 337 VAL A CA 1
ATOM 2520 C C . VAL A 1 337 ? 8.611 -7.272 -7.912 1.00 97.69 337 VAL A C 1
ATOM 2522 O O . VAL A 1 337 ? 9.769 -7.238 -7.502 1.00 97.69 337 VAL A O 1
ATOM 2525 N N . ALA A 1 338 ? 8.215 -6.639 -9.013 1.00 98.31 338 ALA A N 1
ATOM 2526 C CA . ALA A 1 338 ? 9.044 -5.722 -9.786 1.00 98.31 338 ALA A CA 1
ATOM 2527 C C . ALA A 1 338 ? 8.407 -4.327 -9.800 1.00 98.31 338 ALA A C 1
ATOM 2529 O O . ALA A 1 338 ? 7.193 -4.194 -9.935 1.00 98.31 338 ALA A O 1
ATOM 2530 N N . VAL A 1 339 ? 9.225 -3.289 -9.644 1.00 98.31 339 VAL A N 1
ATOM 2531 C CA . VAL A 1 339 ? 8.797 -1.899 -9.465 1.00 98.31 339 VAL A CA 1
ATOM 2532 C C . VAL A 1 339 ? 9.618 -1.003 -10.380 1.00 98.31 339 VAL A C 1
ATOM 2534 O O . VAL A 1 339 ? 10.827 -0.855 -10.197 1.00 98.31 339 VAL A O 1
ATOM 2537 N N . VAL A 1 340 ? 8.960 -0.399 -11.366 1.00 98.50 340 VAL A N 1
ATOM 2538 C CA . VAL A 1 340 ? 9.568 0.580 -12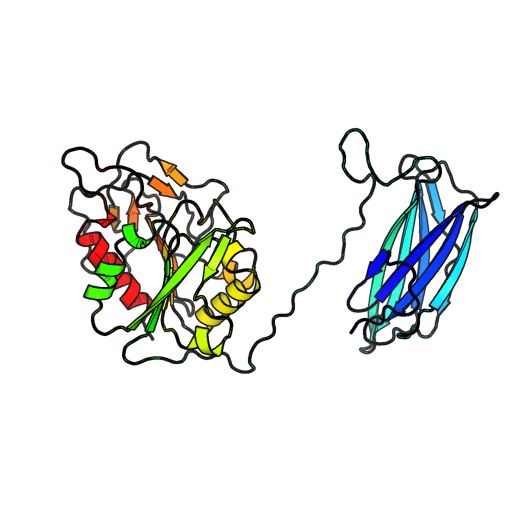.275 1.00 98.50 340 VAL A CA 1
ATOM 2539 C C . VAL A 1 340 ? 9.462 1.966 -11.650 1.00 98.50 340 VAL A C 1
ATOM 2541 O O . VAL A 1 340 ? 8.365 2.385 -11.290 1.00 98.50 340 VAL A O 1
ATOM 2544 N N . ALA A 1 341 ? 10.581 2.684 -11.543 1.00 98.31 341 ALA A N 1
ATOM 2545 C CA . ALA A 1 341 ? 10.635 4.056 -11.031 1.00 98.31 341 ALA A CA 1
ATOM 2546 C C . ALA A 1 341 ? 10.662 5.120 -12.146 1.00 98.31 341 ALA A C 1
ATOM 2548 O O . ALA A 1 341 ? 10.308 6.274 -11.900 1.00 98.31 341 ALA A O 1
ATOM 2549 N N . ALA A 1 342 ? 11.077 4.748 -13.363 1.00 97.44 342 ALA A N 1
ATOM 2550 C CA . ALA A 1 342 ? 11.108 5.642 -14.520 1.00 97.44 342 ALA A CA 1
ATOM 2551 C C . ALA A 1 342 ? 9.688 5.973 -15.014 1.00 97.44 342 ALA A C 1
ATOM 2553 O O . ALA A 1 342 ? 8.827 5.098 -15.108 1.00 97.44 342 ALA A O 1
ATOM 2554 N N . LEU A 1 343 ? 9.441 7.244 -15.338 1.00 96.94 343 LEU A N 1
ATOM 2555 C CA . LEU A 1 343 ? 8.137 7.745 -15.779 1.00 96.94 343 LEU A CA 1
ATOM 2556 C C . LEU A 1 343 ? 8.130 7.996 -17.290 1.00 96.94 343 LEU A C 1
ATOM 2558 O O . LEU A 1 343 ? 9.075 8.595 -17.808 1.00 96.94 343 LEU A O 1
ATOM 2562 N N . PRO A 1 344 ? 7.061 7.624 -18.016 1.00 95.44 344 PRO A N 1
ATOM 2563 C CA . PRO A 1 344 ? 6.975 7.785 -19.464 1.00 95.44 344 PRO A CA 1
ATOM 2564 C C . PRO A 1 344 ? 6.547 9.214 -19.853 1.00 95.44 344 PRO A C 1
ATOM 2566 O O . PRO A 1 344 ? 5.777 9.424 -20.787 1.00 95.44 344 PRO A O 1
ATOM 2569 N N . PHE A 1 345 ? 6.999 10.218 -19.099 1.00 95.12 345 PHE A N 1
ATOM 2570 C CA . PHE A 1 345 ? 6.541 11.600 -19.218 1.00 95.12 345 PHE A CA 1
ATOM 2571 C C . PHE A 1 345 ? 7.478 12.461 -20.060 1.00 95.12 345 PHE A C 1
ATOM 2573 O O . PHE A 1 345 ? 8.697 12.282 -20.081 1.00 95.12 345 PHE A O 1
ATOM 2580 N N . GLY A 1 346 ? 6.888 13.480 -20.684 1.00 93.50 346 GLY A N 1
ATOM 2581 C CA . GLY A 1 346 ? 7.601 14.486 -21.459 1.00 93.50 346 GLY A CA 1
ATOM 2582 C C . GLY A 1 346 ? 7.750 14.126 -22.936 1.00 93.50 346 GLY A C 1
ATOM 2583 O O . GLY A 1 346 ? 7.186 13.158 -23.437 1.00 93.50 346 GLY A O 1
ATOM 2584 N N . LYS A 1 347 ? 8.504 14.965 -23.647 1.00 93.88 347 LYS A N 1
ATOM 2585 C CA . LYS A 1 347 ? 8.794 14.826 -25.075 1.00 93.88 347 LYS A CA 1
ATOM 2586 C C . LYS A 1 347 ? 10.290 14.603 -25.255 1.00 93.88 347 LYS A C 1
ATOM 2588 O O . LYS A 1 347 ? 11.082 15.326 -24.649 1.00 93.88 347 LYS A O 1
ATOM 2593 N N . ALA A 1 348 ? 10.655 13.641 -26.100 1.00 92.94 348 ALA A N 1
ATOM 2594 C CA . ALA A 1 348 ? 12.047 13.355 -26.423 1.00 92.94 348 ALA A CA 1
ATOM 2595 C C . ALA A 1 348 ? 12.782 14.628 -26.904 1.00 92.94 348 ALA A C 1
ATOM 2597 O O . ALA A 1 348 ? 12.250 15.347 -27.761 1.00 92.94 348 ALA A O 1
ATOM 2598 N N . PRO A 1 349 ? 13.985 14.926 -26.382 1.00 94.00 349 PRO A N 1
ATOM 2599 C CA . PRO A 1 349 ? 14.872 15.920 -26.978 1.00 94.00 349 PRO A CA 1
ATOM 2600 C C . PRO A 1 349 ? 15.219 15.567 -28.432 1.00 94.00 349 PRO A C 1
ATOM 2602 O O . PRO A 1 349 ? 15.164 14.404 -28.828 1.00 94.00 349 PRO A O 1
ATOM 2605 N N . ALA A 1 350 ? 15.611 16.562 -29.231 1.00 93.50 350 ALA A N 1
ATOM 2606 C CA . ALA A 1 350 ? 16.009 16.334 -30.621 1.00 93.50 350 ALA A CA 1
ATOM 2607 C C . ALA A 1 350 ? 17.154 15.305 -30.710 1.00 93.50 350 ALA A C 1
ATOM 2609 O O . ALA A 1 350 ? 18.152 15.423 -30.001 1.00 93.50 350 ALA A O 1
ATOM 2610 N N . GLY A 1 351 ? 16.990 14.300 -31.576 1.00 91.94 351 GLY A N 1
ATOM 2611 C CA . GLY A 1 351 ? 17.975 13.232 -31.782 1.00 91.94 351 GLY A CA 1
ATOM 2612 C C . GLY A 1 351 ? 18.042 12.179 -30.670 1.00 91.94 351 GLY A C 1
ATOM 2613 O O . GLY A 1 351 ? 18.923 11.328 -30.715 1.00 91.94 351 GLY A O 1
ATOM 2614 N N . LYS A 1 35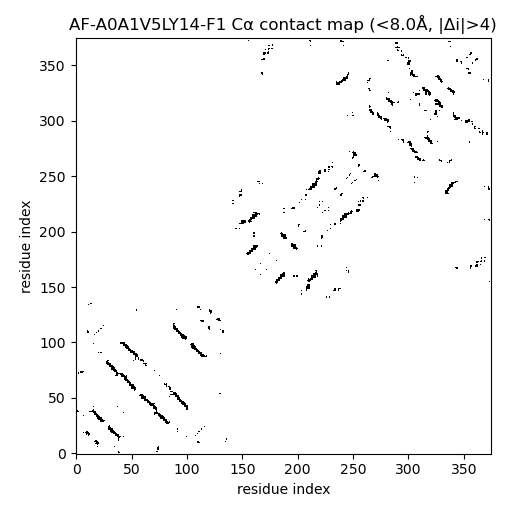2 ? 17.139 12.222 -29.682 1.00 94.31 352 LYS A N 1
ATOM 2615 C CA . LYS A 1 352 ? 17.025 11.218 -28.616 1.00 94.31 352 LYS A CA 1
ATOM 2616 C C . LYS A 1 352 ? 15.694 10.475 -28.721 1.00 94.31 352 LYS A C 1
ATOM 2618 O O . LYS A 1 352 ? 14.724 10.997 -29.271 1.00 94.31 352 LYS A O 1
ATOM 2623 N N . THR A 1 353 ? 15.647 9.292 -28.126 1.00 95.06 353 THR A N 1
ATOM 2624 C CA . THR A 1 353 ? 14.453 8.444 -28.022 1.00 95.06 353 THR A CA 1
ATOM 2625 C C . THR A 1 353 ? 14.079 8.306 -26.549 1.00 95.06 353 THR A C 1
ATOM 2627 O O . THR A 1 353 ? 14.955 8.348 -25.688 1.00 95.06 353 THR A O 1
ATOM 2630 N N . LEU A 1 354 ? 12.792 8.198 -26.213 1.00 96.19 354 LEU A N 1
ATOM 2631 C CA . LEU A 1 354 ? 12.400 7.947 -24.820 1.00 96.19 354 LEU A CA 1
ATOM 2632 C C . LEU A 1 354 ? 12.644 6.478 -24.475 1.00 96.19 354 LEU A C 1
ATOM 2634 O O . LEU A 1 354 ? 12.355 5.609 -25.290 1.00 96.19 354 LEU A O 1
ATOM 2638 N N . TYR A 1 355 ? 13.127 6.204 -23.262 1.00 95.75 355 TYR A N 1
ATOM 2639 C CA . TYR A 1 355 ? 13.537 4.858 -22.833 1.00 95.75 355 TYR A CA 1
ATOM 2640 C C . TYR A 1 355 ? 12.505 3.762 -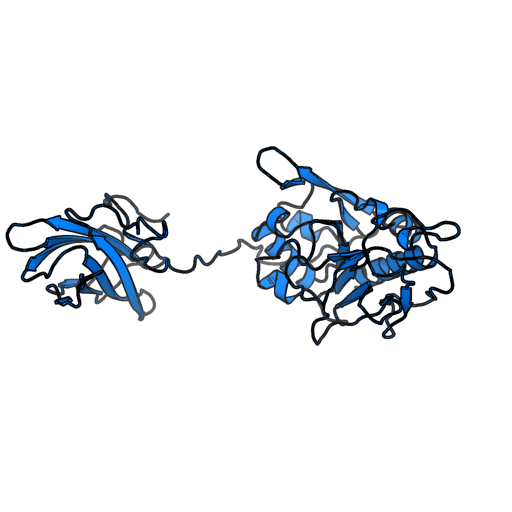23.140 1.00 95.75 355 TYR A C 1
ATOM 2642 O O . TYR A 1 355 ? 12.875 2.694 -23.609 1.00 95.75 355 TYR A O 1
ATOM 2650 N N . TYR A 1 356 ? 11.211 4.042 -22.955 1.00 93.88 356 TYR A N 1
ATOM 2651 C CA . TYR A 1 356 ? 10.138 3.068 -23.158 1.00 93.88 356 TYR A CA 1
ATOM 2652 C C . TYR A 1 356 ? 9.901 2.683 -24.627 1.00 93.88 356 TYR A C 1
ATOM 2654 O O . TYR A 1 356 ? 9.182 1.729 -24.911 1.00 93.88 356 TYR A O 1
ATOM 2662 N N . GLN A 1 357 ? 10.491 3.420 -25.568 1.00 93.06 357 GLN A N 1
ATOM 2663 C CA . GLN A 1 357 ? 10.464 3.130 -27.004 1.00 93.06 357 GLN A CA 1
ATOM 2664 C C . GLN A 1 357 ? 11.699 2.331 -27.452 1.00 93.06 357 GLN A C 1
ATOM 2666 O O . GLN A 1 357 ? 11.741 1.869 -28.589 1.00 93.06 357 GLN A O 1
ATOM 2671 N N . GLY A 1 358 ? 12.707 2.196 -26.584 1.00 92.56 358 GLY A N 1
ATOM 2672 C CA . GLY A 1 358 ? 13.966 1.519 -26.876 1.00 92.56 358 GLY A CA 1
ATOM 2673 C C . GLY A 1 358 ? 13.861 -0.004 -26.805 1.00 92.56 358 GLY A C 1
ATOM 2674 O O . GLY A 1 358 ? 13.166 -0.554 -25.952 1.00 92.56 358 GLY A O 1
ATOM 2675 N N . GLU A 1 359 ? 14.598 -0.700 -27.672 1.00 92.94 359 GLU A N 1
ATOM 2676 C CA . GLU A 1 359 ? 14.622 -2.172 -27.748 1.00 92.94 359 GLU A CA 1
ATOM 2677 C C . GLU A 1 359 ? 15.121 -2.818 -26.445 1.00 92.94 359 GLU A C 1
ATOM 2679 O O . GLU A 1 359 ? 14.543 -3.799 -25.984 1.00 92.94 359 GLU A O 1
ATOM 2684 N N . ASP A 1 360 ? 16.137 -2.226 -25.806 1.00 95.00 360 ASP A N 1
ATOM 2685 C CA . ASP A 1 360 ? 16.672 -2.702 -24.523 1.00 95.00 360 ASP A CA 1
ATOM 2686 C C . ASP A 1 360 ? 15.624 -2.651 -23.401 1.00 95.00 360 ASP A C 1
ATOM 2688 O O . ASP A 1 360 ? 15.597 -3.520 -22.527 1.00 95.00 360 ASP A O 1
ATOM 2692 N N . TRP A 1 361 ? 14.744 -1.642 -23.411 1.00 96.19 361 TRP A N 1
ATOM 2693 C CA . TRP A 1 361 ? 13.653 -1.559 -22.442 1.00 96.19 361 TRP A CA 1
ATOM 2694 C C . TRP A 1 361 ? 12.602 -2.639 -22.685 1.00 96.19 361 TRP A C 1
ATOM 2696 O O . TRP A 1 361 ? 12.116 -3.246 -21.732 1.00 96.19 361 TRP A O 1
ATOM 2706 N N . GLN A 1 362 ? 12.277 -2.907 -23.951 1.00 94.88 362 GLN A N 1
ATOM 2707 C CA . GLN A 1 362 ? 11.338 -3.967 -24.310 1.00 94.88 362 GLN A CA 1
ATOM 2708 C C . GLN A 1 362 ? 11.860 -5.338 -23.883 1.00 94.88 362 GLN A C 1
ATOM 2710 O O . GLN A 1 362 ? 11.158 -6.066 -23.184 1.00 94.88 362 GLN A O 1
ATOM 2715 N N . GLU A 1 363 ? 13.124 -5.640 -24.185 1.00 96.00 363 GLU A N 1
ATOM 2716 C CA . GLU A 1 363 ? 13.784 -6.863 -23.726 1.00 96.00 363 GLU A CA 1
ATOM 2717 C C . GLU A 1 363 ? 13.797 -6.946 -22.189 1.00 96.00 363 GLU A C 1
ATOM 2719 O O . GLU A 1 363 ? 13.439 -7.980 -21.625 1.00 96.00 363 GLU A O 1
ATOM 2724 N N . LEU A 1 364 ? 14.129 -5.853 -21.483 1.00 97.81 364 LEU A N 1
ATOM 2725 C CA . LEU A 1 364 ? 14.083 -5.801 -20.016 1.00 97.81 364 LEU A CA 1
ATOM 2726 C C . LEU A 1 364 ? 12.687 -6.146 -19.476 1.00 97.81 364 LEU A C 1
ATOM 2728 O O . LEU A 1 364 ? 12.570 -6.914 -18.517 1.00 97.81 364 LEU A O 1
ATOM 2732 N N . MET A 1 365 ? 11.628 -5.566 -20.043 1.00 98.00 365 MET A N 1
ATOM 2733 C CA . MET A 1 365 ? 10.256 -5.823 -19.602 1.00 98.00 365 MET A CA 1
ATOM 2734 C C . MET A 1 365 ? 9.828 -7.260 -19.912 1.00 98.00 365 MET A C 1
ATOM 2736 O O . MET A 1 365 ? 9.252 -7.907 -19.037 1.00 98.00 365 MET A O 1
ATOM 2740 N N . THR A 1 366 ? 10.200 -7.812 -21.070 1.00 97.44 366 THR A N 1
ATOM 2741 C CA . THR A 1 366 ? 9.975 -9.227 -21.411 1.00 97.44 366 THR A CA 1
ATOM 2742 C C . THR A 1 366 ? 10.642 -10.144 -20.385 1.00 97.44 366 THR A C 1
ATOM 2744 O O . THR A 1 366 ? 9.980 -10.984 -19.775 1.00 97.44 366 THR A O 1
ATOM 2747 N N . ARG A 1 367 ? 11.928 -9.921 -20.082 1.00 97.44 367 ARG A N 1
ATOM 2748 C CA . ARG A 1 367 ? 12.681 -10.676 -19.061 1.00 97.44 367 ARG A CA 1
ATOM 2749 C C . ARG A 1 367 ? 12.102 -10.512 -17.657 1.00 97.44 367 ARG A C 1
ATOM 2751 O O . ARG A 1 367 ? 12.126 -11.445 -16.852 1.00 97.44 367 ARG A O 1
ATOM 2758 N N . THR A 1 368 ? 11.572 -9.331 -17.348 1.00 97.88 368 THR A N 1
ATOM 2759 C CA . THR A 1 368 ? 10.888 -9.065 -16.078 1.00 97.88 368 THR A CA 1
ATOM 2760 C C . THR A 1 368 ? 9.606 -9.887 -15.968 1.00 97.88 368 THR A C 1
ATOM 2762 O O . THR A 1 368 ? 9.387 -10.523 -14.939 1.00 97.88 368 THR A O 1
ATOM 2765 N N . LEU A 1 369 ? 8.794 -9.952 -17.026 1.00 97.69 369 LEU A N 1
ATOM 2766 C CA . LEU A 1 369 ? 7.591 -10.785 -17.062 1.00 97.69 369 LEU A CA 1
ATOM 2767 C C . LEU A 1 369 ? 7.928 -12.282 -16.994 1.00 97.69 369 LEU A C 1
ATOM 2769 O O . LEU A 1 369 ? 7.301 -13.003 -16.220 1.00 97.69 369 LEU A O 1
ATOM 2773 N N . GLU A 1 370 ? 8.960 -12.745 -17.708 1.00 96.44 370 GLU A N 1
ATOM 2774 C CA . GLU A 1 370 ? 9.470 -14.121 -17.590 1.00 96.44 370 GLU A CA 1
ATOM 2775 C C . GLU A 1 370 ? 9.865 -14.458 -16.146 1.00 96.44 370 GLU A C 1
ATOM 2777 O O . GLU A 1 370 ? 9.548 -15.538 -15.646 1.00 96.44 370 GLU A O 1
ATOM 2782 N N . TRP A 1 371 ? 10.552 -13.538 -15.459 1.00 96.25 371 TRP A N 1
ATOM 2783 C CA . TRP A 1 371 ? 10.937 -13.712 -14.060 1.00 96.25 371 TRP A CA 1
ATOM 2784 C C . TRP A 1 371 ? 9.721 -13.775 -13.128 1.00 96.25 371 TRP A C 1
ATOM 2786 O O . TRP A 1 371 ? 9.659 -14.655 -12.269 1.00 96.25 371 TRP A O 1
ATOM 2796 N N . LEU A 1 372 ? 8.728 -12.904 -13.326 1.00 96.62 372 LEU A N 1
ATOM 2797 C CA . LEU A 1 372 ? 7.488 -12.900 -12.542 1.00 96.62 372 LEU A CA 1
ATOM 2798 C C . LEU A 1 372 ? 6.657 -14.180 -12.744 1.00 96.62 372 LEU A C 1
ATOM 2800 O O . LEU A 1 372 ? 6.000 -14.631 -11.806 1.00 96.62 372 LEU A O 1
ATOM 2804 N N . LEU A 1 373 ? 6.731 -14.785 -13.934 1.00 94.44 373 LEU A N 1
ATOM 2805 C CA . LEU A 1 373 ? 6.062 -16.037 -14.307 1.00 94.44 373 LEU A CA 1
ATOM 2806 C C . LEU A 1 373 ? 6.771 -17.311 -13.831 1.00 94.44 373 LEU A C 1
ATOM 2808 O O . LEU A 1 373 ? 6.256 -18.416 -14.048 1.00 94.44 373 LEU A O 1
ATOM 2812 N N . ARG A 1 374 ? 7.947 -17.195 -13.202 1.00 88.56 374 ARG A N 1
ATOM 2813 C CA . ARG A 1 374 ? 8.680 -18.359 -12.687 1.00 88.56 374 ARG A CA 1
ATOM 2814 C C . ARG A 1 374 ? 7.826 -19.161 -11.718 1.00 88.56 374 ARG A C 1
ATOM 2816 O O . ARG A 1 374 ? 6.901 -18.652 -11.092 1.00 88.56 374 ARG A O 1
ATOM 2823 N N . ARG A 1 375 ? 8.136 -20.447 -11.619 1.00 73.56 375 ARG A N 1
ATOM 2824 C CA . ARG A 1 375 ? 7.402 -21.385 -10.773 1.00 73.56 375 ARG A CA 1
ATOM 2825 C C . ARG A 1 375 ? 8.077 -21.481 -9.428 1.00 73.56 375 ARG A C 1
ATOM 2827 O O . ARG A 1 375 ? 9.281 -21.805 -9.425 1.00 73.56 375 ARG A O 1
#

Secondary structure (DSSP, 8-state):
----TT-S--SEE-SSEEEEEEEEEETTEEEEEEEEEESSS-EEEEEEEEEEEESSS--EEEPPPEEEEEE-SSPEEEEEEEES--SSPEEEEEEEEEE-TTS-EEEEEEEEEE-GGG-SS--TTT-S-S--PPPPP--PPPP--S-------SSEEEEEEE-TTGGGG-HHHHHHHH-SEEEEEEEEEEETTEEEEESS-SSHHHHHT-SEEEEES--HHHHHHHHHHHHHHHHHTT-EEEEE--TTSGGGS----HHHHTT-SEE--TT-EEEEEEEE-EEE-S--GGGTT----S-EEEEEEE--EE-TTEEEEEEETTS-EEEEEE-SSSSEEEEE-EE--S-PPTT-EEGGGSHHHHHHHHHHHHHHT--

pLDDT: mean 91.99, std 7.3, range [45.25, 98.62]

Radius of gyration: 28.66 Å; Cα contacts (8 Å, |Δi|>4): 872; chains: 1; bounding box: 56×52×76 Å